Protein AF-A0AAV2Q6D6-F1 (afdb_monomer)

InterPro domains:
  IPR001841 Zinc finger, RING-type [PS50089] (625-663)
  IPR013083 Zinc finger, RING/FYVE/PHD-type [G3DSA:3.30.40.10] (616-674)
  IPR045129 E3 ubiquitin-protein ligase RNF123/RKP/RSPRY1 [PTHR13363] (82-676)
  IPR057987 E3 ubiquitin-protein ligase RNF123/RKP, TPR repeat [PF25576] (357-534)

Secondary structure (DSSP, 8-state):
------------------TT----------------------S------TT--SS-TT-----HHHHHHHHHHHHHHHHHIIIIIHHHHHHHHHHHHHHHHHHHHHHHHHHHHHHHHHTT--HHHHHHHHHHHHHHHHHHHHHHHHHHHHHHHH--HHHHHHHHHHHHHHHHHHHHHHHTGGGGGGS-HHHHHHHHHHHHHHHHHSHHHHTTSTTHHHHHHHHHHHHHHHTT-TT---HHHHHHHHHHHHHHHTSHHHHHHHHTS-HHHHHHHHHHHTS-STTS--HHHHHHHHHHHTTTSTT---SS-TTTTT--SSPPTTTT-TTSTTSSPP---HHHHHHHHHHHHSTT--HHHHHHHHHHHHHHHHHHHHHHHHHHHHHHTSSS--PPPHHHHHHHHHHHHHHHHHHHHHHHHHHH-THHHH-TTSTTHHHHHHHHHHHHHHHHHHHS-SSSHHHHHHHTT-TT-TT--HHHHHHHHHHHHHHHHHHHTT-SSGGG-HHHHHHHT-TT--HHHHHHHTT--S-----S-------------------------------------------------GGG-TTTS-HHHHHHHHHHHHHHHHHHHHHHHHHHS---GGGB-TTTSSSB--EEEETT--EE-HHHHHHHHTT--B-TTT-PBP-EEEETTT--EEEE-----S---S--

Solvent-accessible surface area (backbone atoms only — not comparable to full-atom values): 41475 Å² total; per-residue (Å²): 137,86,82,88,86,89,80,93,80,86,89,84,82,79,81,82,73,83,86,83,80,77,78,85,79,88,71,85,76,77,76,75,74,84,85,78,74,94,73,88,85,83,90,82,81,81,80,78,77,81,86,72,82,83,70,72,96,84,71,86,78,66,56,73,63,57,56,51,51,50,50,56,50,49,54,48,52,50,49,47,35,52,80,47,52,52,60,52,54,52,52,53,49,56,49,53,52,51,36,53,52,39,52,51,51,42,55,53,48,52,51,53,52,49,52,37,62,77,68,71,51,64,66,68,60,49,52,50,52,52,49,53,40,50,53,39,50,53,52,38,52,54,48,51,52,53,50,51,52,50,46,66,74,55,68,42,74,68,52,51,49,52,51,55,49,52,51,50,52,50,50,49,51,53,54,56,39,53,71,58,53,77,60,35,49,74,56,64,63,59,56,60,45,36,50,37,52,48,55,52,42,46,63,74,75,47,55,92,68,47,80,79,42,89,62,44,64,60,48,45,18,54,50,38,44,51,34,44,66,48,43,80,38,79,55,62,74,58,65,67,55,38,49,44,31,45,50,41,46,44,55,30,52,60,36,68,75,46,32,52,18,44,71,68,34,59,65,70,56,50,44,50,29,44,54,64,51,51,49,53,51,72,99,54,96,40,68,67,44,48,48,44,52,32,33,36,36,29,50,75,49,45,60,35,57,52,32,53,56,79,87,58,77,78,63,88,67,78,80,63,93,69,72,80,50,86,82,50,80,51,78,41,65,57,52,50,34,68,68,58,51,50,41,46,46,55,52,47,75,33,93,79,67,45,40,63,56,22,52,51,34,48,54,50,50,31,54,50,27,43,50,53,24,52,52,48,45,46,53,52,44,57,38,69,72,41,96,58,93,60,83,75,56,70,66,56,41,44,50,36,39,49,24,46,53,50,26,41,44,45,39,41,38,50,26,43,46,46,63,75,46,44,56,66,39,64,37,66,90,41,94,57,6,57,58,53,37,46,54,48,39,50,51,48,30,53,49,34,66,49,50,43,42,72,88,35,64,48,33,49,52,53,72,64,66,51,87,64,41,78,85,58,56,62,63,75,47,51,30,27,51,47,35,36,53,50,47,55,36,53,63,32,76,72,46,90,49,75,87,72,20,54,48,52,52,48,40,70,69,34,90,69,55,53,72,66,36,60,46,22,45,70,50,49,82,88,76,93,75,87,92,81,87,82,88,86,86,90,84,82,90,80,89,82,88,88,90,84,88,85,88,88,80,88,87,88,87,88,88,87,90,83,90,89,88,91,84,86,79,83,81,76,86,71,83,67,78,78,72,70,31,57,76,80,36,68,92,51,38,50,71,72,56,53,54,49,52,52,50,50,54,52,50,53,50,55,53,50,53,56,52,53,58,56,61,73,59,78,72,72,76,87,46,43,7,87,86,74,72,75,44,55,45,40,22,34,34,31,86,80,66,51,67,28,20,56,68,61,54,58,62,42,56,76,81,42,59,50,34,94,86,78,60,48,66,48,47,33,31,34,30,71,86,76,73,41,77,78,44,69,61,80,77,92,79,79,79,95,71,90,81,134

Mean predicted aligned error: 15.91 Å

pLDDT: mean 76.73, std 24.59, range [21.84, 98.5]

Organism: Meganyctiphanes norvegica (NCBI:txid48144)

Structure (mmCIF, N/CA/C/O backbone):
data_AF-A0AAV2Q6D6-F1
#
_entry.id   AF-A0AAV2Q6D6-F1
#
loop_
_atom_site.group_PDB
_atom_site.id
_atom_site.type_symbol
_atom_site.label_atom_id
_atom_site.label_alt_id
_atom_site.label_comp_id
_atom_site.label_asym_id
_atom_site.label_entity_id
_atom_site.label_seq_id
_atom_site.pdbx_PDB_ins_code
_atom_site.Cartn_x
_atom_site.Cartn_y
_atom_site.Cartn_z
_atom_site.occupancy
_atom_site.B_iso_or_equiv
_atom_site.auth_seq_id
_atom_site.auth_comp_id
_atom_site.auth_asym_id
_atom_site.auth_atom_id
_atom_site.pdbx_PDB_model_num
ATOM 1 N N . LEU A 1 1 ? 70.453 -7.684 10.189 1.00 29.17 1 LEU A N 1
ATOM 2 C CA . LEU A 1 1 ? 70.920 -8.896 10.890 1.00 29.17 1 LEU A CA 1
ATOM 3 C C . LEU A 1 1 ? 69.799 -9.356 11.806 1.00 29.17 1 LEU A C 1
ATOM 5 O O . LEU A 1 1 ? 69.721 -8.944 12.952 1.00 29.17 1 LEU A O 1
ATOM 9 N N . ASP A 1 2 ? 68.862 -10.050 11.167 1.00 25.06 2 ASP A N 1
ATOM 10 C CA . ASP A 1 2 ? 68.045 -11.175 11.626 1.00 25.06 2 ASP A CA 1
ATOM 11 C C . ASP A 1 2 ? 67.586 -11.216 13.091 1.00 25.06 2 ASP A C 1
ATOM 13 O O . ASP A 1 2 ? 68.359 -11.504 13.998 1.00 25.06 2 ASP A O 1
ATOM 17 N N . SER A 1 3 ? 66.275 -11.120 13.330 1.00 24.45 3 SER A N 1
ATOM 18 C CA . SER A 1 3 ? 65.399 -12.308 13.313 1.00 24.45 3 SER A CA 1
ATOM 19 C C . SER A 1 3 ? 64.000 -12.018 13.893 1.00 24.45 3 SER A C 1
ATOM 21 O O . SER A 1 3 ? 63.843 -11.598 15.031 1.00 24.45 3 SER A O 1
ATOM 23 N N . VAL A 1 4 ? 62.998 -12.291 13.049 1.00 27.06 4 VAL A N 1
ATOM 24 C CA . VAL A 1 4 ? 61.634 -12.784 13.329 1.00 27.06 4 VAL A CA 1
ATOM 25 C C . VAL A 1 4 ? 60.712 -11.953 14.241 1.00 27.06 4 VAL A C 1
ATOM 27 O O . VAL A 1 4 ? 60.657 -12.102 15.457 1.00 27.06 4 VAL A O 1
ATOM 30 N N . THR A 1 5 ? 59.865 -11.171 13.571 1.00 23.61 5 THR A N 1
ATOM 31 C CA . THR A 1 5 ? 58.591 -10.607 14.028 1.00 23.61 5 THR A CA 1
ATOM 32 C C . THR A 1 5 ? 57.425 -11.555 13.709 1.00 23.61 5 THR A C 1
ATOM 34 O O . THR A 1 5 ? 57.336 -12.082 12.603 1.00 23.61 5 THR A O 1
ATOM 37 N N . ALA A 1 6 ? 56.482 -11.720 14.642 1.00 23.34 6 ALA A N 1
ATOM 38 C CA . ALA A 1 6 ? 55.137 -12.227 14.356 1.00 23.34 6 ALA A CA 1
ATOM 39 C C . ALA A 1 6 ? 54.123 -11.552 15.297 1.00 23.34 6 ALA A C 1
ATOM 41 O O . ALA A 1 6 ? 53.886 -12.000 16.415 1.00 23.34 6 ALA A O 1
ATOM 42 N N . SER A 1 7 ? 53.549 -10.441 14.836 1.00 24.53 7 SER A N 1
ATOM 43 C CA . SER A 1 7 ? 52.378 -9.784 15.422 1.00 24.53 7 SER A CA 1
ATOM 44 C C . SER A 1 7 ? 51.227 -9.870 14.422 1.00 24.53 7 SER A C 1
ATOM 46 O O . SER A 1 7 ? 51.402 -9.521 13.256 1.00 24.53 7 SER A O 1
ATOM 48 N N . ALA A 1 8 ? 50.071 -10.337 14.883 1.00 24.17 8 ALA A N 1
ATOM 49 C CA . ALA A 1 8 ? 48.857 -10.520 14.103 1.00 24.17 8 ALA A CA 1
ATOM 50 C C . ALA A 1 8 ? 48.200 -9.189 13.683 1.00 24.17 8 ALA A C 1
ATOM 52 O O . ALA A 1 8 ? 47.903 -8.352 14.535 1.00 24.17 8 ALA A O 1
ATOM 53 N N . THR A 1 9 ? 47.907 -9.043 12.385 1.00 24.84 9 THR A N 1
ATOM 54 C CA . THR A 1 9 ? 47.004 -8.037 11.796 1.00 24.84 9 THR A CA 1
ATOM 55 C C . THR A 1 9 ? 46.294 -8.607 10.548 1.00 24.84 9 THR A C 1
ATOM 57 O O . THR A 1 9 ? 46.949 -9.151 9.666 1.00 24.84 9 THR A O 1
ATOM 60 N N . GLY A 1 10 ? 44.961 -8.437 10.463 1.00 23.41 10 GLY A N 1
ATOM 61 C CA . GLY A 1 10 ? 44.128 -8.527 9.239 1.00 23.41 10 GLY A CA 1
ATOM 62 C C . GLY A 1 10 ? 43.534 -9.901 8.865 1.00 23.41 10 GLY A C 1
ATOM 63 O O . GLY A 1 10 ? 44.254 -10.894 8.850 1.00 23.41 10 GLY A O 1
ATOM 64 N N . PRO A 1 11 ? 42.236 -9.953 8.486 1.00 25.81 11 PRO A N 1
ATOM 65 C CA . PRO A 1 11 ? 41.953 -9.916 7.050 1.00 25.81 11 PRO A CA 1
ATOM 66 C C . PRO A 1 11 ? 40.768 -8.998 6.700 1.00 25.81 11 PRO A C 1
ATOM 68 O O . PRO A 1 11 ? 39.611 -9.338 6.909 1.00 25.81 11 PRO A O 1
ATOM 71 N N . ASN A 1 12 ? 41.076 -7.852 6.092 1.00 25.38 12 ASN A N 1
ATOM 72 C CA . ASN A 1 12 ? 40.191 -7.181 5.143 1.00 25.38 12 ASN A CA 1
ATOM 73 C C . ASN A 1 12 ? 40.920 -7.220 3.799 1.00 25.38 12 ASN A C 1
ATOM 75 O O . ASN A 1 12 ? 41.784 -6.387 3.538 1.00 25.38 12 ASN A O 1
ATOM 79 N N . SER A 1 13 ? 40.615 -8.215 2.970 1.00 24.52 13 SER A N 1
ATOM 80 C CA . SER A 1 13 ? 40.944 -8.192 1.545 1.00 24.52 13 SER A CA 1
ATOM 81 C C . SER A 1 13 ? 39.648 -7.966 0.778 1.00 24.52 13 SER A C 1
ATOM 83 O O . SER A 1 13 ? 38.975 -8.908 0.361 1.00 24.52 13 SER A O 1
ATOM 85 N N . VAL A 1 14 ? 39.283 -6.692 0.653 1.00 24.62 14 VAL A N 1
ATOM 86 C CA . VAL A 1 14 ? 38.349 -6.221 -0.366 1.00 24.62 14 VAL A CA 1
ATOM 87 C C . VAL A 1 14 ? 39.074 -6.387 -1.698 1.00 24.62 14 VAL A C 1
ATOM 89 O O . VAL A 1 14 ? 40.122 -5.784 -1.915 1.00 24.62 14 VAL A O 1
ATOM 92 N N . VAL A 1 15 ? 38.570 -7.268 -2.558 1.00 23.61 15 VAL A N 1
ATOM 93 C CA . VAL A 1 15 ? 38.991 -7.304 -3.959 1.00 23.61 15 VAL A CA 1
ATOM 94 C C . VAL A 1 15 ? 38.198 -6.202 -4.655 1.00 23.61 15 VAL A C 1
ATOM 96 O O . VAL A 1 15 ? 37.044 -6.407 -5.022 1.00 23.61 15 VAL A O 1
ATOM 99 N N . ASP A 1 16 ? 38.807 -5.024 -4.778 1.00 22.92 16 ASP A N 1
ATOM 100 C CA . ASP A 1 16 ? 38.339 -3.968 -5.675 1.00 22.92 16 ASP A CA 1
ATOM 101 C C . ASP A 1 16 ? 38.460 -4.476 -7.116 1.00 22.92 16 ASP A C 1
ATOM 103 O O . ASP A 1 16 ? 39.557 -4.605 -7.664 1.00 22.92 16 ASP A O 1
ATOM 107 N N . VAL A 1 17 ? 37.324 -4.805 -7.731 1.00 25.14 17 VAL A N 1
ATOM 108 C CA . VAL A 1 17 ? 37.230 -4.954 -9.185 1.00 25.14 17 VAL A CA 1
ATOM 109 C C . VAL A 1 17 ? 36.675 -3.642 -9.723 1.00 25.14 17 VAL A C 1
ATOM 111 O O . VAL A 1 17 ? 35.466 -3.418 -9.730 1.00 25.14 17 VAL A O 1
ATOM 114 N N . ASP A 1 18 ? 37.586 -2.773 -10.155 1.00 23.03 18 ASP A N 1
ATOM 115 C CA . ASP A 1 18 ? 37.304 -1.528 -10.869 1.00 23.03 18 ASP A CA 1
ATOM 116 C C . ASP A 1 18 ? 36.460 -1.819 -12.128 1.00 23.03 18 ASP A C 1
ATOM 118 O O . ASP A 1 18 ? 36.958 -2.262 -13.165 1.00 23.03 18 ASP A O 1
ATOM 122 N N . MET A 1 19 ? 35.147 -1.599 -12.031 1.00 31.59 19 MET A N 1
ATOM 123 C CA . MET A 1 19 ? 34.149 -2.021 -13.025 1.00 31.59 19 MET A CA 1
ATOM 124 C C . MET A 1 19 ? 33.746 -0.919 -14.023 1.00 31.59 19 MET A C 1
ATOM 126 O O . MET A 1 19 ? 32.645 -0.954 -14.569 1.00 31.59 19 MET A O 1
ATOM 130 N N . PHE A 1 20 ? 34.621 0.059 -14.287 1.00 24.66 20 PHE A N 1
ATOM 131 C CA . PHE A 1 20 ? 34.301 1.195 -15.169 1.00 24.66 20 PHE A CA 1
ATOM 132 C C . PHE A 1 20 ? 35.113 1.309 -16.466 1.00 24.66 20 PHE A C 1
ATOM 134 O O . PHE A 1 20 ? 34.806 2.185 -17.266 1.00 24.66 20 PHE A O 1
ATOM 141 N N . ASN A 1 21 ? 36.082 0.429 -16.750 1.00 27.41 21 ASN A N 1
ATOM 142 C CA . ASN A 1 21 ? 36.888 0.526 -17.981 1.00 27.41 21 ASN A CA 1
ATOM 143 C C . ASN A 1 21 ? 37.306 -0.833 -18.569 1.00 27.41 21 ASN A C 1
ATOM 145 O O . ASN A 1 21 ? 38.490 -1.131 -18.715 1.00 27.41 21 ASN A O 1
ATOM 149 N N . SER A 1 22 ? 36.346 -1.665 -18.971 1.00 25.70 22 SER A N 1
ATOM 150 C CA . SER A 1 22 ? 36.646 -2.872 -19.755 1.00 25.70 22 SER A CA 1
ATOM 151 C C . SER A 1 22 ? 35.971 -2.798 -21.120 1.00 25.70 22 SER A C 1
ATOM 153 O O . SER A 1 22 ? 34.771 -3.023 -21.253 1.00 25.70 22 SER A O 1
ATOM 155 N N . GLN A 1 23 ? 36.762 -2.475 -22.147 1.00 23.67 23 GLN A N 1
ATOM 156 C CA . GLN A 1 23 ? 36.398 -2.751 -23.537 1.00 23.67 23 GLN A CA 1
ATOM 157 C C . GLN A 1 23 ? 36.074 -4.249 -23.702 1.00 23.67 23 GLN A C 1
ATOM 159 O O . GLN A 1 23 ? 36.693 -5.077 -23.028 1.00 23.67 23 GLN A O 1
ATOM 164 N N . PRO A 1 24 ? 35.136 -4.626 -24.589 1.00 26.28 24 PRO A N 1
ATOM 165 C CA . PRO A 1 24 ? 34.786 -6.025 -24.790 1.00 26.28 24 PRO A CA 1
ATOM 166 C C . PRO A 1 24 ? 35.984 -6.771 -25.385 1.00 26.28 24 PRO A C 1
ATOM 168 O O . PRO A 1 24 ? 36.368 -6.546 -26.533 1.00 26.28 24 PRO A O 1
ATOM 171 N N . SER A 1 25 ? 36.583 -7.668 -24.603 1.00 24.62 25 SER A N 1
ATOM 172 C CA . SER A 1 25 ? 37.589 -8.595 -25.103 1.00 24.62 25 SER A CA 1
ATOM 173 C C . SER A 1 25 ? 36.903 -9.647 -25.974 1.00 24.62 25 SER A C 1
ATOM 175 O O . SER A 1 25 ? 36.265 -10.589 -25.510 1.00 24.62 25 SER A O 1
ATOM 177 N N . THR A 1 26 ? 37.044 -9.492 -27.287 1.00 28.61 26 THR A N 1
ATOM 178 C CA . THR A 1 26 ? 36.818 -10.560 -28.259 1.00 28.61 26 THR A CA 1
ATOM 179 C C . THR A 1 26 ? 37.929 -11.600 -28.108 1.00 28.61 26 THR A C 1
ATOM 181 O O . THR A 1 26 ? 38.919 -11.570 -28.834 1.00 28.61 26 THR A O 1
ATOM 184 N N . SER A 1 27 ? 37.790 -12.512 -27.148 1.00 26.56 27 SER A N 1
ATOM 185 C CA . SER A 1 27 ? 38.523 -13.778 -27.160 1.00 26.56 27 SER A CA 1
ATOM 186 C C . SER A 1 27 ? 37.516 -14.886 -27.420 1.00 26.56 27 SER A C 1
ATOM 188 O O . SER A 1 27 ? 36.649 -15.170 -26.594 1.00 26.56 27 SER A O 1
ATOM 190 N N . GLY A 1 28 ? 37.576 -15.435 -28.633 1.00 32.25 28 GLY A N 1
ATOM 191 C CA . GLY A 1 28 ? 36.689 -16.483 -29.108 1.00 32.25 28 GLY A CA 1
ATOM 192 C C . GLY A 1 28 ? 36.810 -17.737 -28.253 1.00 32.25 28 GLY A C 1
ATOM 193 O O . GLY A 1 28 ? 37.741 -18.522 -28.414 1.00 32.25 28 GLY A O 1
ATOM 194 N N . ALA A 1 29 ? 35.825 -17.956 -27.386 1.00 26.00 29 ALA A N 1
ATOM 195 C CA . ALA A 1 29 ? 35.508 -19.291 -26.921 1.00 26.00 29 ALA A CA 1
ATOM 196 C C . ALA A 1 29 ? 34.849 -20.026 -28.094 1.00 26.00 29 ALA A C 1
ATOM 198 O O . ALA A 1 29 ? 33.691 -19.783 -28.436 1.00 26.00 29 ALA A O 1
ATOM 199 N N . VAL A 1 30 ? 35.634 -20.873 -28.756 1.00 25.56 30 VAL A N 1
ATOM 200 C CA . VAL A 1 30 ? 35.161 -21.830 -29.755 1.00 25.56 30 VAL A CA 1
ATOM 201 C C . VAL A 1 30 ? 34.073 -22.678 -29.096 1.00 25.56 30 VAL A C 1
ATOM 203 O O . VAL A 1 30 ? 34.356 -23.498 -28.225 1.00 25.56 30 VAL A O 1
ATOM 206 N N . LEU A 1 31 ? 32.819 -22.447 -29.490 1.00 26.89 31 LEU A N 1
ATOM 207 C CA . LEU A 1 31 ? 31.716 -23.365 -29.238 1.00 26.89 31 LEU A CA 1
ATOM 208 C C . LEU A 1 31 ? 32.107 -24.703 -29.869 1.00 26.89 31 LEU A C 1
ATOM 210 O O . LEU A 1 31 ? 32.174 -24.819 -31.092 1.00 26.89 31 LEU A O 1
ATOM 214 N N . GLY A 1 32 ? 32.433 -25.685 -29.028 1.00 25.78 32 GLY A N 1
ATOM 215 C CA . GLY A 1 32 ? 32.661 -27.053 -29.468 1.00 25.78 32 GLY A CA 1
ATOM 216 C C . GLY A 1 32 ? 31.450 -27.536 -30.260 1.00 25.78 32 GLY A C 1
ATOM 217 O O . GLY A 1 32 ? 30.314 -27.427 -29.799 1.00 25.78 32 GLY A O 1
ATOM 218 N N . SER A 1 33 ? 31.705 -28.016 -31.473 1.00 26.08 33 SER A N 1
ATOM 219 C CA . SER A 1 33 ? 30.707 -28.590 -32.369 1.00 26.08 33 SER A CA 1
ATOM 220 C C . SER A 1 33 ? 29.861 -29.649 -31.648 1.00 26.08 33 SER A C 1
ATOM 222 O O . SER A 1 33 ? 30.416 -30.437 -30.875 1.00 26.08 33 SER A O 1
ATOM 224 N N . PRO A 1 34 ? 28.544 -29.734 -31.909 1.00 27.47 34 PRO A N 1
ATOM 225 C CA . PRO A 1 34 ? 27.732 -30.813 -31.376 1.00 27.47 34 PRO A CA 1
ATOM 226 C C . PRO A 1 34 ? 28.148 -32.111 -32.075 1.00 27.47 34 PRO A C 1
ATOM 228 O O . PRO A 1 34 ? 27.841 -32.332 -33.245 1.00 27.47 34 PRO A O 1
ATOM 231 N N . LEU A 1 35 ? 28.873 -32.969 -31.361 1.00 26.58 35 LEU A N 1
ATOM 232 C CA . LEU A 1 35 ? 29.048 -34.370 -31.728 1.00 26.58 35 LEU A CA 1
ATOM 233 C C . LEU A 1 35 ? 27.713 -35.086 -31.485 1.00 26.58 35 LEU A C 1
ATOM 235 O O . LEU A 1 35 ? 27.501 -35.712 -30.454 1.00 26.58 35 LEU A O 1
ATOM 239 N N . VAL A 1 36 ? 26.796 -34.951 -32.441 1.00 31.28 36 VAL A N 1
ATOM 240 C CA . VAL A 1 36 ? 25.751 -35.948 -32.674 1.00 31.28 36 VAL A CA 1
ATOM 241 C C . VAL A 1 36 ? 26.269 -36.826 -33.804 1.00 31.28 36 VAL A C 1
ATOM 243 O O . VAL A 1 36 ? 26.069 -36.538 -34.980 1.00 31.28 36 VAL A O 1
ATOM 246 N N . THR A 1 37 ? 27.009 -37.869 -33.440 1.00 28.11 37 THR A N 1
ATOM 247 C CA . THR A 1 37 ? 27.098 -39.070 -34.268 1.00 28.11 37 THR A CA 1
ATOM 248 C C . THR A 1 37 ? 26.055 -40.033 -33.737 1.00 28.11 37 THR A C 1
ATOM 250 O O . THR A 1 37 ? 26.165 -40.548 -32.626 1.00 28.11 37 THR A O 1
ATOM 253 N N . ASP A 1 38 ? 25.013 -40.175 -34.538 1.00 38.16 38 ASP A N 1
ATOM 254 C CA . ASP A 1 38 ? 23.896 -41.091 -34.407 1.00 38.16 38 ASP A CA 1
ATOM 255 C C . ASP A 1 38 ? 24.379 -42.533 -34.618 1.00 38.16 38 ASP A C 1
ATOM 257 O O . ASP A 1 38 ? 24.192 -43.072 -35.694 1.00 38.16 38 ASP A O 1
ATOM 261 N N . GLU A 1 39 ? 25.071 -43.133 -33.640 1.00 32.75 39 GLU A N 1
ATOM 262 C CA . GLU A 1 39 ? 25.260 -44.591 -33.554 1.00 32.75 39 GLU A CA 1
ATOM 263 C C . GLU A 1 39 ? 25.450 -45.039 -32.086 1.00 32.75 39 GLU A C 1
ATOM 265 O O . GLU A 1 39 ? 26.472 -44.767 -31.457 1.00 32.75 39 GLU A O 1
ATOM 270 N N . GLY A 1 40 ? 24.474 -45.785 -31.551 1.00 40.94 40 GLY A N 1
ATOM 271 C CA . GLY A 1 40 ? 24.749 -46.869 -30.597 1.00 40.94 40 GLY A CA 1
ATOM 272 C C . GLY A 1 40 ? 24.805 -46.568 -29.093 1.00 40.94 40 GLY A C 1
ATOM 273 O O . GLY A 1 40 ? 25.714 -47.058 -28.425 1.00 40.94 40 GLY A O 1
ATOM 274 N N . VAL A 1 41 ? 23.815 -45.874 -28.516 1.00 32.81 41 VAL A N 1
ATOM 275 C CA . VAL A 1 41 ? 23.564 -45.940 -27.056 1.00 32.81 41 VAL A CA 1
ATOM 276 C C . VAL A 1 41 ? 22.095 -46.262 -26.783 1.00 32.81 41 VAL A C 1
ATOM 278 O O . VAL A 1 41 ? 21.363 -45.484 -26.177 1.00 32.81 41 VAL A O 1
ATOM 281 N N . ASP A 1 42 ? 21.671 -47.436 -27.243 1.00 39.94 42 ASP A N 1
ATOM 282 C CA . ASP A 1 42 ? 20.547 -48.136 -26.629 1.00 39.94 42 ASP A CA 1
ATOM 283 C C . ASP A 1 42 ? 21.023 -48.801 -25.318 1.00 39.94 42 ASP A C 1
ATOM 285 O O . ASP A 1 42 ? 22.174 -49.230 -25.198 1.00 39.94 42 ASP A O 1
ATOM 289 N N . ASP A 1 43 ? 20.108 -48.884 -24.348 1.00 39.06 43 ASP A N 1
ATOM 290 C CA . ASP A 1 43 ? 20.089 -49.802 -23.192 1.00 39.06 43 ASP A CA 1
ATOM 291 C C . ASP A 1 43 ? 20.570 -49.416 -21.773 1.00 39.06 43 ASP A C 1
ATOM 293 O O . ASP A 1 43 ? 20.560 -50.292 -20.903 1.00 39.06 43 ASP A O 1
ATOM 297 N N . LYS A 1 44 ? 20.886 -48.155 -21.410 1.00 34.44 44 LYS A N 1
ATOM 298 C CA . LYS A 1 44 ? 21.189 -47.834 -19.977 1.00 34.44 44 LYS A CA 1
ATOM 299 C C . LYS A 1 44 ? 20.689 -46.518 -19.372 1.00 34.44 44 LYS A C 1
ATOM 301 O O . LYS A 1 44 ? 21.080 -46.202 -18.249 1.00 34.44 44 LYS A O 1
ATOM 306 N N . VAL A 1 45 ? 19.781 -45.781 -20.006 1.00 33.62 45 VAL A N 1
ATOM 307 C CA . VAL A 1 45 ? 19.066 -44.698 -19.303 1.00 33.62 45 VAL A CA 1
ATOM 308 C C . VAL A 1 45 ? 17.709 -45.233 -18.864 1.00 33.62 45 VAL A C 1
ATOM 310 O O . VAL A 1 45 ? 16.770 -45.300 -19.648 1.00 33.62 45 VAL A O 1
ATOM 313 N N . ARG A 1 46 ? 17.594 -45.647 -17.595 1.00 31.73 46 ARG A N 1
ATOM 314 C CA . ARG A 1 46 ? 16.277 -45.891 -16.994 1.00 31.73 46 ARG A CA 1
ATOM 315 C C . ARG A 1 46 ? 15.565 -44.546 -16.871 1.00 31.73 46 ARG A C 1
ATOM 317 O O . ARG A 1 46 ? 15.817 -43.802 -15.927 1.00 31.73 46 ARG A O 1
ATOM 324 N N . CYS A 1 47 ? 14.669 -44.244 -17.806 1.00 32.47 47 CYS A N 1
ATOM 325 C CA . CYS A 1 47 ? 13.624 -43.255 -17.581 1.00 32.47 47 CYS A CA 1
ATOM 326 C C . CYS A 1 47 ? 12.779 -43.741 -16.399 1.00 32.47 47 CYS A C 1
ATOM 328 O O . CYS A 1 47 ? 11.996 -44.681 -16.525 1.00 32.47 47 CYS A O 1
ATOM 330 N N . VAL A 1 48 ? 12.976 -43.148 -15.224 1.00 38.97 48 VAL A N 1
ATOM 331 C CA . VAL A 1 48 ? 12.075 -43.362 -14.092 1.00 38.97 48 VAL A CA 1
ATOM 332 C C . VAL A 1 48 ? 10.834 -42.520 -14.374 1.00 38.97 48 VAL A C 1
ATOM 334 O O . VAL A 1 48 ? 10.843 -41.309 -14.174 1.00 38.97 48 VAL A O 1
ATOM 337 N N . ASN A 1 49 ? 9.782 -43.150 -14.900 1.00 30.28 49 ASN A N 1
ATOM 338 C CA . ASN A 1 49 ? 8.466 -42.526 -15.007 1.00 30.28 49 ASN A CA 1
ATOM 339 C C . ASN A 1 49 ? 7.894 -42.377 -13.592 1.00 30.28 49 ASN A C 1
ATOM 341 O O . ASN A 1 49 ? 7.480 -43.354 -12.977 1.00 30.28 49 ASN A O 1
ATOM 345 N N . VAL A 1 50 ? 7.894 -41.153 -13.063 1.00 40.81 50 VAL A N 1
ATOM 346 C CA . VAL A 1 50 ? 7.324 -40.827 -11.738 1.00 40.81 50 VAL A CA 1
ATOM 347 C C . VAL A 1 50 ? 5.795 -40.620 -11.818 1.00 40.81 50 VAL A C 1
ATOM 349 O O . VAL A 1 50 ? 5.133 -40.405 -10.810 1.00 40.81 50 VAL A O 1
ATOM 352 N N . THR A 1 51 ? 5.199 -40.707 -13.010 1.00 31.58 51 THR A N 1
ATOM 353 C CA . THR A 1 51 ? 3.784 -40.389 -13.273 1.00 31.58 51 THR A CA 1
ATOM 354 C C . THR A 1 51 ? 2.791 -41.533 -13.031 1.00 31.58 51 THR A C 1
ATOM 356 O O . THR A 1 51 ? 1.589 -41.307 -13.134 1.00 31.58 51 THR A O 1
ATOM 359 N N . GLU A 1 52 ? 3.238 -42.730 -12.644 1.00 33.28 52 GLU A N 1
ATOM 360 C CA . GLU A 1 52 ? 2.362 -43.857 -12.278 1.00 33.28 52 GLU A CA 1
ATOM 361 C C . GLU A 1 52 ? 2.390 -44.121 -10.760 1.00 33.28 52 GLU A C 1
ATOM 363 O O . GLU A 1 52 ? 2.783 -45.185 -10.298 1.00 33.28 52 GLU A O 1
ATOM 368 N N . LEU A 1 53 ? 1.966 -43.143 -9.953 1.00 36.97 53 LEU A N 1
ATOM 369 C CA . LEU A 1 53 ? 1.721 -43.320 -8.507 1.00 36.97 53 LEU A CA 1
ATOM 370 C C . LEU A 1 53 ? 0.223 -43.510 -8.202 1.00 36.97 53 LEU A C 1
ATOM 372 O O . LEU A 1 53 ? -0.301 -42.996 -7.220 1.00 36.97 53 LEU A O 1
ATOM 376 N N . GLY A 1 54 ? -0.477 -44.242 -9.074 1.00 31.14 54 GLY A N 1
ATOM 377 C CA . GLY A 1 54 ? -1.906 -44.559 -8.945 1.00 31.14 54 GLY A CA 1
ATOM 378 C C . GLY A 1 54 ? -2.222 -46.027 -8.639 1.00 31.14 54 GLY A C 1
ATOM 379 O O . GLY A 1 54 ? -3.392 -46.399 -8.648 1.00 31.14 54 GLY A O 1
ATOM 380 N N . GLY A 1 55 ? -1.222 -46.876 -8.388 1.00 30.88 55 GLY A N 1
ATOM 381 C CA . GLY A 1 55 ? -1.436 -48.301 -8.136 1.00 30.88 55 GLY A CA 1
ATOM 382 C C . GLY A 1 55 ? -0.390 -48.887 -7.195 1.00 30.88 55 GLY A C 1
ATOM 383 O O . GLY A 1 55 ? 0.795 -48.875 -7.504 1.00 30.88 55 GLY A O 1
ATOM 384 N N . ASP A 1 56 ? -0.863 -49.407 -6.064 1.00 31.98 56 ASP A N 1
ATOM 385 C CA . ASP A 1 56 ? -0.165 -50.261 -5.098 1.00 31.98 56 ASP A CA 1
ATOM 386 C C . ASP A 1 56 ? 1.173 -49.748 -4.522 1.00 31.98 56 ASP A C 1
ATOM 388 O O . ASP A 1 56 ? 2.262 -50.008 -5.034 1.00 31.98 56 ASP A O 1
ATOM 392 N N . GLU A 1 57 ? 1.100 -49.178 -3.311 1.00 35.25 57 GLU A N 1
ATOM 393 C CA . GLU A 1 57 ? 2.216 -48.798 -2.414 1.00 35.25 57 GLU A CA 1
ATOM 394 C C . GLU A 1 57 ? 3.232 -49.920 -2.082 1.00 35.25 57 GLU A C 1
ATOM 396 O O . GLU A 1 57 ? 4.146 -49.729 -1.280 1.00 35.25 57 GLU A O 1
ATOM 401 N N . LYS A 1 58 ? 3.129 -51.116 -2.670 1.00 35.44 58 LYS A N 1
ATOM 402 C CA . LYS A 1 58 ? 3.965 -52.270 -2.306 1.00 35.44 58 LYS A CA 1
ATOM 403 C C . LYS A 1 58 ? 5.206 -52.493 -3.174 1.00 35.44 58 LYS A C 1
ATOM 405 O O . LYS A 1 58 ? 5.987 -53.379 -2.832 1.00 35.44 58 LYS A O 1
ATOM 410 N N . ASN A 1 59 ? 5.452 -51.701 -4.226 1.00 35.44 59 ASN A N 1
ATOM 411 C CA . ASN A 1 59 ? 6.557 -51.962 -5.168 1.00 35.44 59 ASN A CA 1
ATOM 412 C C . ASN A 1 59 ? 7.575 -50.828 -5.416 1.00 35.44 59 ASN A C 1
ATOM 414 O O . ASN A 1 59 ? 8.394 -50.952 -6.325 1.00 35.44 59 ASN A O 1
ATOM 418 N N . LEU A 1 60 ? 7.664 -49.789 -4.576 1.00 41.78 60 LEU A N 1
ATOM 419 C CA . LEU A 1 60 ? 8.831 -48.885 -4.591 1.00 41.78 60 LEU A CA 1
ATOM 420 C C . LEU A 1 60 ? 9.975 -49.428 -3.713 1.00 41.78 60 LEU A C 1
ATOM 422 O O . LEU A 1 60 ? 10.303 -48.893 -2.658 1.00 41.78 60 LEU A O 1
ATOM 426 N N . LYS A 1 61 ? 10.635 -50.495 -4.173 1.00 43.31 61 LYS A N 1
ATOM 427 C CA . LYS A 1 61 ? 12.001 -50.836 -3.732 1.00 43.31 61 LYS A CA 1
ATOM 428 C C . LYS A 1 61 ? 13.016 -50.353 -4.770 1.00 43.31 61 LYS A C 1
ATOM 430 O O . LYS A 1 61 ? 13.757 -51.145 -5.344 1.00 43.31 61 LYS A O 1
ATOM 435 N N . GLY A 1 62 ? 13.054 -49.043 -5.014 1.00 52.12 62 GLY A N 1
ATOM 436 C CA . GLY A 1 62 ? 14.283 -48.419 -5.508 1.00 52.12 62 GLY A CA 1
ATOM 437 C C . GLY A 1 62 ? 15.360 -48.562 -4.431 1.00 52.12 62 GLY A C 1
ATOM 438 O O . GLY A 1 62 ? 15.046 -48.491 -3.240 1.00 52.12 62 GLY A O 1
ATOM 439 N N . SER A 1 63 ? 16.617 -48.812 -4.808 1.00 61.03 63 SER A N 1
ATOM 440 C CA . SER A 1 63 ? 17.702 -48.837 -3.822 1.00 61.03 63 SER A CA 1
ATOM 441 C C . SER A 1 63 ? 17.708 -47.498 -3.080 1.00 61.03 63 SER A C 1
ATOM 443 O O . SER A 1 63 ? 17.543 -46.455 -3.709 1.00 61.03 63 SER A O 1
ATOM 445 N N . ASN A 1 64 ? 17.916 -47.482 -1.759 1.00 68.50 64 ASN A N 1
ATOM 446 C CA . ASN A 1 64 ? 18.011 -46.234 -0.979 1.00 68.50 64 ASN A CA 1
ATOM 447 C C . ASN A 1 64 ? 19.039 -45.255 -1.599 1.00 68.50 64 ASN A C 1
ATOM 449 O O . ASN A 1 64 ? 18.908 -44.040 -1.497 1.00 68.50 64 ASN A O 1
ATOM 453 N N . LYS A 1 65 ? 20.022 -45.804 -2.327 1.00 75.31 65 LYS A N 1
ATOM 454 C CA . LYS A 1 65 ? 20.985 -45.068 -3.147 1.00 75.31 65 LYS A CA 1
ATOM 455 C C . LYS A 1 65 ? 20.338 -44.291 -4.303 1.00 75.31 65 LYS A C 1
ATOM 457 O O . LYS A 1 65 ? 20.672 -43.128 -4.477 1.00 75.31 65 LYS A O 1
ATOM 462 N N . ASP A 1 66 ? 19.411 -44.896 -5.044 1.00 80.31 66 ASP A N 1
ATOM 463 C CA . ASP A 1 66 ? 18.742 -44.267 -6.193 1.00 80.31 66 ASP A CA 1
ATOM 464 C C . ASP A 1 66 ? 17.861 -43.100 -5.731 1.00 80.31 66 ASP A C 1
ATOM 466 O O . ASP A 1 66 ? 17.882 -42.026 -6.326 1.00 80.31 66 ASP A O 1
ATOM 470 N N . ARG A 1 67 ? 17.155 -43.276 -4.604 1.00 82.75 67 ARG A N 1
ATOM 471 C CA . ARG A 1 67 ? 16.368 -42.207 -3.974 1.00 82.75 67 ARG A CA 1
ATOM 472 C C . ARG A 1 67 ? 17.249 -41.034 -3.546 1.00 82.75 67 ARG A C 1
ATOM 474 O O . ARG A 1 67 ? 16.933 -39.895 -3.863 1.00 82.75 67 ARG A O 1
ATOM 481 N N . ASN A 1 68 ? 18.365 -41.307 -2.869 1.00 84.88 68 ASN A N 1
ATOM 482 C CA . ASN A 1 68 ? 19.290 -40.255 -2.449 1.00 84.88 68 ASN A CA 1
ATOM 483 C C . ASN A 1 68 ? 19.896 -39.526 -3.656 1.00 84.88 68 ASN A C 1
ATOM 485 O O . ASN A 1 68 ? 19.995 -38.306 -3.643 1.00 84.88 68 ASN A O 1
ATOM 489 N N . SER A 1 69 ? 20.252 -40.248 -4.722 1.00 89.25 69 SER A N 1
ATOM 490 C CA . SER A 1 69 ? 20.739 -39.636 -5.963 1.00 89.25 69 SER A CA 1
ATOM 491 C C . SER A 1 69 ? 19.705 -38.720 -6.622 1.00 89.25 69 SER A C 1
ATOM 493 O O . SER A 1 69 ? 20.084 -37.660 -7.112 1.00 89.25 69 SER A O 1
ATOM 495 N N . LEU A 1 70 ? 18.418 -39.085 -6.610 1.00 89.25 70 LEU A N 1
ATOM 496 C CA . LEU A 1 70 ? 17.345 -38.224 -7.120 1.00 89.25 70 LEU A CA 1
ATOM 497 C C . LEU A 1 70 ? 17.168 -36.954 -6.279 1.00 89.25 70 LEU A C 1
ATOM 499 O O . LEU A 1 70 ? 16.987 -35.886 -6.855 1.00 89.25 70 LEU A O 1
ATOM 503 N N . LEU A 1 71 ? 17.273 -37.051 -4.950 1.00 88.25 71 LEU A N 1
ATOM 504 C CA . LEU A 1 71 ? 17.225 -35.882 -4.063 1.00 88.25 71 LEU A CA 1
ATOM 505 C C . LEU A 1 71 ? 18.392 -34.924 -4.336 1.00 88.25 71 LEU A C 1
ATOM 507 O O . LEU A 1 71 ? 18.161 -33.744 -4.568 1.00 88.25 71 LEU A O 1
ATOM 511 N N . TYR A 1 72 ? 19.623 -35.441 -4.438 1.00 90.81 72 TYR A N 1
ATOM 512 C CA . TYR A 1 72 ? 20.786 -34.619 -4.796 1.00 90.81 72 TYR A CA 1
ATOM 513 C C . TYR A 1 72 ? 20.648 -33.959 -6.172 1.00 90.81 72 TYR A C 1
ATOM 515 O O . TYR A 1 72 ? 21.087 -32.826 -6.364 1.00 90.81 72 TYR A O 1
ATOM 523 N N . LEU A 1 73 ? 20.058 -34.663 -7.142 1.00 92.88 73 LEU A N 1
ATOM 524 C CA . LEU A 1 73 ? 19.816 -34.102 -8.467 1.00 92.88 73 LEU A CA 1
ATOM 525 C C . LEU A 1 73 ? 18.772 -32.982 -8.410 1.00 92.88 73 LEU A C 1
ATOM 527 O O . LEU A 1 73 ? 18.962 -31.953 -9.054 1.00 92.88 73 LEU A O 1
ATOM 531 N N . LEU A 1 74 ? 17.701 -33.166 -7.634 1.00 91.12 74 LEU A N 1
ATOM 532 C CA . LEU A 1 74 ? 16.669 -32.153 -7.440 1.00 91.12 74 LEU A CA 1
ATOM 533 C C . LEU A 1 74 ? 17.238 -30.895 -6.772 1.00 91.12 74 LEU A C 1
ATOM 535 O O . LEU A 1 74 ? 17.088 -29.808 -7.329 1.00 91.12 74 LEU A O 1
ATOM 539 N N . ASP A 1 75 ? 17.954 -31.054 -5.653 1.00 93.19 75 ASP A N 1
ATOM 540 C CA . ASP A 1 75 ? 18.662 -29.959 -4.975 1.00 93.19 75 ASP A CA 1
ATOM 541 C C . ASP A 1 75 ? 19.572 -29.214 -5.958 1.00 93.19 75 ASP A C 1
ATOM 543 O O . ASP A 1 75 ? 19.537 -27.988 -6.054 1.00 93.19 75 ASP A O 1
ATOM 547 N N . GLY A 1 76 ? 20.352 -29.964 -6.744 1.00 94.38 76 GLY A N 1
ATOM 548 C CA . GLY A 1 76 ? 21.255 -29.411 -7.746 1.00 94.38 76 GLY A CA 1
ATOM 549 C C . GLY A 1 76 ? 20.536 -28.615 -8.837 1.00 94.38 76 GLY A C 1
ATOM 550 O O . GLY A 1 76 ? 21.013 -27.550 -9.216 1.00 94.38 76 GLY A O 1
ATOM 551 N N . ILE A 1 77 ? 19.388 -29.087 -9.333 1.00 93.06 77 ILE A N 1
ATOM 552 C CA . ILE A 1 77 ? 18.600 -28.385 -10.361 1.00 93.06 77 ILE A CA 1
ATOM 553 C C . ILE A 1 77 ? 18.054 -27.059 -9.822 1.00 93.06 77 ILE A C 1
ATOM 555 O O . ILE A 1 77 ? 18.165 -26.035 -10.499 1.00 93.06 77 ILE A O 1
ATOM 559 N N . ILE A 1 78 ? 17.486 -27.068 -8.614 1.00 94.31 78 ILE A N 1
ATOM 560 C CA . ILE A 1 78 ? 16.910 -25.870 -7.988 1.00 94.31 78 ILE A CA 1
ATOM 561 C C . ILE A 1 78 ? 18.025 -24.867 -7.679 1.00 94.31 78 ILE A C 1
ATOM 563 O O . ILE A 1 78 ? 17.928 -23.698 -8.051 1.00 94.31 78 ILE A O 1
ATOM 567 N N . LEU A 1 79 ? 19.138 -25.336 -7.111 1.00 93.81 79 LEU A N 1
ATOM 568 C CA . LEU A 1 79 ? 20.296 -24.497 -6.831 1.00 93.81 79 LEU A CA 1
ATOM 569 C C . LEU A 1 79 ? 20.892 -23.891 -8.111 1.00 93.81 79 LEU A C 1
ATOM 571 O O . LEU A 1 79 ? 21.198 -22.702 -8.134 1.00 93.81 79 LEU A O 1
ATOM 575 N N . LEU A 1 80 ? 21.023 -24.664 -9.198 1.00 93.19 80 LEU A N 1
ATOM 576 C CA . LEU A 1 80 ? 21.496 -24.162 -10.497 1.00 93.19 80 LEU A CA 1
ATOM 577 C C . LEU A 1 80 ? 20.573 -23.086 -11.076 1.00 93.19 80 LEU A C 1
ATOM 579 O O . LEU A 1 80 ? 21.053 -22.122 -11.689 1.00 93.19 80 LEU A O 1
ATOM 583 N N . TYR A 1 81 ? 19.259 -23.237 -10.891 1.00 91.19 81 TYR A N 1
ATOM 584 C CA . TYR A 1 81 ? 18.309 -22.210 -11.294 1.00 91.19 81 TYR A CA 1
ATOM 585 C C . TYR A 1 81 ? 18.546 -20.911 -10.516 1.00 91.19 81 TYR A C 1
ATOM 587 O O . TYR A 1 81 ? 18.746 -19.866 -11.143 1.00 91.19 81 TYR A O 1
ATOM 595 N N . HIS A 1 82 ? 18.600 -21.012 -9.187 1.00 89.94 82 HIS A N 1
ATOM 596 C CA . HIS A 1 82 ? 18.790 -19.891 -8.272 1.00 89.94 82 HIS A CA 1
ATOM 597 C C . HIS A 1 82 ? 20.091 -19.120 -8.549 1.00 89.94 82 HIS A C 1
ATOM 599 O O . HIS A 1 82 ? 20.096 -17.918 -8.816 1.00 89.94 82 HIS A O 1
ATOM 605 N N . ILE A 1 83 ? 21.233 -19.815 -8.581 1.00 90.19 83 ILE A N 1
ATOM 606 C CA . ILE A 1 83 ? 22.535 -19.139 -8.693 1.00 90.19 83 ILE A CA 1
ATOM 607 C C . ILE A 1 83 ? 22.815 -18.596 -10.099 1.00 90.19 83 ILE A C 1
ATOM 609 O O . ILE A 1 83 ? 23.609 -17.656 -10.239 1.00 90.19 83 ILE A O 1
ATOM 613 N N . GLY A 1 84 ? 22.208 -19.197 -11.130 1.00 87.38 84 GLY A N 1
ATOM 614 C CA . GLY A 1 84 ? 22.608 -19.031 -12.526 1.00 87.38 84 GLY A CA 1
ATOM 615 C C . GLY A 1 84 ? 21.468 -18.681 -13.478 1.00 87.38 84 GLY A C 1
ATOM 616 O O . GLY A 1 84 ? 21.516 -17.626 -14.116 1.00 87.38 84 GLY A O 1
ATOM 617 N N . ALA A 1 85 ? 20.474 -19.562 -13.621 1.00 86.38 85 ALA A N 1
ATOM 618 C CA . ALA A 1 85 ? 19.466 -19.433 -14.677 1.00 86.38 85 ALA A CA 1
ATOM 619 C C . ALA A 1 85 ? 18.597 -18.176 -14.517 1.00 86.38 85 ALA A C 1
ATOM 621 O O . ALA A 1 85 ? 18.403 -17.446 -15.493 1.00 86.38 85 ALA A O 1
ATOM 622 N N . HIS A 1 86 ? 18.136 -17.879 -13.297 1.00 85.94 86 HIS A N 1
ATOM 623 C CA . HIS A 1 86 ? 17.284 -16.716 -13.043 1.00 85.94 86 HIS A CA 1
ATOM 624 C C . HIS A 1 86 ? 17.973 -15.395 -13.424 1.00 85.94 86 HIS A C 1
ATOM 626 O O . HIS A 1 86 ? 17.399 -14.558 -14.124 1.00 85.94 86 HIS A O 1
ATOM 632 N N . LYS A 1 87 ? 19.260 -15.244 -13.087 1.00 85.62 87 LYS A N 1
ATOM 633 C CA . LYS A 1 87 ? 20.057 -14.051 -13.428 1.00 85.62 87 LYS A CA 1
ATOM 634 C C . LYS A 1 87 ? 20.140 -13.798 -14.935 1.00 85.62 87 LYS A C 1
ATOM 636 O O . LYS A 1 87 ? 20.211 -12.645 -15.360 1.00 85.62 87 LYS A O 1
ATOM 641 N N . GLN A 1 88 ? 20.126 -14.849 -15.760 1.00 85.06 88 GLN A N 1
ATOM 642 C CA . GLN A 1 88 ? 20.105 -14.679 -17.217 1.00 85.06 88 GLN A CA 1
ATOM 643 C C . GLN A 1 88 ? 18.750 -14.153 -17.703 1.00 85.06 88 GLN A C 1
ATOM 645 O O . GLN A 1 88 ? 18.727 -13.311 -18.598 1.00 85.06 88 GLN A O 1
ATOM 650 N N . LEU A 1 89 ? 17.638 -14.562 -17.080 1.00 81.81 89 LEU A N 1
ATOM 651 C CA . LEU A 1 89 ? 16.319 -13.976 -17.355 1.00 81.81 89 LEU A CA 1
ATOM 652 C C . LEU A 1 89 ? 16.299 -12.483 -16.996 1.00 81.81 89 LEU A C 1
ATOM 654 O O . LEU A 1 89 ? 15.821 -11.668 -17.783 1.00 81.81 89 LEU A O 1
ATOM 658 N N . GLY A 1 90 ? 16.926 -12.101 -15.879 1.00 81.19 90 GLY A N 1
ATOM 659 C CA . GLY A 1 90 ? 17.151 -10.697 -15.515 1.00 81.19 90 GLY A CA 1
ATOM 660 C C . GLY A 1 90 ? 17.794 -9.879 -16.643 1.00 81.19 90 GLY A C 1
ATOM 661 O O . GLY A 1 90 ? 17.287 -8.820 -17.016 1.00 81.19 90 GLY A O 1
ATOM 662 N N . LYS A 1 91 ? 18.858 -10.405 -17.265 1.00 83.56 91 LYS A N 1
ATOM 663 C CA . LYS A 1 91 ? 19.529 -9.751 -18.406 1.00 83.56 91 LYS A CA 1
ATOM 664 C C . LYS A 1 91 ? 18.636 -9.637 -19.641 1.00 83.56 91 LYS A C 1
ATOM 666 O O . LYS A 1 91 ? 18.688 -8.620 -20.328 1.00 83.56 91 LYS A O 1
ATOM 671 N N . VAL A 1 92 ? 17.797 -10.643 -19.903 1.00 81.75 92 VAL A N 1
ATOM 672 C CA . VAL A 1 92 ? 16.798 -10.598 -20.985 1.00 81.75 92 VAL A CA 1
ATOM 673 C C . VAL A 1 92 ? 15.781 -9.475 -20.745 1.00 81.75 92 VAL A C 1
ATOM 675 O O . VAL A 1 92 ? 15.463 -8.742 -21.680 1.00 81.75 92 VAL A O 1
ATOM 678 N N . ALA A 1 93 ? 15.300 -9.285 -19.507 1.00 80.00 93 ALA A N 1
ATOM 679 C CA . ALA A 1 93 ? 14.424 -8.149 -19.172 1.00 80.00 93 ALA A CA 1
ATOM 680 C C . ALA A 1 93 ? 15.124 -6.816 -19.429 1.00 80.00 93 ALA A C 1
ATOM 682 O O . ALA A 1 93 ? 14.600 -5.999 -20.178 1.00 80.00 93 ALA A O 1
ATOM 683 N N . ALA A 1 94 ? 16.325 -6.628 -18.873 1.00 82.75 94 ALA A N 1
ATOM 684 C CA . ALA A 1 94 ? 17.077 -5.383 -19.024 1.00 82.75 94 ALA A CA 1
ATOM 685 C C . ALA A 1 94 ? 17.323 -5.036 -20.502 1.00 82.75 94 ALA A C 1
ATOM 687 O O . ALA A 1 94 ? 17.248 -3.878 -20.913 1.00 82.75 94 ALA A O 1
ATOM 688 N N . GLN A 1 95 ? 17.567 -6.052 -21.330 1.00 83.69 95 GLN A N 1
ATOM 689 C CA . GLN A 1 95 ? 17.681 -5.883 -22.768 1.00 83.69 95 GLN A CA 1
ATOM 690 C C . GLN A 1 95 ? 16.362 -5.445 -23.422 1.00 83.69 95 GLN A C 1
ATOM 692 O O . GLN A 1 95 ? 16.376 -4.540 -24.260 1.00 83.69 95 GLN A O 1
ATOM 697 N N . ARG A 1 96 ? 15.236 -6.077 -23.070 1.00 83.31 96 ARG A N 1
ATOM 698 C CA . ARG A 1 96 ? 13.906 -5.692 -23.564 1.00 83.31 96 ARG A CA 1
ATOM 699 C C . ARG A 1 96 ? 13.567 -4.253 -23.178 1.00 83.31 96 ARG A C 1
ATOM 701 O O . ARG A 1 96 ? 13.051 -3.508 -24.008 1.00 83.31 96 ARG A O 1
ATOM 708 N N . ASP A 1 97 ? 13.882 -3.857 -21.953 1.00 83.44 97 ASP A N 1
ATOM 709 C CA . ASP A 1 97 ? 13.613 -2.509 -21.456 1.00 83.44 97 ASP A CA 1
ATOM 710 C C . ASP A 1 97 ? 14.496 -1.484 -22.182 1.00 83.44 97 ASP A C 1
ATOM 712 O O . ASP A 1 97 ? 13.983 -0.505 -22.723 1.00 83.44 97 ASP A O 1
ATOM 716 N N . SER A 1 98 ? 15.786 -1.791 -22.368 1.00 87.06 98 SER A N 1
ATOM 717 C CA . SER A 1 98 ? 16.684 -0.988 -23.207 1.00 87.06 98 SER A CA 1
ATOM 718 C C . SER A 1 98 ? 16.179 -0.846 -24.648 1.00 87.06 98 SER A C 1
ATOM 720 O O . SER A 1 98 ? 16.300 0.227 -25.239 1.00 87.06 98 SER A O 1
ATOM 722 N N . MET A 1 99 ? 15.602 -1.906 -25.223 1.00 88.81 99 MET A N 1
ATOM 723 C CA . MET A 1 99 ? 15.002 -1.860 -26.558 1.00 88.81 99 MET A CA 1
ATOM 724 C C . MET A 1 99 ? 13.810 -0.896 -26.604 1.00 88.81 99 MET A C 1
ATOM 726 O O . MET A 1 99 ? 13.726 -0.089 -27.529 1.00 88.81 99 MET A O 1
ATOM 730 N N . ASN A 1 100 ? 12.931 -0.922 -25.598 1.00 85.62 100 ASN A N 1
ATOM 731 C CA . ASN A 1 100 ? 11.799 0.005 -25.493 1.00 85.62 100 ASN A CA 1
ATOM 732 C C . ASN A 1 100 ? 12.246 1.466 -25.329 1.00 85.62 100 ASN A C 1
ATOM 734 O O . ASN A 1 100 ? 11.659 2.367 -25.939 1.00 85.62 100 ASN A O 1
ATOM 738 N N . ASP A 1 101 ? 13.298 1.716 -24.552 1.00 86.88 101 ASP A N 1
ATOM 739 C CA . ASP A 1 101 ? 13.847 3.064 -24.392 1.00 86.88 101 ASP A CA 1
ATOM 740 C C . ASP A 1 101 ? 14.460 3.570 -25.708 1.00 86.88 101 ASP A C 1
ATOM 742 O O . ASP A 1 101 ? 14.189 4.697 -26.124 1.00 86.88 101 ASP A O 1
ATOM 746 N N . ASN A 1 102 ? 15.183 2.719 -26.447 1.00 90.69 102 ASN A N 1
ATOM 747 C CA . ASN A 1 102 ? 15.691 3.076 -27.777 1.00 90.69 102 ASN A CA 1
ATOM 748 C C . ASN A 1 102 ? 14.548 3.387 -28.764 1.00 90.69 102 ASN A C 1
ATOM 750 O O . ASN A 1 102 ? 14.653 4.341 -29.532 1.00 90.69 102 ASN A O 1
ATOM 754 N N . VAL A 1 103 ? 13.440 2.634 -28.730 1.00 91.44 103 VAL A N 1
ATOM 755 C CA . VAL A 1 103 ? 12.239 2.938 -29.534 1.00 91.44 103 VAL A CA 1
ATOM 756 C C . VAL A 1 103 ? 11.657 4.304 -29.163 1.00 91.44 103 VAL A C 1
ATOM 758 O O . VAL A 1 103 ? 11.297 5.078 -30.049 1.00 91.44 103 VAL A O 1
ATOM 761 N N . THR A 1 104 ? 11.609 4.631 -27.872 1.00 89.50 104 THR A N 1
ATOM 762 C CA . THR A 1 104 ? 11.132 5.937 -27.392 1.00 89.50 104 THR A CA 1
ATOM 763 C C . THR A 1 104 ? 12.030 7.069 -27.900 1.00 89.50 104 THR A C 1
ATOM 765 O O . THR A 1 104 ? 11.528 8.056 -28.436 1.00 89.50 104 THR A O 1
ATOM 768 N N . HIS A 1 105 ? 13.354 6.899 -27.847 1.00 89.50 105 HIS A N 1
ATOM 769 C CA . HIS A 1 105 ? 14.300 7.868 -28.406 1.00 89.50 105 HIS A CA 1
ATOM 770 C C . HIS A 1 105 ? 14.140 8.058 -29.919 1.00 89.50 105 HIS A C 1
ATOM 772 O O . HIS A 1 105 ? 14.195 9.190 -30.397 1.00 89.50 105 HIS A O 1
ATOM 778 N N . ILE A 1 106 ? 13.882 6.988 -30.683 1.00 92.12 106 ILE A N 1
ATOM 779 C CA . ILE A 1 106 ? 13.582 7.100 -32.121 1.00 92.12 106 ILE A CA 1
ATOM 780 C C . ILE A 1 106 ? 12.344 7.975 -32.337 1.00 92.12 106 ILE A C 1
ATOM 782 O O . ILE A 1 106 ? 12.386 8.889 -33.157 1.00 92.12 106 ILE A O 1
ATOM 786 N N . GLN A 1 107 ? 11.271 7.755 -31.570 1.00 91.88 107 GLN A N 1
ATOM 787 C CA . GLN A 1 107 ? 10.043 8.552 -31.671 1.00 91.88 107 GLN A CA 1
ATOM 788 C C . GLN A 1 107 ? 10.267 10.031 -31.315 1.00 91.88 107 GLN A C 1
ATOM 790 O O . GLN A 1 107 ? 9.670 10.917 -31.927 1.00 91.88 107 GLN A O 1
ATOM 795 N N . GLU A 1 108 ? 11.118 10.324 -30.331 1.00 89.56 108 GLU A N 1
ATOM 796 C CA . GLU A 1 108 ? 11.496 11.697 -29.980 1.00 89.56 108 GLU A CA 1
ATOM 797 C C . GLU A 1 108 ? 12.308 12.374 -31.087 1.00 89.56 108 GLU A C 1
ATOM 799 O O . GLU A 1 108 ? 12.064 13.540 -31.409 1.00 89.56 108 GLU A O 1
ATOM 804 N N . ILE A 1 109 ? 13.255 11.652 -31.688 1.00 91.38 109 ILE A N 1
ATOM 805 C CA . ILE A 1 109 ? 14.045 12.154 -32.815 1.00 91.38 109 ILE A CA 1
ATOM 806 C C . ILE A 1 109 ? 13.144 12.380 -34.033 1.00 91.38 109 ILE A C 1
ATOM 808 O O . ILE A 1 109 ? 13.246 13.432 -34.657 1.00 91.38 109 ILE A O 1
ATOM 812 N N . ASP A 1 110 ? 12.210 11.471 -34.327 1.00 91.69 110 ASP A N 1
ATOM 813 C CA . ASP A 1 110 ? 11.237 11.622 -35.418 1.00 91.69 110 ASP A CA 1
ATOM 814 C C . ASP A 1 110 ? 10.401 12.902 -35.263 1.00 91.69 110 ASP A C 1
ATOM 816 O O . ASP A 1 110 ? 10.220 13.652 -36.225 1.00 91.69 110 ASP A O 1
ATOM 820 N N . LYS A 1 111 ? 9.963 13.220 -34.037 1.00 90.69 111 LYS A N 1
ATOM 821 C CA . LYS A 1 111 ? 9.264 14.483 -33.741 1.00 90.69 111 LYS A CA 1
ATOM 822 C C . LYS A 1 111 ? 10.153 15.706 -33.972 1.00 90.69 111 LYS A C 1
ATOM 824 O O . LYS A 1 111 ? 9.690 16.688 -34.549 1.00 90.69 111 LYS A O 1
ATOM 829 N N . LYS A 1 112 ? 11.422 15.660 -33.548 1.00 88.44 112 LYS A N 1
ATOM 830 C CA . LYS A 1 112 ? 12.391 16.752 -33.774 1.00 88.44 112 LYS A CA 1
ATOM 831 C C . LYS A 1 112 ? 12.673 16.956 -35.263 1.00 88.44 112 LYS A C 1
ATOM 833 O O . LYS A 1 112 ? 12.692 18.091 -35.723 1.00 88.44 112 LYS A O 1
ATOM 838 N N . ILE A 1 113 ? 12.827 15.869 -36.019 1.00 89.00 113 ILE A N 1
ATOM 839 C CA . ILE A 1 113 ? 12.990 15.891 -37.477 1.00 89.00 113 ILE A CA 1
ATOM 840 C C . ILE A 1 113 ? 11.778 16.552 -38.135 1.00 89.00 113 ILE A C 1
ATOM 842 O O . ILE A 1 113 ? 11.953 17.432 -38.976 1.00 89.00 113 ILE A O 1
ATOM 846 N N . GLN A 1 114 ? 10.560 16.163 -37.745 1.00 89.19 114 GLN A N 1
ATOM 847 C CA . GLN A 1 114 ? 9.339 16.759 -38.287 1.00 89.19 114 GLN A CA 1
ATOM 848 C C . GLN A 1 114 ? 9.263 18.258 -37.980 1.00 89.19 114 GLN A C 1
ATOM 850 O O . GLN A 1 114 ? 9.055 19.055 -38.888 1.00 89.19 114 GLN A O 1
ATOM 855 N N . PHE A 1 115 ? 9.547 18.654 -36.738 1.00 88.25 115 PHE A N 1
ATOM 856 C CA . PHE A 1 115 ? 9.606 20.062 -36.348 1.00 88.25 115 PHE A CA 1
ATOM 857 C C . PHE A 1 115 ? 10.633 20.855 -37.174 1.00 88.25 115 PHE A C 1
ATOM 859 O O . PHE A 1 115 ? 10.345 21.962 -37.625 1.00 88.25 115 PHE A O 1
ATOM 866 N N . CYS A 1 116 ? 11.818 20.288 -37.426 1.00 87.19 116 CYS A N 1
ATOM 867 C CA . CYS A 1 116 ? 12.826 20.920 -38.276 1.00 87.19 116 CYS A CA 1
ATOM 868 C C . CYS A 1 116 ? 12.367 21.093 -39.726 1.00 87.19 116 CYS A C 1
ATOM 870 O O . CYS A 1 116 ? 12.673 22.125 -40.326 1.00 87.19 116 CYS A O 1
ATOM 872 N N . LYS A 1 117 ? 11.623 20.122 -40.269 1.00 86.81 117 LYS A N 1
ATOM 873 C CA . LYS A 1 117 ? 11.024 20.208 -41.609 1.00 86.81 117 LYS A CA 1
ATOM 874 C C . LYS A 1 117 ? 9.944 21.288 -41.667 1.00 86.81 117 LYS A C 1
ATOM 876 O O . LYS A 1 117 ? 9.964 22.102 -42.583 1.00 86.81 117 LYS A O 1
ATOM 881 N N . ASP A 1 118 ? 9.068 21.345 -40.667 1.00 88.75 118 ASP A N 1
ATOM 882 C CA . ASP A 1 118 ? 7.972 22.319 -40.607 1.00 88.75 118 ASP A CA 1
ATOM 883 C C . ASP A 1 118 ? 8.487 23.763 -40.458 1.00 88.75 118 ASP A C 1
ATOM 885 O O . ASP A 1 118 ? 7.909 24.697 -41.011 1.00 88.75 118 ASP A O 1
ATOM 889 N N . GLN A 1 119 ? 9.601 23.951 -39.742 1.00 87.19 119 GLN A N 1
ATOM 890 C CA . GLN A 1 119 ? 10.236 25.254 -39.508 1.00 87.19 119 GLN A CA 1
ATOM 891 C C . GLN A 1 119 ? 11.306 25.629 -40.555 1.00 87.19 119 GLN A C 1
ATOM 893 O O . GLN A 1 119 ? 11.963 26.658 -40.401 1.00 87.19 119 GLN A O 1
ATOM 898 N N . ASN A 1 120 ? 11.515 24.818 -41.607 1.00 82.94 120 ASN A N 1
ATOM 899 C CA . ASN A 1 120 ? 12.574 25.006 -42.618 1.00 82.94 120 ASN A CA 1
ATOM 900 C C . ASN A 1 120 ? 13.972 25.272 -42.011 1.00 82.94 120 ASN A C 1
ATOM 902 O O . ASN A 1 120 ? 14.716 26.150 -42.456 1.00 82.94 120 ASN A O 1
ATOM 906 N N . LEU A 1 121 ? 14.333 24.521 -40.966 1.00 77.56 121 LEU A N 1
ATOM 907 C CA . LEU A 1 121 ? 15.622 24.652 -40.280 1.00 77.56 121 LEU A CA 1
ATOM 908 C C . LEU A 1 121 ? 16.778 24.023 -41.092 1.00 77.56 121 LEU A C 1
ATOM 910 O O . LEU A 1 121 ? 16.568 23.228 -42.004 1.00 77.56 121 LEU A O 1
ATOM 914 N N . ASN A 1 122 ? 18.020 24.402 -40.763 1.00 79.38 122 ASN A N 1
ATOM 915 C CA . ASN A 1 122 ? 19.251 24.045 -41.487 1.00 79.38 122 ASN A CA 1
ATOM 916 C C . ASN A 1 122 ? 19.375 22.534 -41.809 1.00 79.38 122 ASN A C 1
ATOM 918 O O . ASN A 1 122 ? 19.310 21.693 -40.913 1.00 79.38 122 ASN A O 1
ATOM 922 N N . GLY A 1 123 ? 19.665 22.197 -43.073 1.00 81.25 123 GLY A N 1
ATOM 923 C CA . GLY A 1 123 ? 19.840 20.816 -43.544 1.00 81.25 123 GLY A CA 1
ATOM 924 C C . GLY A 1 123 ? 20.996 20.041 -42.893 1.00 81.25 123 GLY A C 1
ATOM 925 O O . GLY A 1 123 ? 20.938 18.817 -42.824 1.00 81.25 123 GLY A O 1
ATOM 926 N N . ALA A 1 124 ? 22.016 20.717 -42.352 1.00 84.44 124 ALA A N 1
ATOM 927 C CA . ALA A 1 124 ? 23.086 20.049 -41.601 1.00 84.44 124 ALA A CA 1
ATOM 928 C C . ALA A 1 124 ? 22.577 19.421 -40.289 1.00 84.44 124 ALA A C 1
ATOM 930 O O . ALA A 1 124 ? 22.944 18.294 -39.967 1.00 84.44 124 ALA A O 1
ATOM 931 N N . LEU A 1 125 ? 21.679 20.118 -39.580 1.00 85.81 125 LEU A N 1
ATOM 932 C CA . LEU A 1 125 ? 21.035 19.613 -38.363 1.00 85.81 125 LEU A CA 1
ATOM 933 C C . LEU A 1 125 ? 20.110 18.431 -38.681 1.00 85.81 125 LEU A C 1
ATOM 935 O O . LEU A 1 125 ? 20.065 17.458 -37.933 1.00 85.81 125 LEU A O 1
ATOM 939 N N . LEU A 1 126 ? 19.399 18.497 -39.811 1.00 86.88 126 LEU A N 1
ATOM 940 C CA . LEU A 1 126 ? 18.545 17.404 -40.273 1.00 86.88 126 LEU A CA 1
ATOM 941 C C . LEU A 1 126 ? 19.363 16.129 -40.533 1.00 86.88 126 LEU A C 1
ATOM 943 O O . LEU A 1 126 ? 18.989 15.065 -40.048 1.00 86.88 126 LEU A O 1
ATOM 947 N N . ASN A 1 127 ? 20.506 16.251 -41.213 1.00 88.75 127 ASN A N 1
ATOM 948 C CA . ASN A 1 127 ? 21.409 15.125 -41.467 1.00 88.75 127 ASN A CA 1
ATOM 949 C C . ASN A 1 127 ? 21.969 14.516 -40.169 1.00 88.75 127 ASN A C 1
ATOM 951 O O . ASN A 1 127 ? 22.103 13.298 -40.069 1.00 88.75 127 ASN A O 1
ATOM 955 N N . GLU A 1 128 ? 22.287 15.338 -39.164 1.00 90.81 128 GLU A N 1
ATOM 956 C CA . GLU A 1 128 ? 22.759 14.852 -37.861 1.00 90.81 128 GLU A CA 1
ATOM 957 C C . GLU A 1 128 ? 21.661 14.090 -37.102 1.00 90.81 128 GLU A C 1
ATOM 959 O O . GLU A 1 128 ? 21.906 12.998 -36.582 1.00 90.81 128 GLU A O 1
ATOM 964 N N . LEU A 1 129 ? 20.430 14.617 -37.095 1.00 90.38 129 LEU A N 1
ATOM 965 C CA . LEU A 1 129 ? 19.274 13.941 -36.501 1.00 90.38 129 LEU A CA 1
ATOM 966 C C . LEU A 1 129 ? 18.961 12.619 -37.214 1.00 90.38 129 LEU A C 1
ATOM 968 O O . LEU A 1 129 ? 18.703 11.615 -36.550 1.00 90.38 129 LEU A O 1
ATOM 972 N N . GLU A 1 130 ? 19.024 12.586 -38.546 1.00 91.69 130 GLU A N 1
ATOM 973 C CA . GLU A 1 130 ? 18.852 11.360 -39.333 1.00 91.69 130 GLU A CA 1
ATOM 974 C C . GLU A 1 130 ? 19.967 10.338 -39.058 1.00 91.69 130 GLU A C 1
ATOM 976 O O . GLU A 1 130 ? 19.688 9.144 -38.916 1.00 91.69 130 GLU A O 1
ATOM 981 N N . GLY A 1 131 ? 21.213 10.795 -38.892 1.00 93.31 131 GLY A N 1
ATOM 982 C CA . GLY A 1 131 ? 22.334 9.955 -38.469 1.00 93.31 131 GLY A CA 1
ATOM 983 C C . GLY A 1 131 ? 22.116 9.346 -37.081 1.00 93.31 131 GLY A C 1
ATOM 984 O O . GLY A 1 131 ? 22.230 8.130 -36.913 1.00 93.31 131 GLY A O 1
ATOM 985 N N . SER A 1 132 ? 21.727 10.167 -36.098 1.00 93.19 132 SER A N 1
ATOM 986 C CA . SER A 1 132 ? 21.407 9.717 -34.735 1.00 93.19 132 SER A CA 1
ATOM 987 C C . SER A 1 132 ? 20.258 8.704 -34.729 1.00 93.19 132 SER A C 1
ATOM 989 O O . SER A 1 132 ? 20.368 7.632 -34.128 1.00 93.19 132 SER A O 1
ATOM 991 N N . ARG A 1 133 ? 19.192 8.980 -35.490 1.00 95.38 133 ARG A N 1
ATOM 992 C CA . ARG A 1 133 ? 18.071 8.057 -35.702 1.00 95.38 133 ARG A CA 1
ATOM 993 C C . ARG A 1 133 ? 18.542 6.708 -36.247 1.00 95.38 133 ARG A C 1
ATOM 995 O O . ARG A 1 133 ? 18.107 5.668 -35.755 1.00 95.38 133 ARG A O 1
ATOM 1002 N N . GLY A 1 134 ? 19.443 6.711 -37.231 1.00 94.69 134 GLY A N 1
ATOM 1003 C CA . GLY A 1 134 ? 20.026 5.496 -37.804 1.00 94.69 134 GLY A CA 1
ATOM 1004 C C . GLY A 1 134 ? 20.767 4.634 -36.775 1.00 94.69 134 GLY A C 1
ATOM 1005 O O . GLY A 1 134 ? 20.600 3.414 -36.766 1.00 94.69 134 GLY A O 1
ATOM 1006 N N . VAL A 1 135 ? 21.521 5.255 -35.860 1.00 94.81 135 VAL A N 1
ATOM 1007 C CA . VAL A 1 135 ? 22.222 4.547 -34.772 1.00 94.81 135 VAL A CA 1
ATOM 1008 C C . VAL A 1 135 ? 21.233 3.824 -33.856 1.00 94.81 135 VAL A C 1
ATOM 1010 O O . VAL A 1 135 ? 21.409 2.633 -33.583 1.00 94.81 135 VAL A O 1
ATOM 1013 N N . PHE A 1 136 ? 20.168 4.503 -33.418 1.00 94.06 136 PHE A N 1
ATOM 1014 C CA . PHE A 1 136 ? 19.155 3.877 -32.566 1.00 94.06 136 PHE A CA 1
ATOM 1015 C C . PHE A 1 136 ? 18.388 2.767 -33.290 1.00 94.06 136 PHE A C 1
ATOM 1017 O O . PHE A 1 136 ? 18.146 1.720 -32.692 1.00 94.06 136 PHE A O 1
ATOM 1024 N N . ILE A 1 137 ? 18.063 2.939 -34.578 1.00 95.12 137 ILE A N 1
ATOM 1025 C CA . ILE A 1 137 ? 17.420 1.888 -35.384 1.00 95.12 137 ILE A CA 1
ATOM 1026 C C . ILE A 1 137 ? 18.297 0.637 -35.444 1.00 95.12 137 ILE A C 1
ATOM 1028 O O . ILE A 1 137 ? 17.801 -0.460 -35.191 1.00 95.12 137 ILE A O 1
ATOM 1032 N N . ASN A 1 138 ? 19.594 0.783 -35.726 1.00 95.19 138 ASN A N 1
ATOM 1033 C CA . ASN A 1 138 ? 20.514 -0.356 -35.768 1.00 95.19 138 ASN A CA 1
ATOM 1034 C C . ASN A 1 138 ? 20.551 -1.095 -34.423 1.00 95.19 138 ASN A C 1
ATOM 1036 O O . ASN A 1 138 ? 20.437 -2.320 -34.391 1.00 95.19 138 ASN A O 1
ATOM 1040 N N . LYS A 1 139 ? 20.606 -0.350 -33.312 1.00 94.31 139 LYS A N 1
ATOM 1041 C CA . LYS A 1 139 ? 20.588 -0.922 -31.960 1.00 94.31 139 LYS A CA 1
ATOM 1042 C C . LYS A 1 139 ? 19.289 -1.678 -31.662 1.00 94.31 139 LYS A C 1
ATOM 1044 O O . LYS A 1 139 ? 19.339 -2.795 -31.151 1.00 94.31 139 LYS A O 1
ATOM 1049 N N . VAL A 1 140 ? 18.134 -1.116 -32.032 1.00 94.81 140 VAL A N 1
ATOM 1050 C CA . VAL A 1 140 ? 16.829 -1.787 -31.889 1.00 94.81 140 VAL A CA 1
ATOM 1051 C C . VAL A 1 140 ? 16.771 -3.059 -32.733 1.00 94.81 140 VAL A C 1
ATOM 1053 O O . VAL A 1 140 ? 16.296 -4.080 -32.249 1.00 94.81 140 VAL A O 1
ATOM 1056 N N . VAL A 1 141 ? 17.286 -3.044 -33.966 1.00 94.50 141 VAL A N 1
ATOM 1057 C CA . VAL A 1 141 ? 17.313 -4.230 -34.839 1.00 94.50 141 VAL A CA 1
ATOM 1058 C C . VAL A 1 141 ? 18.176 -5.346 -34.243 1.00 94.50 141 VAL A C 1
ATOM 1060 O O . VAL A 1 141 ? 17.763 -6.507 -34.246 1.00 94.50 141 VAL A O 1
ATOM 1063 N N . GLU A 1 142 ? 19.355 -5.023 -33.712 1.00 92.19 142 GLU A N 1
ATOM 1064 C CA . GLU A 1 142 ? 20.218 -5.999 -33.036 1.00 92.19 142 GLU A CA 1
ATOM 1065 C C . GLU A 1 142 ? 19.545 -6.593 -31.794 1.00 92.19 142 GLU A C 1
ATOM 1067 O O . GLU A 1 142 ? 19.502 -7.818 -31.636 1.00 92.19 142 GLU A O 1
ATOM 1072 N N . GLN A 1 143 ? 18.953 -5.743 -30.951 1.00 92.31 143 GLN A N 1
ATOM 1073 C CA . GLN A 1 143 ? 18.243 -6.175 -29.749 1.00 92.31 143 GLN A CA 1
ATOM 1074 C C . GLN A 1 143 ? 16.999 -7.009 -30.082 1.00 92.31 143 GLN A C 1
ATOM 1076 O O . GLN A 1 143 ? 16.753 -8.015 -29.422 1.00 92.31 143 GLN A O 1
ATOM 1081 N N . ALA A 1 144 ? 16.260 -6.657 -31.136 1.00 90.88 144 ALA A N 1
ATOM 1082 C CA . ALA A 1 144 ? 15.093 -7.407 -31.591 1.00 90.88 144 ALA A CA 1
ATOM 1083 C C . ALA A 1 144 ? 15.470 -8.810 -32.085 1.00 90.88 144 ALA A C 1
ATOM 1085 O O . ALA A 1 144 ? 14.768 -9.777 -31.787 1.00 90.88 144 ALA A O 1
ATOM 1086 N N . ARG A 1 145 ? 16.602 -8.957 -32.792 1.00 91.62 145 ARG A N 1
ATOM 1087 C CA . ARG A 1 145 ? 17.117 -10.279 -33.191 1.00 91.62 145 ARG A CA 1
ATOM 1088 C C . ARG A 1 145 ? 17.441 -11.126 -31.968 1.00 91.62 145 ARG A C 1
ATOM 1090 O O . ARG A 1 145 ? 16.994 -12.264 -31.886 1.00 91.62 145 ARG A O 1
ATOM 1097 N N . GLN A 1 146 ? 18.186 -10.575 -31.015 1.00 88.44 146 GLN A N 1
ATOM 1098 C CA . GLN A 1 146 ? 18.526 -11.270 -29.772 1.00 88.44 146 GLN A CA 1
ATOM 1099 C C . GLN A 1 146 ? 17.264 -11.672 -28.984 1.00 88.44 146 GLN A C 1
ATOM 1101 O O . GLN A 1 146 ? 17.158 -12.819 -28.554 1.00 88.44 146 GLN A O 1
ATOM 1106 N N . GLN A 1 147 ? 16.259 -10.794 -28.894 1.00 85.31 147 GLN A N 1
ATOM 1107 C CA . GLN A 1 147 ? 14.972 -11.118 -28.276 1.00 85.31 147 GLN A CA 1
ATOM 1108 C C . GLN A 1 147 ? 14.251 -12.257 -29.010 1.00 85.31 147 GLN A C 1
ATOM 1110 O O . GLN A 1 147 ? 13.715 -13.154 -28.365 1.00 85.31 147 GLN A O 1
ATOM 1115 N N . ALA A 1 148 ? 14.264 -12.270 -30.346 1.00 86.44 148 ALA A N 1
ATOM 1116 C CA . ALA A 1 148 ? 13.671 -13.353 -31.129 1.00 86.44 148 ALA A CA 1
ATOM 1117 C C . ALA A 1 148 ? 14.360 -14.705 -30.867 1.00 86.44 148 ALA A C 1
ATOM 1119 O O . ALA A 1 148 ? 13.676 -15.718 -30.723 1.00 86.44 148 ALA A O 1
ATOM 1120 N N . TRP A 1 149 ? 15.692 -14.722 -30.733 1.00 87.56 149 TRP A N 1
ATOM 1121 C CA . TRP A 1 149 ? 16.447 -15.920 -30.342 1.00 87.56 149 TRP A CA 1
ATOM 1122 C C . TRP A 1 149 ? 16.052 -16.422 -28.953 1.00 87.56 149 TRP A C 1
ATOM 1124 O O . TRP A 1 149 ? 15.818 -17.616 -28.776 1.00 87.56 149 TRP A O 1
ATOM 1134 N N . VAL A 1 150 ? 15.939 -15.518 -27.978 1.00 81.81 150 VAL A N 1
ATOM 1135 C CA . VAL A 1 150 ? 15.513 -15.866 -26.617 1.00 81.81 150 VAL A CA 1
ATOM 1136 C C . VAL A 1 150 ? 14.091 -16.417 -26.617 1.00 81.81 150 VAL A C 1
ATOM 1138 O O . VAL A 1 150 ? 13.842 -17.459 -26.013 1.00 81.81 150 VAL A O 1
ATOM 1141 N N . LEU A 1 151 ? 13.170 -15.771 -27.336 1.00 78.75 151 LEU A N 1
ATOM 1142 C CA . LEU A 1 151 ? 11.795 -16.242 -27.450 1.00 78.75 151 LEU A CA 1
ATOM 1143 C C . LEU A 1 151 ? 11.742 -17.637 -28.082 1.00 78.75 151 LEU A C 1
ATOM 1145 O O . LEU A 1 151 ? 11.093 -18.517 -27.530 1.00 78.75 151 LEU A O 1
ATOM 1149 N N . ALA A 1 152 ? 12.483 -17.882 -29.165 1.00 82.38 152 ALA A N 1
ATOM 1150 C CA . ALA A 1 152 ? 12.566 -19.202 -29.792 1.00 82.38 152 ALA A CA 1
ATOM 1151 C C . ALA A 1 152 ? 13.188 -20.267 -28.866 1.00 82.38 152 ALA A C 1
ATOM 1153 O O . ALA A 1 152 ? 12.782 -21.430 -28.881 1.00 82.38 152 ALA A O 1
ATOM 1154 N N . ALA A 1 153 ? 14.163 -19.884 -28.037 1.00 81.06 153 ALA A N 1
ATOM 1155 C CA . ALA A 1 153 ? 14.814 -20.789 -27.097 1.00 81.06 153 ALA A CA 1
ATOM 1156 C C . ALA A 1 153 ? 13.955 -21.094 -25.860 1.00 81.06 153 ALA A C 1
ATOM 1158 O O . ALA A 1 153 ? 14.064 -22.192 -25.313 1.00 81.06 153 ALA A O 1
ATOM 1159 N N . LEU A 1 154 ? 13.118 -20.165 -25.400 1.00 74.25 154 LEU A N 1
ATOM 1160 C CA . LEU A 1 154 ? 12.349 -20.301 -24.160 1.00 74.25 154 LEU A CA 1
ATOM 1161 C C . LEU A 1 154 ? 10.894 -20.726 -24.394 1.00 74.25 154 LEU A C 1
ATOM 1163 O O . LEU A 1 154 ? 10.386 -21.582 -23.667 1.00 74.25 154 LEU A O 1
ATOM 1167 N N . HIS A 1 155 ? 10.239 -20.189 -25.425 1.00 73.38 155 HIS A N 1
ATOM 1168 C CA . HIS A 1 155 ? 8.827 -20.438 -25.698 1.00 73.38 155 HIS A CA 1
ATOM 1169 C C . HIS A 1 155 ? 8.640 -21.723 -26.501 1.00 73.38 155 HIS A C 1
ATOM 1171 O O . HIS A 1 155 ? 8.585 -21.737 -27.728 1.00 73.38 155 HIS A O 1
ATOM 1177 N N . SER A 1 156 ? 8.499 -22.826 -25.774 1.00 78.31 156 SER A N 1
ATOM 1178 C CA . SER A 1 156 ? 7.934 -24.067 -26.303 1.00 78.31 156 SER A CA 1
ATOM 1179 C C . SER A 1 156 ? 6.981 -24.653 -25.272 1.00 78.31 156 SER A C 1
ATOM 1181 O O . SER A 1 156 ? 7.213 -24.525 -24.068 1.00 78.31 156 SER A O 1
ATOM 1183 N N . GLN A 1 157 ? 5.932 -25.333 -25.732 1.00 76.88 157 GLN A N 1
ATOM 1184 C CA . GLN A 1 157 ? 4.928 -25.918 -24.843 1.00 76.88 157 GLN A CA 1
ATOM 1185 C C . GLN A 1 157 ? 5.550 -26.900 -23.831 1.00 76.88 157 GLN A C 1
ATOM 1187 O O . GLN A 1 157 ? 5.205 -26.864 -22.653 1.00 76.88 157 GLN A O 1
ATOM 1192 N N . HIS A 1 158 ? 6.535 -27.701 -24.257 1.00 81.25 158 HIS A N 1
ATOM 1193 C CA . HIS A 1 158 ? 7.276 -28.609 -23.373 1.00 81.25 158 HIS A CA 1
ATOM 1194 C C . HIS A 1 158 ? 8.085 -27.869 -22.298 1.00 81.25 158 HIS A C 1
ATOM 1196 O O . HIS A 1 158 ? 8.040 -28.247 -21.131 1.00 81.25 158 HIS A O 1
ATOM 1202 N N . LYS A 1 159 ? 8.789 -26.783 -22.652 1.00 80.69 159 LYS A N 1
ATOM 1203 C CA . LYS A 1 159 ? 9.569 -25.996 -21.677 1.00 80.69 159 LYS A CA 1
ATOM 1204 C C . LYS A 1 159 ? 8.673 -25.274 -20.675 1.00 80.69 159 LYS A C 1
ATOM 1206 O O . LYS A 1 159 ? 8.999 -25.249 -19.493 1.00 80.69 159 LYS A O 1
ATOM 1211 N N . HIS A 1 160 ? 7.530 -24.748 -21.117 1.00 78.38 160 HIS A N 1
ATOM 1212 C CA . HIS A 1 160 ? 6.541 -24.171 -20.207 1.00 78.38 160 HIS A CA 1
ATOM 1213 C C . HIS A 1 160 ? 5.984 -25.218 -19.233 1.00 78.38 160 HIS A C 1
ATOM 1215 O O . HIS A 1 160 ? 5.835 -24.932 -18.048 1.00 78.38 160 HIS A O 1
ATOM 1221 N N . HIS A 1 161 ? 5.725 -26.440 -19.710 1.00 82.56 161 HIS A N 1
ATOM 1222 C CA . HIS A 1 161 ? 5.295 -27.540 -18.851 1.00 82.56 161 HIS A CA 1
ATOM 1223 C C . HIS A 1 161 ? 6.364 -27.907 -17.812 1.00 82.56 161 HIS A C 1
ATOM 1225 O O . HIS A 1 161 ? 6.045 -28.003 -16.632 1.00 82.56 161 HIS A O 1
ATOM 1231 N N . HIS A 1 162 ? 7.634 -28.030 -18.215 1.00 85.06 162 HIS A N 1
ATOM 1232 C CA . HIS A 1 162 ? 8.736 -28.302 -17.283 1.00 85.06 162 HIS A CA 1
ATOM 1233 C C . HIS A 1 162 ? 8.919 -27.188 -16.246 1.00 85.06 162 HIS A C 1
ATOM 1235 O O . HIS A 1 162 ? 9.204 -27.474 -15.088 1.00 85.06 162 HIS A O 1
ATOM 1241 N N . LEU A 1 163 ? 8.724 -25.924 -16.634 1.00 82.94 163 LEU A N 1
ATOM 1242 C CA . LEU A 1 163 ? 8.772 -24.799 -15.703 1.00 82.94 163 LEU A CA 1
ATOM 1243 C C . LEU A 1 163 ? 7.657 -24.901 -14.654 1.00 82.94 163 LEU A C 1
ATOM 1245 O O . LEU A 1 163 ? 7.926 -24.807 -13.461 1.00 82.94 163 LEU A O 1
ATOM 1249 N N . ILE A 1 164 ? 6.420 -25.160 -15.084 1.00 85.12 164 ILE A N 1
ATOM 1250 C CA . ILE A 1 164 ? 5.284 -25.386 -14.178 1.00 85.12 164 ILE A CA 1
ATOM 1251 C C . ILE A 1 164 ? 5.540 -26.589 -13.263 1.00 85.12 164 ILE A C 1
ATOM 1253 O O . ILE A 1 164 ? 5.247 -26.525 -12.071 1.00 85.12 164 ILE A O 1
ATOM 1257 N N . GLN A 1 165 ? 6.096 -27.682 -13.789 1.00 88.00 165 GLN A N 1
ATOM 1258 C CA . GLN A 1 165 ? 6.461 -28.851 -12.988 1.00 88.00 165 GLN A CA 1
ATOM 1259 C C . GLN A 1 165 ? 7.522 -28.511 -11.940 1.00 88.00 165 GLN A C 1
ATOM 1261 O O . GLN A 1 165 ? 7.359 -28.888 -10.785 1.00 88.00 165 GLN A O 1
ATOM 1266 N N . LEU A 1 166 ? 8.569 -27.770 -12.307 1.00 90.38 166 LEU A N 1
ATOM 1267 C CA . LEU A 1 166 ? 9.619 -27.369 -11.373 1.00 90.38 166 LEU A CA 1
ATOM 1268 C C . LEU A 1 166 ? 9.063 -26.502 -10.237 1.00 90.38 166 LEU A C 1
ATOM 1270 O O . LEU A 1 166 ? 9.367 -26.760 -9.076 1.00 90.38 166 LEU A O 1
ATOM 1274 N N . ILE A 1 167 ? 8.190 -25.540 -10.552 1.00 92.38 167 ILE A N 1
ATOM 1275 C CA . ILE A 1 167 ? 7.525 -24.714 -9.534 1.00 92.38 167 ILE A CA 1
ATOM 1276 C C . ILE A 1 167 ? 6.657 -25.585 -8.623 1.00 92.38 167 ILE A C 1
ATOM 1278 O O . ILE A 1 167 ? 6.727 -25.434 -7.408 1.00 92.38 167 ILE A O 1
ATOM 1282 N N . ASN A 1 168 ? 5.885 -26.526 -9.177 1.00 92.94 168 ASN A N 1
ATOM 1283 C CA . ASN A 1 168 ? 5.092 -27.459 -8.372 1.00 92.94 168 ASN A CA 1
ATOM 1284 C C . ASN A 1 168 ? 5.966 -28.318 -7.451 1.00 92.94 168 ASN A C 1
ATOM 1286 O O . ASN A 1 168 ? 5.595 -28.531 -6.301 1.00 92.94 168 ASN A O 1
ATOM 1290 N N . ILE A 1 169 ? 7.121 -28.796 -7.923 1.00 94.31 169 ILE A N 1
ATOM 1291 C CA . ILE A 1 169 ? 8.046 -29.592 -7.108 1.00 94.31 169 ILE A CA 1
ATOM 1292 C C . ILE A 1 169 ? 8.600 -28.746 -5.957 1.00 94.31 169 ILE A C 1
ATOM 1294 O O . ILE A 1 169 ? 8.549 -29.187 -4.809 1.00 94.31 169 ILE A O 1
ATOM 1298 N N . ILE A 1 170 ? 9.073 -27.526 -6.239 1.00 96.12 170 ILE A N 1
ATOM 1299 C CA . ILE A 1 170 ? 9.574 -26.599 -5.212 1.00 96.12 170 ILE A CA 1
ATOM 1300 C C . ILE A 1 170 ? 8.472 -26.296 -4.193 1.00 96.12 170 ILE A C 1
ATOM 1302 O O . ILE A 1 170 ? 8.683 -26.444 -2.991 1.00 96.12 170 ILE A O 1
ATOM 1306 N N . LEU A 1 171 ? 7.282 -25.929 -4.672 1.00 97.00 171 LEU A N 1
ATOM 1307 C CA . LEU A 1 171 ? 6.136 -25.591 -3.836 1.00 97.00 171 LEU A CA 1
ATOM 1308 C C . LEU A 1 171 ? 5.718 -26.762 -2.945 1.00 97.00 171 LEU A C 1
ATOM 1310 O O . LEU A 1 171 ? 5.573 -26.580 -1.742 1.00 97.00 171 LEU A O 1
ATOM 1314 N N . THR A 1 172 ? 5.572 -27.960 -3.512 1.00 96.00 172 THR A N 1
ATOM 1315 C CA . THR A 1 172 ? 5.191 -29.162 -2.754 1.00 96.00 172 THR A CA 1
ATOM 1316 C C . THR A 1 172 ? 6.253 -29.490 -1.708 1.00 96.00 172 THR A C 1
ATOM 1318 O O . THR A 1 172 ? 5.918 -29.784 -0.566 1.00 96.00 172 THR A O 1
ATOM 1321 N N . THR A 1 173 ? 7.538 -29.374 -2.059 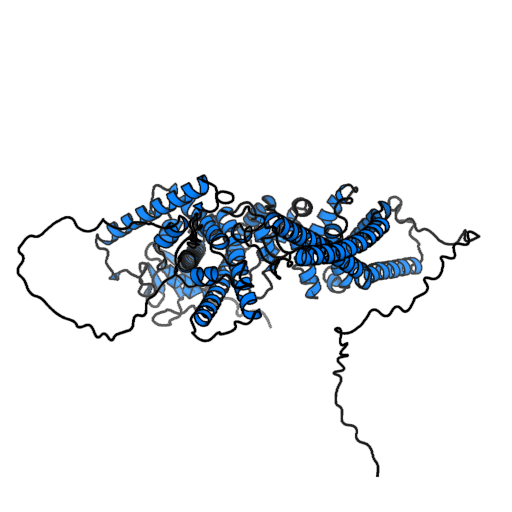1.00 95.06 173 THR A N 1
ATOM 1322 C CA . THR A 1 173 ? 8.646 -29.599 -1.116 1.00 95.06 173 THR A CA 1
ATOM 1323 C C . THR A 1 173 ? 8.569 -28.633 0.063 1.00 95.06 173 THR A C 1
ATOM 1325 O O . THR A 1 173 ? 8.653 -29.056 1.213 1.00 95.06 173 THR A O 1
ATOM 1328 N N . LEU A 1 174 ? 8.348 -27.345 -0.208 1.00 96.81 174 LEU A N 1
ATOM 1329 C CA . LEU A 1 174 ? 8.200 -26.319 0.822 1.00 96.81 174 LEU A CA 1
ATOM 1330 C C . LEU A 1 174 ? 6.945 -26.520 1.682 1.00 96.81 174 LEU A C 1
ATOM 1332 O O . LEU A 1 174 ? 7.002 -26.350 2.898 1.00 96.81 174 LEU A O 1
ATOM 1336 N N . GLN A 1 175 ? 5.819 -26.899 1.075 1.00 96.38 175 GLN A N 1
ATOM 1337 C CA . GLN A 1 175 ? 4.568 -27.168 1.784 1.00 96.38 175 GLN A CA 1
ATOM 1338 C C . GLN A 1 175 ? 4.686 -28.377 2.715 1.00 96.38 175 GLN A C 1
ATOM 1340 O O . GLN A 1 175 ? 4.275 -28.285 3.869 1.00 96.38 175 GLN A O 1
ATOM 1345 N N . GLU A 1 176 ? 5.259 -29.490 2.250 1.00 95.56 176 GLU A N 1
ATOM 1346 C CA . GLU A 1 176 ? 5.486 -30.664 3.100 1.00 95.56 176 GLU A CA 1
ATOM 1347 C C . GLU A 1 176 ? 6.509 -30.362 4.199 1.00 95.56 176 GLU A C 1
ATOM 1349 O O . GLU A 1 176 ? 6.260 -30.669 5.361 1.00 95.56 176 GLU A O 1
ATOM 1354 N N . ALA A 1 177 ? 7.605 -29.665 3.883 1.00 95.19 177 ALA A N 1
ATOM 1355 C CA . ALA A 1 177 ? 8.585 -29.272 4.892 1.00 95.19 177 ALA A CA 1
ATOM 1356 C C . ALA A 1 177 ? 7.992 -28.335 5.960 1.00 95.19 177 ALA A C 1
ATOM 1358 O O . ALA A 1 177 ? 8.340 -28.440 7.134 1.00 95.19 177 ALA A O 1
ATOM 1359 N N . SER A 1 178 ? 7.059 -27.453 5.586 1.00 96.19 178 SER A N 1
ATOM 1360 C CA . SER A 1 178 ? 6.360 -26.577 6.534 1.00 96.19 178 SER A CA 1
ATOM 1361 C C . SER A 1 178 ? 5.483 -27.354 7.525 1.00 96.19 178 SER A C 1
ATOM 1363 O O . SER A 1 178 ? 5.311 -26.917 8.666 1.00 96.19 178 SER A O 1
ATOM 1365 N N . LYS A 1 179 ? 4.974 -28.536 7.154 1.00 96.00 179 LYS A N 1
ATOM 1366 C CA . LYS A 1 179 ? 4.187 -29.393 8.061 1.00 96.00 179 LYS A CA 1
ATOM 1367 C C . LYS A 1 179 ? 5.036 -30.051 9.152 1.00 96.00 179 LYS A C 1
ATOM 1369 O O . LYS A 1 179 ? 4.497 -30.385 10.202 1.00 96.00 179 LYS A O 1
ATOM 1374 N N . GLU A 1 180 ? 6.351 -30.158 8.960 1.00 95.50 180 GLU A N 1
ATOM 1375 C CA . GLU A 1 180 ? 7.302 -30.733 9.930 1.00 95.50 180 GLU A CA 1
ATOM 1376 C C . GLU A 1 180 ? 7.651 -29.775 11.097 1.00 95.50 180 GLU A C 1
ATOM 1378 O O . GLU A 1 180 ? 8.623 -29.974 11.831 1.00 95.50 180 GLU A O 1
ATOM 1383 N N . GLY A 1 181 ? 6.863 -28.711 11.297 1.00 93.94 181 GLY A N 1
ATOM 1384 C CA . GLY A 1 181 ? 7.002 -27.790 12.427 1.00 93.94 181 GLY A CA 1
ATOM 1385 C C . GLY A 1 181 ? 8.311 -27.001 12.385 1.00 93.94 181 GLY A C 1
ATOM 1386 O O . GLY A 1 181 ? 8.626 -26.369 11.378 1.00 93.94 181 GLY A O 1
ATOM 1387 N N . GLU A 1 182 ? 9.073 -27.017 13.481 1.00 95.00 182 GLU A N 1
ATOM 1388 C CA . GLU A 1 182 ? 10.336 -26.269 13.620 1.00 95.00 182 GLU A CA 1
ATOM 1389 C C . GLU A 1 182 ? 11.435 -26.737 12.655 1.00 95.00 182 GLU A C 1
ATOM 1391 O O . GLU A 1 182 ? 12.354 -25.978 12.349 1.00 95.00 182 GLU A O 1
ATOM 1396 N N . LEU A 1 183 ? 11.339 -27.963 12.122 1.00 94.25 183 LEU A N 1
ATOM 1397 C CA . LEU A 1 183 ? 12.312 -28.465 11.149 1.00 94.25 183 LEU A CA 1
ATOM 1398 C C . LEU A 1 183 ? 12.300 -27.670 9.838 1.00 94.25 183 LEU A C 1
ATOM 1400 O O . LEU A 1 183 ? 13.307 -27.651 9.129 1.00 94.25 183 LEU A O 1
ATOM 1404 N N . PHE A 1 184 ? 11.209 -26.954 9.553 1.00 96.25 184 PHE A N 1
ATOM 1405 C CA . PHE A 1 184 ? 11.120 -26.061 8.404 1.00 96.25 184 PHE A CA 1
ATOM 1406 C C . PHE A 1 184 ? 12.224 -24.990 8.397 1.00 96.25 184 PHE A C 1
ATOM 1408 O O . PHE A 1 184 ? 12.704 -24.618 7.330 1.00 96.25 184 PHE A O 1
ATOM 1415 N N . ALA A 1 185 ? 12.703 -24.558 9.570 1.00 95.69 185 ALA A N 1
ATOM 1416 C CA . ALA A 1 185 ? 13.781 -23.573 9.688 1.00 95.69 185 ALA A CA 1
ATOM 1417 C C . ALA A 1 185 ? 15.139 -24.060 9.136 1.00 95.69 185 ALA A C 1
ATOM 1419 O O . ALA A 1 185 ? 16.044 -23.251 8.941 1.00 95.69 185 ALA A O 1
ATOM 1420 N N . PHE A 1 186 ? 15.295 -25.367 8.888 1.00 94.31 186 PHE A N 1
ATOM 1421 C CA . PHE A 1 186 ? 16.508 -25.961 8.313 1.00 94.31 186 PHE A CA 1
ATOM 1422 C C . PHE A 1 186 ? 16.425 -26.166 6.796 1.00 94.31 186 PHE A C 1
ATOM 1424 O O . PHE A 1 186 ? 17.399 -26.625 6.195 1.00 94.31 186 PHE A O 1
ATOM 1431 N N . VAL A 1 187 ? 15.286 -25.851 6.169 1.00 94.00 187 VAL A N 1
ATOM 1432 C CA . VAL A 1 187 ? 15.173 -25.871 4.708 1.00 94.00 187 VAL A CA 1
ATOM 1433 C C . VAL A 1 187 ? 16.089 -24.788 4.134 1.00 94.00 187 VAL A C 1
ATOM 1435 O O . VAL A 1 187 ? 16.012 -23.642 4.581 1.00 94.00 187 VAL A O 1
ATOM 1438 N N . PRO A 1 188 ? 16.944 -25.109 3.146 1.00 94.31 188 PRO A N 1
ATOM 1439 C CA . PRO A 1 188 ? 17.770 -24.103 2.499 1.00 94.31 188 PRO A CA 1
ATOM 1440 C C . PRO A 1 188 ? 16.927 -22.983 1.878 1.00 94.31 188 PRO A C 1
ATOM 1442 O O . PRO A 1 188 ? 15.971 -23.232 1.141 1.00 94.31 188 PRO A O 1
ATOM 1445 N N . ASP A 1 189 ? 17.321 -21.746 2.150 1.00 93.00 189 ASP A N 1
ATOM 1446 C CA . ASP A 1 189 ? 16.684 -20.508 1.694 1.00 93.00 189 ASP A CA 1
ATOM 1447 C C . ASP A 1 189 ? 16.488 -20.439 0.173 1.00 93.00 189 ASP A C 1
ATOM 1449 O O . ASP A 1 189 ? 15.436 -19.990 -0.291 1.00 93.00 189 ASP A O 1
ATOM 1453 N N . PHE A 1 190 ? 17.433 -20.976 -0.606 1.00 94.06 190 PHE A N 1
ATOM 1454 C CA . PHE A 1 190 ? 17.352 -20.983 -2.068 1.00 94.06 190 PHE A CA 1
ATOM 1455 C C . PHE A 1 190 ? 16.085 -21.662 -2.616 1.00 94.06 190 PHE A C 1
ATOM 1457 O O . PHE A 1 190 ? 15.696 -21.378 -3.748 1.00 94.06 190 PHE A O 1
ATOM 1464 N N . TYR A 1 191 ? 15.415 -22.540 -1.857 1.00 95.62 191 TYR A N 1
ATOM 1465 C CA . TYR A 1 191 ? 14.109 -23.085 -2.245 1.00 95.62 191 TYR A CA 1
ATOM 1466 C C . TYR A 1 191 ? 13.023 -22.004 -2.251 1.00 95.62 191 TYR A C 1
ATOM 1468 O O . TYR A 1 191 ? 12.246 -21.903 -3.203 1.00 95.62 191 TYR A O 1
ATOM 1476 N N . VAL A 1 192 ? 12.977 -21.192 -1.192 1.00 94.69 192 VAL A N 1
ATOM 1477 C CA . VAL A 1 192 ? 12.023 -20.087 -1.043 1.00 94.69 192 VAL A CA 1
ATOM 1478 C C . VAL A 1 192 ? 12.311 -19.010 -2.083 1.00 94.69 192 VAL A C 1
ATOM 1480 O O . VAL A 1 192 ? 11.392 -18.559 -2.764 1.00 94.69 192 VAL A O 1
ATOM 1483 N N . GLU A 1 193 ? 13.581 -18.650 -2.260 1.00 93.50 193 GLU A N 1
ATOM 1484 C CA . GLU A 1 193 ? 13.987 -17.644 -3.245 1.00 93.50 193 GLU A CA 1
ATOM 1485 C C . GLU A 1 193 ? 13.737 -18.118 -4.678 1.00 93.50 193 GLU A C 1
ATOM 1487 O O . GLU A 1 193 ? 13.152 -17.387 -5.471 1.00 93.50 193 GLU A O 1
ATOM 1492 N N . SER A 1 194 ? 14.044 -19.377 -5.007 1.00 94.62 194 SER A N 1
ATOM 1493 C CA . SER A 1 194 ? 13.720 -19.932 -6.329 1.00 94.62 194 SER A CA 1
ATOM 1494 C C . SER A 1 194 ? 12.224 -19.867 -6.625 1.00 94.62 194 SER A C 1
ATOM 1496 O O . SER A 1 194 ? 11.837 -19.559 -7.754 1.00 94.62 194 SER A O 1
ATOM 1498 N N . LEU A 1 195 ? 11.367 -20.143 -5.632 1.00 95.19 195 LEU A N 1
ATOM 1499 C CA . LEU A 1 195 ? 9.918 -20.055 -5.798 1.00 95.19 195 LEU A CA 1
ATOM 1500 C C . LEU A 1 195 ? 9.495 -18.622 -6.152 1.00 95.19 195 LEU A C 1
ATOM 1502 O O . LEU A 1 195 ? 8.791 -18.419 -7.145 1.00 95.19 195 LEU A O 1
ATOM 1506 N N . THR A 1 196 ? 9.926 -17.625 -5.377 1.00 91.75 196 THR A N 1
ATOM 1507 C CA . THR A 1 196 ? 9.549 -16.215 -5.583 1.00 91.75 196 THR A CA 1
ATOM 1508 C C . THR A 1 196 ? 10.127 -15.649 -6.886 1.00 91.75 196 THR A C 1
ATOM 1510 O O . THR A 1 196 ? 9.420 -14.966 -7.640 1.00 91.75 196 THR A O 1
ATOM 1513 N N . GLU A 1 197 ? 11.372 -16.000 -7.213 1.00 89.81 197 GLU A N 1
ATOM 1514 C CA . GLU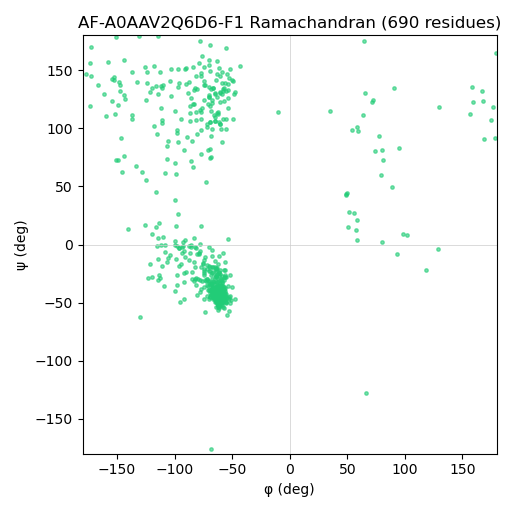 A 1 197 ? 12.054 -15.675 -8.467 1.00 89.81 197 GLU A CA 1
ATOM 1515 C C . GLU A 1 197 ? 11.320 -16.262 -9.678 1.00 89.81 197 GLU A C 1
ATOM 1517 O O . GLU A 1 197 ? 11.073 -15.560 -10.662 1.00 89.81 197 GLU A O 1
ATOM 1522 N N . MET A 1 198 ? 10.923 -17.539 -9.618 1.00 89.12 198 MET A N 1
ATOM 1523 C CA . MET A 1 198 ? 10.144 -18.181 -10.681 1.00 89.12 198 MET A CA 1
ATOM 1524 C C . MET A 1 198 ? 8.768 -17.540 -10.849 1.00 89.12 198 MET A C 1
ATOM 1526 O O . MET A 1 198 ? 8.341 -17.319 -11.980 1.00 89.12 198 MET A O 1
ATOM 1530 N N . CYS A 1 199 ? 8.085 -17.179 -9.762 1.00 84.62 199 CYS A N 1
ATOM 1531 C CA . CYS A 1 199 ? 6.792 -16.493 -9.837 1.00 84.62 199 CYS A CA 1
ATOM 1532 C C . CYS A 1 199 ? 6.909 -15.130 -10.525 1.00 84.62 199 CYS A C 1
ATOM 1534 O O . CYS A 1 199 ? 6.124 -14.792 -11.417 1.00 84.62 199 CYS A O 1
ATOM 1536 N N . THR A 1 200 ? 7.939 -14.367 -10.160 1.00 81.88 200 THR A N 1
ATOM 1537 C CA . THR A 1 200 ? 8.264 -13.098 -10.815 1.00 81.88 200 THR A CA 1
ATOM 1538 C C . THR A 1 200 ? 8.600 -13.319 -12.286 1.00 81.88 200 THR A C 1
ATOM 1540 O O . THR A 1 200 ? 8.120 -12.581 -13.152 1.00 81.88 200 THR A O 1
ATOM 1543 N N . ALA A 1 201 ? 9.356 -14.376 -12.584 1.00 80.94 201 ALA A N 1
ATOM 1544 C CA . ALA A 1 201 ? 9.753 -14.715 -13.935 1.00 80.94 201 ALA A CA 1
ATOM 1545 C C . ALA A 1 201 ? 8.563 -15.094 -14.831 1.00 80.94 201 ALA A C 1
ATOM 1547 O O . ALA A 1 201 ? 8.462 -14.581 -15.947 1.00 80.94 201 ALA A O 1
AT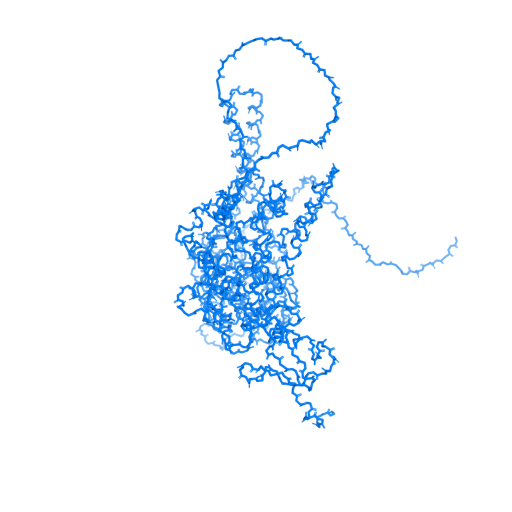OM 1548 N N . LEU A 1 202 ? 7.633 -15.927 -14.349 1.00 78.00 202 LEU A N 1
ATOM 1549 C CA . LEU A 1 202 ? 6.406 -16.291 -15.073 1.00 78.00 202 LEU A CA 1
ATOM 1550 C C . LEU A 1 202 ? 5.647 -15.048 -15.548 1.00 78.00 202 LEU A C 1
ATOM 1552 O O . LEU A 1 202 ? 5.228 -14.972 -16.703 1.00 78.00 202 LEU A O 1
ATOM 1556 N N . ARG A 1 203 ? 5.526 -14.054 -14.665 1.00 73.19 203 ARG A N 1
ATOM 1557 C CA . ARG A 1 203 ? 4.819 -12.804 -14.939 1.00 73.19 203 ARG A CA 1
ATOM 1558 C C . ARG A 1 203 ? 5.578 -11.892 -15.904 1.00 73.19 203 ARG A C 1
ATOM 1560 O O . ARG A 1 203 ? 4.969 -11.314 -16.799 1.00 73.19 203 ARG A O 1
ATOM 1567 N N . LEU A 1 204 ? 6.889 -11.729 -15.716 1.00 72.31 204 LEU A N 1
ATOM 1568 C CA . LEU A 1 204 ? 7.675 -10.750 -16.474 1.00 72.31 204 LEU A CA 1
ATOM 1569 C C . LEU A 1 204 ? 8.163 -11.266 -17.830 1.00 72.31 204 LEU A C 1
ATOM 1571 O O . LEU A 1 204 ? 8.330 -10.452 -18.739 1.00 72.31 204 LEU A O 1
ATOM 1575 N N . TYR A 1 205 ? 8.395 -12.572 -17.984 1.00 71.94 205 TYR A N 1
ATOM 1576 C CA . TYR A 1 205 ? 9.043 -13.135 -19.177 1.00 71.94 205 TYR A CA 1
ATOM 1577 C C . TYR A 1 205 ? 8.126 -14.000 -20.041 1.00 71.94 205 TYR A C 1
ATOM 1579 O O . TYR A 1 205 ? 8.336 -14.056 -21.247 1.00 71.94 205 TYR A O 1
ATOM 1587 N N . PHE A 1 206 ? 7.112 -14.652 -19.463 1.00 69.56 206 PHE A N 1
ATOM 1588 C CA . PHE A 1 206 ? 6.403 -15.753 -20.129 1.00 69.56 206 PHE A CA 1
ATOM 1589 C C . PHE A 1 206 ? 4.886 -15.510 -20.345 1.00 69.56 206 PHE A C 1
ATOM 1591 O O . PHE A 1 206 ? 4.160 -16.413 -20.765 1.00 69.56 206 PHE A O 1
ATOM 1598 N N . SER A 1 207 ? 4.390 -14.296 -20.086 1.00 57.72 207 SER A N 1
ATOM 1599 C CA . SER A 1 207 ? 2.983 -14.006 -19.753 1.00 57.72 207 SER A CA 1
ATOM 1600 C C . SER A 1 207 ? 1.909 -14.295 -20.814 1.00 57.72 207 SER A C 1
ATOM 1602 O O . SER A 1 207 ? 0.790 -14.618 -20.439 1.00 57.72 207 SER A O 1
ATOM 1604 N N . THR A 1 208 ? 2.185 -14.256 -22.119 1.00 56.38 208 THR A N 1
ATOM 1605 C CA . THR A 1 208 ? 1.113 -14.377 -23.137 1.00 56.38 208 THR A CA 1
ATOM 1606 C C . THR A 1 208 ? 0.753 -15.806 -23.556 1.00 56.38 208 THR A C 1
ATOM 1608 O O . THR A 1 208 ? -0.280 -16.003 -24.188 1.00 56.38 208 THR A O 1
ATOM 1611 N N . SER A 1 209 ? 1.556 -16.821 -23.215 1.00 59.41 209 SER A N 1
ATOM 1612 C CA . SER A 1 209 ? 1.300 -18.220 -23.618 1.00 59.41 209 SER A CA 1
ATOM 1613 C C . SER A 1 209 ? 0.916 -19.138 -22.454 1.00 59.41 209 SER A C 1
ATOM 1615 O O . SER A 1 209 ? 0.374 -20.219 -22.695 1.00 59.41 209 SER A O 1
ATOM 1617 N N . LEU A 1 210 ? 1.197 -18.741 -21.211 1.00 65.75 210 LEU A N 1
ATOM 1618 C CA . LEU A 1 210 ? 1.060 -19.607 -20.037 1.00 65.75 210 LEU A CA 1
ATOM 1619 C C . LEU A 1 210 ? -0.363 -19.693 -19.484 1.00 65.75 210 LEU A C 1
ATOM 1621 O O . LEU A 1 210 ? -0.728 -20.736 -18.953 1.00 65.75 210 LEU A O 1
ATOM 1625 N N . GLU A 1 211 ? -1.178 -18.646 -19.641 1.00 68.69 211 GLU A N 1
ATOM 1626 C CA . GLU A 1 211 ? -2.558 -18.628 -19.125 1.00 68.69 211 GLU A CA 1
ATOM 1627 C C . GLU A 1 211 ? -3.437 -19.728 -19.742 1.00 68.69 211 GLU A C 1
ATOM 1629 O O . GLU A 1 211 ? -4.398 -20.181 -19.126 1.00 68.69 211 GLU A O 1
ATOM 1634 N N . SER A 1 212 ? -3.070 -20.197 -20.940 1.00 68.94 212 SER A N 1
ATOM 1635 C CA . SER A 1 212 ? -3.748 -21.286 -21.650 1.00 68.94 212 SER A CA 1
ATOM 1636 C C . SER A 1 212 ? -3.393 -22.692 -21.146 1.00 68.94 212 SER A C 1
ATOM 1638 O O . SER A 1 212 ? -4.003 -23.669 -21.583 1.00 68.94 212 SER A O 1
ATOM 1640 N N . LEU A 1 213 ? -2.403 -22.828 -20.253 1.00 74.94 213 LEU A N 1
ATOM 1641 C CA . LEU A 1 213 ? -1.937 -24.135 -19.799 1.00 74.94 213 LEU A CA 1
ATOM 1642 C C . LEU A 1 213 ? -2.857 -24.726 -18.718 1.00 74.94 213 LEU A C 1
ATOM 1644 O O . LEU A 1 213 ? -3.186 -24.044 -17.741 1.00 74.94 213 LEU A O 1
ATOM 1648 N N . PRO A 1 214 ? -3.226 -26.017 -18.833 1.00 78.56 214 PRO A N 1
ATOM 1649 C CA . PRO A 1 214 ? -3.988 -26.709 -17.800 1.00 78.56 214 PRO A CA 1
ATOM 1650 C C . PRO A 1 214 ? -3.282 -26.638 -16.440 1.00 78.56 214 PRO A C 1
ATOM 1652 O O . PRO A 1 214 ? -2.086 -26.906 -16.343 1.00 78.56 214 PRO A O 1
ATOM 1655 N N . GLY A 1 215 ? -4.023 -26.284 -15.388 1.00 82.44 215 GLY A N 1
ATOM 1656 C CA . GLY A 1 215 ? -3.502 -26.220 -14.017 1.00 82.44 215 GLY A CA 1
ATOM 1657 C C . GLY A 1 215 ? -2.710 -24.953 -13.664 1.00 82.44 215 GLY A C 1
ATOM 1658 O O . GLY A 1 215 ? -2.240 -24.830 -12.535 1.00 82.44 215 GLY A O 1
ATOM 1659 N N . TYR A 1 216 ? -2.583 -23.982 -14.577 1.00 84.81 216 TYR A N 1
ATOM 1660 C CA . TYR A 1 216 ? -1.890 -22.722 -14.283 1.00 84.81 216 TYR A CA 1
ATOM 1661 C C . TYR A 1 216 ? -2.579 -21.919 -13.166 1.00 84.81 216 TYR A C 1
ATOM 1663 O O . TYR A 1 216 ? -1.923 -21.470 -12.231 1.00 84.81 216 TYR A O 1
ATOM 1671 N N . GLN A 1 217 ? -3.911 -21.802 -13.207 1.00 88.00 217 GLN A N 1
ATOM 1672 C CA . GLN A 1 217 ? -4.674 -21.107 -12.161 1.00 88.00 217 GLN A CA 1
ATOM 1673 C C . GLN A 1 217 ? -4.573 -21.803 -10.799 1.00 88.00 217 GLN A C 1
ATOM 1675 O O . GLN A 1 217 ? -4.346 -21.139 -9.794 1.00 88.00 217 GLN A O 1
ATOM 1680 N N . SER A 1 218 ? -4.667 -23.138 -10.759 1.00 91.50 218 SER A N 1
ATOM 1681 C CA . SER A 1 218 ? -4.498 -23.889 -9.508 1.00 91.50 218 SER A CA 1
ATOM 1682 C C . SER A 1 218 ? -3.091 -23.732 -8.939 1.00 91.50 218 SER A C 1
ATOM 1684 O O . SER A 1 218 ? -2.952 -23.551 -7.735 1.00 91.50 218 SER A O 1
ATOM 1686 N N . LEU A 1 219 ? -2.060 -23.722 -9.795 1.00 91.62 219 LEU A N 1
ATOM 1687 C CA . LEU A 1 219 ? -0.691 -23.432 -9.372 1.00 91.62 219 LEU A CA 1
ATOM 1688 C C . LEU A 1 219 ? -0.603 -22.044 -8.727 1.00 91.62 219 LEU A C 1
ATOM 1690 O O . LEU A 1 219 ? -0.060 -21.923 -7.634 1.00 91.62 219 LEU A O 1
ATOM 1694 N N . LEU A 1 220 ? -1.141 -21.006 -9.377 1.00 92.69 220 LEU A N 1
ATOM 1695 C CA . LEU A 1 220 ? -1.127 -19.650 -8.823 1.00 92.69 220 LEU A CA 1
ATOM 1696 C C . LEU A 1 220 ? -1.847 -19.579 -7.474 1.00 92.69 220 LEU A C 1
ATOM 1698 O O . LEU A 1 220 ? -1.344 -18.921 -6.569 1.00 92.69 220 LEU A O 1
ATOM 1702 N N . THR A 1 221 ? -2.980 -20.267 -7.308 1.00 95.88 221 THR A N 1
ATOM 1703 C CA . THR A 1 221 ? -3.687 -20.314 -6.021 1.00 95.88 221 THR A CA 1
ATOM 1704 C C . THR A 1 221 ? -2.839 -20.993 -4.946 1.00 95.88 221 THR A C 1
ATOM 1706 O O . THR A 1 221 ? -2.701 -20.438 -3.860 1.00 95.88 221 THR A O 1
ATOM 1709 N N . SER A 1 222 ? -2.206 -22.134 -5.239 1.00 96.56 222 SER A N 1
ATOM 1710 C CA . SER A 1 222 ? -1.354 -22.842 -4.270 1.00 96.56 222 SER A CA 1
ATOM 1711 C C . SER A 1 222 ? -0.078 -22.071 -3.916 1.00 96.56 222 SER A C 1
ATOM 1713 O O . SER A 1 222 ? 0.330 -22.051 -2.755 1.00 96.56 222 SER A O 1
ATOM 1715 N N . VAL A 1 223 ? 0.542 -21.400 -4.891 1.00 96.31 223 VAL A N 1
ATOM 1716 C CA . VAL A 1 223 ? 1.662 -20.480 -4.644 1.00 96.31 223 VAL A CA 1
ATOM 1717 C C . VAL A 1 223 ? 1.195 -19.311 -3.784 1.00 96.31 223 VAL A C 1
ATOM 1719 O O . VAL A 1 223 ? 1.831 -18.997 -2.782 1.00 96.31 223 VAL A O 1
ATOM 1722 N N . GLY A 1 224 ? 0.084 -18.675 -4.162 1.00 96.38 224 GLY A N 1
ATOM 1723 C CA . GLY A 1 224 ? -0.494 -17.550 -3.438 1.00 96.38 224 GLY A CA 1
ATOM 1724 C C . GLY A 1 224 ? -0.780 -17.898 -1.980 1.00 96.38 224 GLY A C 1
ATOM 1725 O O . GLY A 1 224 ? -0.437 -17.122 -1.092 1.00 96.38 224 GLY A O 1
ATOM 1726 N N . GLU A 1 225 ? -1.309 -19.096 -1.728 1.00 97.88 225 GLU A N 1
ATOM 1727 C CA . GLU A 1 225 ? -1.568 -19.608 -0.381 1.00 97.88 225 GLU A CA 1
ATOM 1728 C C . GLU A 1 225 ? -0.278 -19.789 0.415 1.00 97.88 225 GLU A C 1
ATOM 1730 O O . GLU A 1 225 ? -0.193 -19.342 1.560 1.00 97.88 225 GLU A O 1
ATOM 1735 N N . PHE A 1 226 ? 0.758 -20.367 -0.194 1.00 97.56 226 PHE A N 1
ATOM 1736 C CA . PHE A 1 226 ? 2.056 -20.486 0.458 1.00 97.56 226 PHE A CA 1
ATOM 1737 C C . PHE A 1 226 ? 2.630 -19.111 0.830 1.00 97.56 226 PHE A C 1
ATOM 1739 O O . PHE A 1 226 ? 3.016 -18.909 1.982 1.00 97.56 226 PHE A O 1
ATOM 1746 N N . LEU A 1 227 ? 2.624 -18.144 -0.096 1.00 96.94 227 LEU A N 1
ATOM 1747 C CA . LEU A 1 227 ? 3.089 -16.776 0.166 1.00 96.94 227 LEU A CA 1
ATOM 1748 C C . LEU A 1 227 ? 2.299 -16.121 1.309 1.00 96.94 227 LEU A C 1
ATOM 1750 O O . LEU A 1 227 ? 2.891 -15.561 2.232 1.00 96.94 227 LEU A O 1
ATOM 1754 N N . ALA A 1 228 ? 0.970 -16.228 1.264 1.00 96.62 228 ALA A N 1
ATOM 1755 C CA . ALA A 1 228 ? 0.044 -15.645 2.228 1.00 96.62 228 ALA A CA 1
ATOM 1756 C C . ALA A 1 228 ? 0.227 -16.190 3.655 1.00 96.62 228 ALA A C 1
ATOM 1758 O O . ALA A 1 228 ? 0.086 -15.442 4.627 1.00 96.62 228 ALA A O 1
ATOM 1759 N N . LEU A 1 229 ? 0.568 -17.473 3.788 1.00 96.19 229 LEU A N 1
ATOM 1760 C CA . LEU A 1 229 ? 0.796 -18.115 5.081 1.00 96.19 229 LEU A CA 1
ATOM 1761 C C . LEU A 1 229 ? 2.211 -17.872 5.630 1.00 96.19 229 LEU A C 1
ATOM 1763 O O . LEU A 1 229 ? 2.367 -17.785 6.846 1.00 96.19 229 LEU A O 1
ATOM 1767 N N . HIS A 1 230 ? 3.224 -17.722 4.766 1.00 95.94 230 HIS A N 1
ATOM 1768 C CA . HIS A 1 230 ? 4.628 -17.776 5.193 1.00 95.94 230 HIS A CA 1
ATOM 1769 C C . HIS A 1 230 ? 5.368 -16.428 5.236 1.00 95.94 230 HIS A C 1
ATOM 1771 O O . HIS A 1 230 ? 6.440 -16.355 5.833 1.00 95.94 230 HIS A O 1
ATOM 1777 N N . PHE A 1 231 ? 4.823 -15.333 4.686 1.00 94.06 231 PHE A N 1
ATOM 1778 C CA . PHE A 1 231 ? 5.521 -14.029 4.685 1.00 94.06 231 PHE A CA 1
ATOM 1779 C C . PHE A 1 231 ? 5.783 -13.442 6.091 1.00 94.06 231 PHE A C 1
ATOM 1781 O O . PHE A 1 231 ? 6.645 -12.582 6.256 1.00 94.06 231 PHE A O 1
ATOM 1788 N N . CYS A 1 232 ? 5.045 -13.899 7.108 1.00 91.38 232 CYS A N 1
ATOM 1789 C CA . CYS A 1 232 ? 5.239 -13.556 8.523 1.00 91.38 232 CYS A CA 1
ATOM 1790 C C . CYS A 1 232 ? 5.630 -14.767 9.387 1.00 91.38 232 CYS A C 1
ATOM 1792 O O . CYS A 1 232 ? 5.552 -14.689 10.611 1.00 91.38 232 CYS A O 1
ATOM 1794 N N . ASP A 1 233 ? 6.041 -15.883 8.779 1.00 93.88 233 ASP A N 1
ATOM 1795 C CA . ASP A 1 233 ? 6.426 -17.084 9.520 1.00 93.88 233 ASP A CA 1
ATOM 1796 C C . ASP A 1 233 ? 7.748 -16.861 10.270 1.00 93.88 233 ASP A C 1
ATOM 1798 O O . ASP A 1 233 ? 8.760 -16.443 9.696 1.00 93.88 233 ASP A O 1
ATOM 1802 N N . SER A 1 234 ? 7.742 -17.126 11.576 1.00 93.12 234 SER A N 1
ATOM 1803 C CA . SER A 1 234 ? 8.912 -16.969 12.442 1.00 93.12 234 SER A CA 1
ATOM 1804 C C . SER A 1 234 ? 10.013 -17.987 12.155 1.00 93.12 234 SER A C 1
ATOM 1806 O O . SER A 1 234 ? 11.169 -17.715 12.475 1.00 93.12 234 SER A O 1
ATOM 1808 N N . ARG A 1 235 ? 9.671 -19.132 11.552 1.00 95.50 235 ARG A N 1
ATOM 1809 C CA . ARG A 1 235 ? 10.612 -20.213 11.217 1.00 95.50 235 ARG A CA 1
ATOM 1810 C C . ARG A 1 235 ? 11.495 -19.866 10.024 1.00 95.50 235 ARG A C 1
ATOM 1812 O O . ARG A 1 235 ? 12.594 -20.393 9.898 1.00 95.50 235 ARG A O 1
ATOM 1819 N N . ILE A 1 236 ? 11.051 -18.945 9.170 1.00 94.88 236 ILE A N 1
ATOM 1820 C CA . ILE A 1 236 ? 11.915 -18.336 8.161 1.00 94.88 236 ILE A CA 1
ATOM 1821 C C . ILE A 1 236 ? 12.774 -17.318 8.905 1.00 94.88 236 ILE A C 1
ATOM 1823 O O . ILE A 1 236 ? 12.254 -16.363 9.471 1.00 94.88 236 ILE A O 1
ATOM 1827 N N . VAL A 1 237 ? 14.085 -17.533 8.978 1.00 91.31 237 VAL A N 1
ATOM 1828 C CA . VAL A 1 237 ? 14.980 -16.663 9.766 1.00 91.31 237 VAL A CA 1
ATOM 1829 C C . VAL A 1 237 ? 15.670 -15.629 8.881 1.00 91.31 237 VAL A C 1
ATOM 1831 O O . VAL A 1 237 ? 15.870 -14.491 9.309 1.00 91.31 237 VAL A O 1
ATOM 1834 N N . TYR A 1 238 ? 15.998 -15.998 7.640 1.00 91.81 238 TYR A N 1
ATOM 1835 C CA . TYR A 1 238 ? 16.737 -15.134 6.728 1.00 91.81 238 TYR A CA 1
ATOM 1836 C C . TYR A 1 238 ? 15.887 -13.944 6.261 1.00 91.81 238 TYR A C 1
ATOM 1838 O O . TYR A 1 238 ? 14.754 -14.106 5.800 1.00 91.81 238 TYR A O 1
ATOM 1846 N N . ALA A 1 239 ? 16.424 -12.733 6.428 1.00 90.56 239 ALA A N 1
ATOM 1847 C CA . ALA A 1 239 ? 15.687 -11.494 6.193 1.00 90.56 239 ALA A CA 1
ATOM 1848 C C . ALA A 1 239 ? 15.344 -11.295 4.709 1.00 90.56 239 ALA A C 1
ATOM 1850 O O . ALA A 1 239 ? 14.214 -10.915 4.404 1.00 90.56 239 ALA A O 1
ATOM 1851 N N . ASP A 1 240 ? 16.267 -11.622 3.801 1.00 90.44 240 ASP A N 1
ATOM 1852 C CA . ASP A 1 240 ? 16.049 -11.448 2.360 1.00 90.44 240 ASP A CA 1
ATOM 1853 C C . ASP A 1 240 ? 14.984 -12.417 1.832 1.00 90.44 240 ASP A C 1
ATOM 1855 O O . ASP A 1 240 ? 14.176 -12.041 0.984 1.00 90.44 240 ASP A O 1
ATOM 1859 N N . SER A 1 241 ? 14.888 -13.633 2.384 1.00 93.12 241 SER A N 1
ATOM 1860 C CA . SER A 1 241 ? 13.804 -14.559 2.032 1.00 93.12 241 SER A CA 1
ATOM 1861 C C . SER A 1 241 ? 12.438 -14.050 2.504 1.00 93.12 241 SER A C 1
ATOM 1863 O O . SER A 1 241 ? 11.454 -14.185 1.777 1.00 93.12 241 SER A O 1
ATOM 1865 N N . LYS A 1 242 ? 12.353 -13.418 3.688 1.00 91.94 242 LYS A N 1
ATOM 1866 C CA . LYS A 1 242 ? 11.110 -12.757 4.134 1.00 91.94 242 LYS A CA 1
ATOM 1867 C C . LYS A 1 242 ? 10.723 -11.615 3.209 1.00 91.94 242 LYS A C 1
ATOM 1869 O O . LYS A 1 242 ? 9.559 -11.521 2.822 1.00 91.94 242 LYS A O 1
ATOM 1874 N N . ASP A 1 243 ? 11.692 -10.772 2.855 1.00 90.50 243 ASP A N 1
ATOM 1875 C CA . ASP A 1 243 ? 11.473 -9.654 1.941 1.00 90.50 243 ASP A CA 1
ATOM 1876 C C . ASP A 1 243 ? 11.044 -10.156 0.551 1.00 90.50 243 ASP A C 1
ATOM 1878 O O . ASP A 1 243 ? 10.069 -9.677 -0.022 1.00 90.50 243 ASP A O 1
ATOM 1882 N N . SER A 1 244 ? 11.666 -11.225 0.056 1.00 90.88 244 SER A N 1
ATOM 1883 C CA . SER A 1 244 ? 11.299 -11.869 -1.208 1.00 90.88 244 SER A CA 1
ATOM 1884 C C . SER A 1 244 ? 9.870 -12.421 -1.196 1.00 90.88 244 SER A C 1
ATOM 1886 O O . SER A 1 244 ? 9.136 -12.257 -2.173 1.00 90.88 244 SER A O 1
ATOM 1888 N N . LEU A 1 245 ? 9.440 -13.050 -0.095 1.00 94.88 245 LEU A N 1
ATOM 1889 C CA . LEU A 1 245 ? 8.076 -13.569 0.056 1.00 94.88 245 LEU A CA 1
ATOM 1890 C C . LEU A 1 245 ? 7.035 -12.452 0.039 1.00 94.88 245 LEU A C 1
ATOM 1892 O O . LEU A 1 245 ? 6.051 -12.533 -0.701 1.00 94.88 245 LEU A O 1
ATOM 1896 N N . ILE A 1 246 ? 7.245 -11.402 0.835 1.00 92.75 246 ILE A N 1
ATOM 1897 C CA . ILE A 1 246 ? 6.296 -10.290 0.907 1.00 92.75 246 ILE A CA 1
ATOM 1898 C C . ILE A 1 246 ? 6.281 -9.471 -0.389 1.00 92.75 246 ILE A C 1
ATOM 1900 O O . ILE A 1 246 ? 5.210 -9.052 -0.826 1.00 92.75 246 ILE A O 1
ATOM 1904 N N . GLN A 1 247 ? 7.422 -9.306 -1.065 1.00 90.31 247 GLN A N 1
ATOM 1905 C CA . GLN A 1 247 ? 7.483 -8.683 -2.388 1.00 90.31 247 GLN A CA 1
ATOM 1906 C C . GLN A 1 247 ? 6.763 -9.522 -3.452 1.00 90.31 247 GLN A C 1
ATOM 1908 O O . GLN A 1 247 ? 6.029 -8.973 -4.279 1.00 90.31 247 GLN A O 1
ATOM 1913 N N . ALA A 1 248 ? 6.914 -10.850 -3.425 1.00 91.56 248 ALA A N 1
ATOM 1914 C CA . ALA A 1 248 ? 6.174 -11.739 -4.316 1.00 91.56 248 ALA A CA 1
ATOM 1915 C C . ALA A 1 248 ? 4.660 -11.627 -4.072 1.00 91.56 248 ALA A C 1
ATOM 1917 O O . ALA A 1 248 ? 3.896 -11.463 -5.027 1.00 91.56 248 ALA A O 1
ATOM 1918 N N . LEU A 1 249 ? 4.230 -11.617 -2.806 1.00 94.25 249 LEU A N 1
ATOM 1919 C CA . LEU A 1 249 ? 2.829 -11.425 -2.424 1.00 94.25 249 LEU A CA 1
ATOM 1920 C C . LEU A 1 249 ? 2.291 -10.056 -2.874 1.00 94.25 249 LEU A C 1
ATOM 1922 O O . LEU A 1 249 ? 1.209 -9.975 -3.458 1.00 94.25 249 LEU A O 1
ATOM 1926 N N . ALA A 1 250 ? 3.073 -8.988 -2.694 1.00 90.81 250 ALA A N 1
ATOM 1927 C CA . ALA A 1 250 ? 2.760 -7.658 -3.215 1.00 90.81 250 ALA A CA 1
ATOM 1928 C C . ALA A 1 250 ? 2.616 -7.672 -4.750 1.00 90.81 250 ALA A C 1
ATOM 1930 O O . ALA A 1 250 ? 1.725 -7.035 -5.313 1.00 90.81 250 ALA A O 1
ATOM 1931 N N . GLY A 1 251 ? 3.440 -8.461 -5.443 1.00 87.94 251 GLY A N 1
ATOM 1932 C CA . GLY A 1 251 ? 3.333 -8.682 -6.880 1.00 87.94 251 GLY A CA 1
ATOM 1933 C C . GLY A 1 251 ? 2.027 -9.360 -7.311 1.00 87.94 251 GLY A C 1
ATOM 1934 O O . GLY A 1 251 ? 1.481 -8.986 -8.358 1.00 87.94 251 GLY A O 1
ATOM 1935 N N . PHE A 1 252 ? 1.520 -10.304 -6.508 1.00 91.25 252 PHE A N 1
ATOM 1936 C CA . PHE A 1 252 ? 0.267 -11.023 -6.760 1.00 91.25 252 PHE A CA 1
ATOM 1937 C C . PHE A 1 252 ? -0.959 -10.112 -6.650 1.00 91.25 252 PHE A C 1
ATOM 1939 O O . PHE A 1 252 ? -1.844 -10.179 -7.502 1.00 91.25 252 PHE A O 1
ATOM 1946 N N . VAL A 1 253 ? -0.999 -9.216 -5.662 1.00 92.06 253 VAL A N 1
ATOM 1947 C CA . VAL A 1 253 ? -2.146 -8.303 -5.482 1.00 92.06 253 VAL A CA 1
ATOM 1948 C C . VAL A 1 253 ? -2.199 -7.175 -6.517 1.00 92.06 253 VAL A C 1
ATOM 1950 O O . VAL A 1 253 ? -3.198 -6.472 -6.615 1.00 92.06 253 VAL A O 1
ATOM 1953 N N . CYS A 1 254 ? -1.135 -6.990 -7.305 1.00 86.50 254 CYS A N 1
ATOM 1954 C CA . CYS A 1 254 ? -1.051 -5.945 -8.327 1.00 86.50 254 CYS A CA 1
ATOM 1955 C C . CYS A 1 254 ? -1.634 -6.345 -9.696 1.00 86.50 254 CYS A C 1
ATOM 1957 O O . CYS A 1 254 ? -1.683 -5.505 -10.588 1.00 86.50 254 CYS A O 1
ATOM 1959 N N . HIS A 1 255 ? -2.023 -7.603 -9.919 1.00 84.88 255 HIS A N 1
ATOM 1960 C CA . HIS A 1 255 ? -2.542 -8.046 -11.220 1.00 84.88 255 HIS A CA 1
ATOM 1961 C C . HIS A 1 255 ? -3.815 -8.858 -11.037 1.00 84.88 255 HIS A C 1
ATOM 1963 O O . HIS A 1 255 ? -3.879 -9.708 -10.155 1.00 84.88 255 HIS A O 1
ATOM 1969 N N . GLN A 1 256 ? -4.797 -8.646 -11.915 1.00 88.50 256 GLN A N 1
ATOM 1970 C CA . GLN A 1 256 ? -6.109 -9.282 -11.799 1.00 88.50 256 GLN A CA 1
ATOM 1971 C C . GLN A 1 256 ? -6.019 -10.815 -11.745 1.00 88.50 256 GLN A C 1
ATOM 1973 O O . GLN A 1 256 ? -6.614 -11.424 -10.865 1.00 88.50 256 GLN A O 1
ATOM 1978 N N . THR A 1 257 ? -5.235 -11.439 -12.631 1.00 88.69 257 THR A N 1
ATOM 1979 C CA . THR A 1 257 ? -5.101 -12.904 -12.708 1.00 88.69 257 THR A CA 1
ATOM 1980 C C . THR A 1 257 ? -4.580 -13.511 -11.400 1.00 88.69 257 THR A C 1
ATOM 1982 O O . THR A 1 257 ? -5.139 -14.477 -10.889 1.00 88.69 257 THR A O 1
ATOM 1985 N N . THR A 1 258 ? -3.523 -12.935 -10.826 1.00 91.19 258 THR A N 1
ATOM 1986 C CA . THR A 1 258 ? -2.916 -13.421 -9.578 1.00 91.19 258 THR A CA 1
ATOM 1987 C C . THR A 1 258 ? -3.712 -13.015 -8.340 1.00 91.19 258 THR A C 1
ATOM 1989 O O . THR A 1 258 ? -3.743 -13.767 -7.370 1.00 91.19 258 THR A O 1
ATOM 1992 N N . LEU A 1 259 ? -4.400 -11.870 -8.370 1.00 94.19 259 LEU A N 1
ATOM 1993 C CA . LEU A 1 259 ? -5.307 -11.455 -7.303 1.00 94.19 259 LEU A CA 1
ATOM 1994 C C . LEU A 1 259 ? -6.504 -12.404 -7.215 1.00 94.19 259 LEU A C 1
ATOM 1996 O O . LEU A 1 259 ? -6.814 -12.883 -6.131 1.00 94.19 259 LEU A O 1
ATOM 2000 N N . THR A 1 260 ? -7.114 -12.762 -8.346 1.00 94.62 260 THR A N 1
ATOM 2001 C CA . THR A 1 260 ? -8.188 -13.762 -8.383 1.00 94.62 260 THR A CA 1
ATOM 2002 C C . THR A 1 260 ? -7.708 -15.125 -7.871 1.00 94.62 260 THR A C 1
ATOM 2004 O O . THR A 1 260 ? -8.449 -15.816 -7.175 1.00 94.62 260 THR A O 1
ATOM 2007 N N . ALA A 1 261 ? -6.451 -15.501 -8.123 1.00 94.94 261 ALA A N 1
ATOM 2008 C CA . ALA A 1 261 ? -5.874 -16.710 -7.539 1.00 94.94 261 ALA A CA 1
ATOM 2009 C C . ALA A 1 261 ? -5.797 -16.651 -5.999 1.00 94.94 261 ALA A C 1
ATOM 2011 O O . ALA A 1 261 ? -6.113 -17.653 -5.354 1.00 94.94 261 ALA A O 1
ATOM 2012 N N . LEU A 1 262 ? -5.450 -15.492 -5.417 1.00 97.31 262 LEU A N 1
ATOM 2013 C CA . LEU A 1 262 ? -5.499 -15.253 -3.965 1.00 97.31 262 LEU A CA 1
ATOM 2014 C C . LEU A 1 262 ? -6.940 -15.269 -3.427 1.00 97.31 262 LEU A C 1
ATOM 2016 O O . LEU A 1 262 ? -7.216 -15.833 -2.370 1.00 97.31 262 LEU A O 1
ATOM 2020 N N . GLU A 1 263 ? -7.886 -14.680 -4.154 1.00 97.75 263 GLU A N 1
ATOM 2021 C CA . GLU A 1 263 ? -9.300 -14.665 -3.764 1.00 97.75 263 GLU A CA 1
ATOM 2022 C C . GLU A 1 263 ? -9.915 -16.070 -3.738 1.00 97.75 263 GLU A C 1
ATOM 2024 O O . GLU A 1 263 ? -10.828 -16.310 -2.950 1.00 97.75 263 GLU A O 1
ATOM 2029 N N . ASN A 1 264 ? -9.386 -17.003 -4.533 1.00 97.06 264 ASN A N 1
ATOM 2030 C CA . ASN A 1 264 ? -9.821 -18.401 -4.593 1.00 97.06 264 ASN A CA 1
ATOM 2031 C C . ASN A 1 264 ? -9.134 -19.325 -3.569 1.00 97.06 264 ASN A C 1
ATOM 2033 O O . ASN A 1 264 ? -9.449 -20.515 -3.525 1.00 97.06 264 ASN A O 1
ATOM 2037 N N . MET A 1 265 ? -8.209 -18.815 -2.749 1.00 97.38 265 MET A N 1
ATOM 2038 C CA . MET A 1 265 ? -7.599 -19.595 -1.665 1.00 97.38 265 MET A CA 1
ATOM 2039 C C . MET A 1 265 ? -8.645 -20.019 -0.619 1.00 97.38 265 MET A C 1
ATOM 2041 O O . MET A 1 265 ? -9.673 -19.343 -0.462 1.00 97.38 265 MET A O 1
ATOM 2045 N N . PRO A 1 266 ? -8.379 -21.083 0.165 1.00 97.88 266 PRO A N 1
ATOM 2046 C CA . PRO A 1 266 ? -9.211 -21.441 1.309 1.00 97.88 266 PRO A CA 1
ATOM 2047 C C . PRO A 1 266 ? -9.492 -20.237 2.218 1.00 97.88 266 PRO A C 1
ATOM 2049 O O . PRO A 1 266 ? -8.625 -19.390 2.449 1.00 97.88 266 PRO A 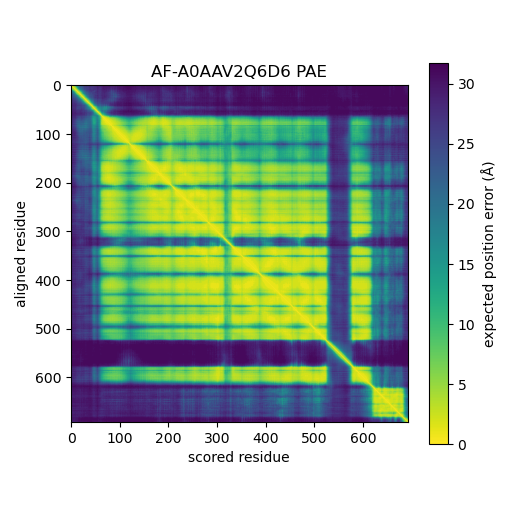O 1
ATOM 2052 N N . GLN A 1 267 ? -10.722 -20.140 2.737 1.00 97.69 267 GLN A N 1
ATOM 2053 C CA . GLN A 1 267 ? -11.145 -18.988 3.543 1.00 97.69 267 GLN A CA 1
ATOM 2054 C C . GLN A 1 267 ? -10.252 -18.773 4.769 1.00 97.69 267 GLN A C 1
ATOM 2056 O O . GLN A 1 267 ? -9.866 -17.636 5.025 1.00 97.69 267 GLN A O 1
ATOM 2061 N N . GLU A 1 268 ? -9.865 -19.843 5.465 1.00 97.31 268 GLU A N 1
ATOM 2062 C CA . GLU A 1 268 ? -8.959 -19.751 6.616 1.00 97.31 268 GLU A CA 1
ATOM 2063 C C . GLU A 1 268 ? -7.604 -19.139 6.243 1.00 97.31 268 GLU A C 1
ATOM 2065 O O . GLU A 1 268 ? -7.111 -18.262 6.950 1.00 97.31 268 GLU A O 1
ATOM 2070 N N . SER A 1 269 ? -7.042 -19.515 5.092 1.00 98.00 269 SER A N 1
ATOM 2071 C CA . SER A 1 269 ? -5.782 -18.963 4.585 1.00 98.00 269 SER A CA 1
ATOM 2072 C C . SER A 1 269 ? -5.917 -17.477 4.226 1.00 98.00 269 SER A C 1
ATOM 2074 O O . SER A 1 269 ? -5.037 -16.681 4.558 1.00 98.00 269 SER A O 1
ATOM 2076 N N . ARG A 1 270 ? -7.049 -17.064 3.629 1.00 98.25 270 ARG A N 1
ATOM 2077 C CA . ARG A 1 270 ? -7.350 -15.641 3.355 1.00 98.25 270 ARG A CA 1
ATOM 2078 C C . ARG A 1 270 ? -7.476 -14.825 4.644 1.00 98.25 270 ARG A C 1
ATOM 2080 O O . ARG A 1 270 ? -6.875 -13.758 4.747 1.00 98.25 270 ARG A O 1
ATOM 2087 N N . LEU A 1 271 ? -8.201 -15.333 5.640 1.00 97.62 271 LEU A N 1
ATOM 2088 C CA . LEU A 1 271 ? -8.336 -14.676 6.943 1.00 97.62 271 LEU A CA 1
ATOM 2089 C C . LEU A 1 271 ? -6.991 -14.596 7.671 1.00 97.62 271 LEU A C 1
ATOM 2091 O O . LEU A 1 271 ? -6.662 -13.558 8.243 1.00 97.62 271 LEU A O 1
ATOM 2095 N N . GLN A 1 272 ? -6.178 -15.655 7.619 1.00 97.00 272 GLN A N 1
ATOM 2096 C CA . GLN A 1 272 ? -4.854 -15.660 8.236 1.00 97.00 272 GLN A CA 1
ATOM 2097 C C . GLN A 1 272 ? -3.905 -14.648 7.585 1.00 97.00 272 GLN A C 1
ATOM 2099 O O . GLN A 1 272 ? -3.193 -13.936 8.294 1.00 97.00 272 GLN A O 1
ATOM 2104 N N . MET A 1 273 ? -3.941 -14.524 6.256 1.00 97.81 273 MET A N 1
ATOM 2105 C CA . MET A 1 273 ? -3.210 -13.485 5.528 1.00 97.81 273 MET A CA 1
ATOM 2106 C C . MET A 1 273 ? -3.576 -12.092 6.045 1.00 97.81 273 MET A C 1
ATOM 2108 O O . MET A 1 273 ? -2.695 -11.300 6.376 1.00 97.81 273 MET A O 1
ATOM 2112 N N . VAL A 1 274 ? -4.875 -11.807 6.168 1.00 98.06 274 VAL A N 1
ATOM 2113 C CA . VAL A 1 274 ? -5.364 -10.515 6.663 1.00 98.06 274 VAL A CA 1
ATOM 2114 C C . VAL A 1 274 ? -4.950 -10.278 8.116 1.00 98.06 274 VAL A C 1
ATOM 2116 O O . VAL A 1 274 ? -4.469 -9.192 8.429 1.00 98.06 274 VAL A O 1
ATOM 2119 N N . ARG A 1 275 ? -5.019 -11.288 8.995 1.00 96.56 275 ARG A N 1
ATOM 2120 C CA . ARG A 1 275 ? -4.510 -11.182 10.378 1.00 96.56 275 ARG A CA 1
ATOM 2121 C C . ARG A 1 275 ? -3.028 -10.808 10.418 1.00 96.56 275 ARG A C 1
ATOM 2123 O O . ARG A 1 275 ? -2.645 -9.935 11.192 1.00 96.56 275 ARG A O 1
ATOM 2130 N N . ASN A 1 276 ? -2.203 -11.418 9.567 1.00 95.25 276 ASN A N 1
ATOM 2131 C CA . ASN A 1 276 ? -0.769 -11.123 9.488 1.00 95.25 276 ASN A CA 1
ATOM 2132 C C . ASN A 1 276 ? -0.495 -9.696 8.959 1.00 95.25 276 ASN A C 1
ATOM 2134 O O . ASN A 1 276 ? 0.403 -9.000 9.456 1.00 95.25 276 ASN A O 1
ATOM 2138 N N . LEU A 1 277 ? -1.290 -9.233 7.986 1.00 96.94 277 LEU A N 1
ATOM 2139 C CA . LEU A 1 277 ? -1.212 -7.871 7.445 1.00 96.94 277 LEU A CA 1
ATOM 2140 C C . LEU A 1 277 ? -1.603 -6.815 8.489 1.00 96.94 277 LEU A C 1
ATOM 2142 O O . LEU A 1 277 ? -0.900 -5.814 8.623 1.00 96.94 277 LEU A O 1
ATOM 2146 N N . LEU A 1 278 ? -2.667 -7.067 9.259 1.00 96.44 278 LEU A N 1
ATOM 2147 C CA . LEU A 1 278 ? -3.227 -6.154 10.265 1.00 96.44 278 LEU A CA 1
ATOM 2148 C C . LEU A 1 278 ? -2.517 -6.200 11.628 1.00 96.44 278 LEU A C 1
ATOM 2150 O O . LEU A 1 278 ? -2.955 -5.555 12.578 1.00 96.44 278 LEU A O 1
ATOM 2154 N N . GLN A 1 279 ? -1.415 -6.937 11.763 1.00 93.69 279 GLN A N 1
ATOM 2155 C CA . GLN A 1 279 ? -0.583 -6.838 12.963 1.00 93.69 279 GLN A CA 1
ATOM 2156 C C . GLN A 1 279 ? -0.037 -5.401 13.139 1.00 93.69 279 GLN A C 1
ATOM 2158 O O . GLN A 1 279 ? 0.320 -4.762 12.137 1.00 93.69 279 GLN A O 1
ATOM 2163 N N . PRO A 1 280 ? 0.104 -4.904 14.386 1.00 93.94 280 PRO A N 1
ATOM 2164 C CA . PRO A 1 280 ? 0.610 -3.560 14.665 1.00 93.94 280 PRO A CA 1
ATOM 2165 C C . PRO A 1 280 ? 1.947 -3.250 13.979 1.00 93.94 280 PRO A C 1
ATOM 2167 O O . PRO A 1 280 ? 2.766 -4.137 13.727 1.00 93.94 280 PRO A O 1
ATOM 2170 N N . TYR A 1 281 ? 2.181 -1.977 13.669 1.00 92.12 281 TYR A N 1
ATOM 2171 C CA . TYR A 1 281 ? 3.387 -1.524 12.959 1.00 92.12 281 TYR A CA 1
ATOM 2172 C C . TYR A 1 281 ? 4.621 -1.340 13.853 1.00 92.12 281 TYR A C 1
ATOM 2174 O O . TYR A 1 281 ? 5.701 -1.020 13.358 1.00 92.12 281 TYR A O 1
ATOM 2182 N N . GLU A 1 282 ? 4.485 -1.535 15.160 1.00 81.88 282 GLU A N 1
ATOM 2183 C CA . GLU A 1 282 ? 5.575 -1.371 16.120 1.00 81.88 282 GLU A CA 1
ATOM 2184 C C . GLU A 1 282 ? 6.586 -2.523 16.023 1.00 81.88 282 GLU A C 1
ATOM 2186 O O . GLU A 1 282 ? 6.215 -3.690 15.921 1.00 81.88 282 GLU A O 1
ATOM 2191 N N . ASN A 1 283 ? 7.882 -2.190 16.067 1.00 77.50 283 ASN A N 1
ATOM 2192 C CA . ASN A 1 283 ? 9.002 -3.142 16.084 1.00 77.50 283 ASN A CA 1
ATOM 2193 C C . ASN A 1 283 ? 9.085 -4.112 14.886 1.00 77.50 283 ASN A C 1
ATOM 2195 O O . ASN A 1 283 ? 9.749 -5.145 14.982 1.00 77.50 283 ASN A O 1
ATOM 2199 N N . ARG A 1 284 ? 8.459 -3.793 13.743 1.00 84.69 284 ARG A N 1
ATOM 2200 C CA . ARG A 1 284 ? 8.565 -4.598 12.515 1.00 84.69 284 ARG A CA 1
ATOM 2201 C C . ARG A 1 284 ? 8.583 -3.758 11.240 1.00 84.69 284 ARG A C 1
ATOM 2203 O O . ARG A 1 284 ? 8.095 -2.630 11.215 1.00 84.69 284 ARG A O 1
ATOM 2210 N N . ALA A 1 285 ? 9.103 -4.332 10.157 1.00 85.12 285 ALA A N 1
ATOM 2211 C CA . ALA A 1 285 ? 8.953 -3.765 8.820 1.00 85.12 285 ALA A CA 1
ATOM 2212 C C . ALA A 1 285 ? 7.486 -3.894 8.369 1.00 85.12 285 ALA A C 1
ATOM 2214 O O . ALA A 1 285 ? 6.954 -4.998 8.288 1.00 85.12 285 ALA A O 1
ATOM 2215 N N . TRP A 1 286 ? 6.825 -2.765 8.103 1.00 91.75 286 TRP A N 1
ATOM 2216 C CA . TRP A 1 286 ? 5.377 -2.718 7.849 1.00 91.75 286 TRP A CA 1
ATOM 2217 C C . TRP A 1 286 ? 4.988 -2.136 6.488 1.00 91.75 286 TRP A C 1
ATOM 2219 O O . TRP A 1 286 ? 3.859 -2.339 6.044 1.00 91.75 286 TRP A O 1
ATOM 2229 N N . ALA A 1 287 ? 5.894 -1.422 5.812 1.00 90.38 287 ALA A N 1
ATOM 2230 C CA . ALA A 1 287 ? 5.568 -0.674 4.597 1.00 90.38 287 ALA A CA 1
ATOM 2231 C C . ALA A 1 287 ? 4.917 -1.564 3.526 1.00 90.38 287 ALA A C 1
ATOM 2233 O O . ALA A 1 287 ? 3.867 -1.217 2.995 1.00 90.38 287 ALA A O 1
ATOM 2234 N N . GLN A 1 288 ? 5.478 -2.751 3.280 1.00 89.44 288 GLN A N 1
ATOM 2235 C CA . GLN A 1 288 ? 4.942 -3.705 2.305 1.00 89.44 288 GLN A CA 1
ATOM 2236 C C . GLN A 1 288 ? 3.553 -4.248 2.681 1.00 89.44 288 GLN A C 1
ATOM 2238 O O . GLN A 1 288 ? 2.687 -4.348 1.813 1.00 89.44 288 GLN A O 1
ATOM 2243 N N . ASN A 1 289 ? 3.289 -4.502 3.969 1.00 94.06 289 ASN A N 1
ATOM 2244 C CA . ASN A 1 289 ? 1.950 -4.886 4.436 1.00 94.06 289 ASN A CA 1
ATOM 2245 C C . ASN A 1 289 ? 0.937 -3.778 4.137 1.00 94.06 289 ASN A C 1
ATOM 2247 O O . ASN A 1 289 ? -0.138 -4.035 3.596 1.00 94.06 289 ASN A O 1
ATOM 2251 N N . ASN A 1 290 ? 1.309 -2.532 4.436 1.00 95.25 290 ASN A N 1
ATOM 2252 C CA . ASN A 1 290 ? 0.468 -1.376 4.163 1.00 95.25 290 ASN A CA 1
ATOM 2253 C C . ASN A 1 290 ? 0.209 -1.218 2.658 1.00 95.25 290 ASN A C 1
ATOM 2255 O O . ASN A 1 290 ? -0.920 -0.955 2.257 1.00 95.25 290 ASN A O 1
ATOM 2259 N N . TRP A 1 291 ? 1.219 -1.430 1.809 1.00 91.94 291 TRP A N 1
ATOM 2260 C CA . TRP A 1 291 ? 1.051 -1.381 0.355 1.00 91.94 291 TRP A CA 1
ATOM 2261 C C . TRP A 1 291 ? 0.068 -2.429 -0.160 1.00 91.94 291 TRP A C 1
ATOM 2263 O O . TRP A 1 291 ? -0.772 -2.100 -0.997 1.00 91.94 291 TRP A O 1
ATOM 2273 N N . ILE A 1 292 ? 0.120 -3.656 0.364 1.00 95.25 292 ILE A N 1
ATOM 2274 C CA . ILE A 1 292 ? -0.852 -4.705 0.031 1.00 95.25 292 ILE A CA 1
ATOM 2275 C C . ILE A 1 292 ? -2.279 -4.251 0.381 1.00 95.25 292 ILE A C 1
ATOM 2277 O O . ILE A 1 292 ? -3.175 -4.356 -0.457 1.00 95.25 292 ILE A O 1
ATOM 2281 N N . LEU A 1 293 ? -2.486 -3.654 1.561 1.00 97.31 293 LEU A N 1
ATOM 2282 C CA . LEU A 1 293 ? -3.792 -3.110 1.962 1.00 97.31 293 LEU A CA 1
ATOM 2283 C C . LEU A 1 293 ? -4.260 -1.974 1.035 1.00 97.31 293 LEU A C 1
ATOM 2285 O O . LEU A 1 293 ? -5.415 -1.958 0.613 1.00 97.31 293 LEU A O 1
ATOM 2289 N N . VAL A 1 294 ? -3.363 -1.062 0.637 1.00 95.69 294 VAL A N 1
ATOM 2290 C CA . VAL A 1 294 ? -3.686 -0.014 -0.351 1.00 95.69 294 VAL A CA 1
ATOM 2291 C C . VAL A 1 294 ? -4.130 -0.624 -1.685 1.00 95.69 294 VAL A C 1
ATOM 2293 O O . VAL A 1 294 ? -5.013 -0.071 -2.344 1.00 95.69 294 VAL A O 1
ATOM 2296 N N . ARG A 1 295 ? -3.552 -1.759 -2.103 1.00 94.00 295 ARG A N 1
ATOM 2297 C CA . ARG A 1 295 ? -3.952 -2.441 -3.346 1.00 94.00 295 ARG A CA 1
ATOM 2298 C C . ARG A 1 295 ? -5.355 -3.022 -3.271 1.00 94.00 295 ARG A C 1
ATOM 2300 O O . ARG A 1 295 ? -6.085 -2.868 -4.243 1.00 94.00 295 ARG A O 1
ATOM 2307 N N . PHE A 1 296 ? -5.769 -3.575 -2.131 1.00 96.88 296 PHE A N 1
ATOM 2308 C CA . PHE A 1 296 ? -7.157 -4.014 -1.953 1.00 96.88 296 PHE A CA 1
ATOM 2309 C C . PHE A 1 296 ? -8.158 -2.873 -2.146 1.00 96.88 296 PHE A C 1
ATOM 2311 O O . PHE A 1 296 ? -9.256 -3.119 -2.642 1.00 96.88 296 PHE A O 1
ATOM 2318 N N . TRP A 1 297 ? -7.759 -1.640 -1.819 1.00 96.19 297 TRP A N 1
ATOM 2319 C CA . TRP A 1 297 ? -8.585 -0.437 -1.919 1.00 96.19 297 TRP A CA 1
ATOM 2320 C C . TRP A 1 297 ? -8.514 0.301 -3.266 1.00 96.19 297 TRP A C 1
ATOM 2322 O O . TRP A 1 297 ? -9.429 1.053 -3.617 1.00 96.19 297 TRP A O 1
ATOM 2332 N N . LYS A 1 298 ? -7.433 0.136 -4.039 1.00 93.12 298 LYS A N 1
ATOM 2333 C CA . LYS A 1 298 ? -7.185 0.938 -5.248 1.00 93.12 298 LYS A CA 1
ATOM 2334 C C . LYS A 1 298 ? -8.277 0.730 -6.303 1.00 93.12 298 LYS A C 1
ATOM 2336 O O . LYS A 1 298 ? -8.337 -0.317 -6.935 1.00 93.12 298 LYS A O 1
ATOM 2341 N N . GLY A 1 299 ? -9.071 1.773 -6.550 1.00 92.12 299 GLY A N 1
ATOM 2342 C CA . GLY A 1 299 ? -10.255 1.761 -7.417 1.00 92.12 299 GLY A CA 1
ATOM 2343 C C . GLY A 1 299 ? -11.558 2.104 -6.684 1.00 92.12 299 GLY A C 1
ATOM 2344 O O . GLY A 1 299 ? -12.498 2.573 -7.323 1.00 92.12 299 GLY A O 1
ATOM 2345 N N . CYS A 1 300 ? -11.601 1.936 -5.359 1.00 94.81 300 CYS A N 1
ATOM 2346 C CA . CYS A 1 300 ? -12.774 2.218 -4.522 1.00 94.81 300 CYS A CA 1
ATOM 2347 C C . CYS A 1 300 ? -12.721 3.597 -3.837 1.00 94.81 300 CYS A C 1
ATOM 2349 O O . CYS A 1 300 ? -13.767 4.174 -3.553 1.00 94.81 300 CYS A O 1
ATOM 2351 N N . GLY A 1 301 ? -11.521 4.136 -3.593 1.00 94.19 301 GLY A N 1
ATOM 2352 C CA . GLY A 1 301 ? -11.328 5.422 -2.911 1.00 94.19 301 GLY A CA 1
ATOM 2353 C C . GLY A 1 301 ? -11.747 6.655 -3.716 1.00 94.19 301 GLY A C 1
ATOM 2354 O O . GLY A 1 301 ? -11.783 6.644 -4.952 1.00 94.19 301 GLY A O 1
ATOM 2355 N N . PHE A 1 302 ? -11.996 7.754 -3.003 1.00 96.06 302 PHE A N 1
ATOM 2356 C CA . PHE A 1 302 ? -12.313 9.056 -3.583 1.00 96.06 302 PHE A CA 1
ATOM 2357 C C . PHE A 1 302 ? -11.143 9.532 -4.449 1.00 96.06 302 PHE A C 1
ATOM 2359 O O . PHE A 1 302 ? -9.999 9.621 -3.983 1.00 96.06 302 PHE A O 1
ATOM 2366 N N . GLY A 1 303 ? -11.415 9.807 -5.729 1.00 92.12 303 GLY A N 1
ATOM 2367 C CA . GLY A 1 303 ? -10.386 10.197 -6.697 1.00 92.12 303 GLY A CA 1
ATOM 2368 C C . GLY A 1 303 ? -9.232 9.191 -6.824 1.00 92.12 303 GLY A C 1
ATOM 2369 O O . GLY A 1 303 ? -8.108 9.591 -7.115 1.00 92.12 303 GLY A O 1
ATOM 2370 N N . PHE A 1 304 ? -9.460 7.899 -6.548 1.00 92.69 304 PHE A N 1
ATOM 2371 C CA . PHE A 1 304 ? -8.404 6.875 -6.506 1.00 92.69 304 PHE A CA 1
ATOM 2372 C C . PHE A 1 304 ? -8.570 5.791 -7.575 1.00 92.69 304 PHE A C 1
ATOM 2374 O O . PHE A 1 304 ? -8.439 4.595 -7.308 1.00 92.69 304 PHE A O 1
ATOM 2381 N N . ARG A 1 305 ? -8.873 6.221 -8.803 1.00 89.31 305 ARG A N 1
ATOM 2382 C CA . ARG A 1 305 ? -9.133 5.352 -9.964 1.00 89.31 305 ARG A CA 1
ATOM 2383 C C . ARG A 1 305 ? -8.083 5.494 -11.069 1.00 89.31 305 ARG A C 1
ATOM 2385 O O . ARG A 1 305 ? -8.167 4.832 -12.100 1.00 89.31 305 ARG A O 1
ATOM 2392 N N . TYR A 1 306 ? -7.033 6.264 -10.811 1.00 85.50 306 TYR A N 1
ATOM 2393 C CA . TYR A 1 306 ? -5.973 6.490 -11.774 1.00 85.50 306 TYR A CA 1
ATOM 2394 C C . TYR A 1 306 ? -4.958 5.343 -11.808 1.00 85.50 306 TYR A C 1
ATOM 2396 O O . TYR A 1 306 ? -4.568 4.760 -10.788 1.00 85.50 306 TYR A O 1
ATOM 2404 N N . THR A 1 307 ? -4.438 5.066 -13.005 1.00 82.56 307 THR A N 1
ATOM 2405 C CA . THR A 1 307 ? -3.212 4.265 -13.140 1.00 82.56 307 THR A CA 1
ATOM 2406 C C . THR A 1 307 ? -2.019 5.111 -12.716 1.00 82.56 307 THR A C 1
ATOM 2408 O O . THR A 1 307 ? -1.381 4.764 -11.728 1.00 82.56 307 THR A O 1
ATOM 2411 N N . LYS A 1 308 ? -1.819 6.258 -13.385 1.00 80.62 308 LYS A N 1
ATOM 2412 C CA . LYS A 1 308 ? -0.835 7.305 -13.069 1.00 80.62 308 LYS A CA 1
ATOM 2413 C C . LYS A 1 308 ? -1.545 8.547 -12.563 1.00 80.62 308 LYS A C 1
ATOM 2415 O O . LYS A 1 308 ? -2.551 8.930 -13.149 1.00 80.62 308 LYS A O 1
ATOM 2420 N N . SER A 1 309 ? -1.013 9.180 -11.520 1.00 81.25 309 SER A N 1
ATOM 2421 C CA . SER A 1 309 ? -1.648 10.370 -10.951 1.00 81.25 309 SER A CA 1
ATOM 2422 C C . SER A 1 309 ? -1.819 11.457 -12.026 1.00 81.25 309 SER A C 1
ATOM 2424 O O . SER A 1 309 ? -0.866 11.710 -12.770 1.00 81.25 309 SER A O 1
ATOM 2426 N N . PRO A 1 310 ? -2.987 12.115 -12.130 1.00 82.69 310 PRO A N 1
ATOM 2427 C CA . PRO A 1 310 ? -3.273 13.070 -13.204 1.00 82.69 310 PRO A CA 1
ATOM 2428 C C . PRO A 1 310 ? -2.326 14.280 -13.243 1.00 82.69 310 PRO A C 1
ATOM 2430 O O . PRO A 1 310 ? -2.141 14.884 -14.294 1.00 82.69 310 PRO A O 1
ATOM 2433 N N . HIS A 1 311 ? -1.654 14.624 -12.139 1.00 78.94 311 HIS A N 1
ATOM 2434 C CA . HIS A 1 311 ? -0.626 15.676 -12.149 1.00 78.94 311 HIS A CA 1
ATOM 2435 C C . HIS A 1 311 ? 0.668 15.264 -12.872 1.00 78.94 311 HIS A C 1
ATOM 2437 O O . HIS A 1 311 ? 1.468 16.119 -13.241 1.00 78.94 311 HIS A O 1
ATOM 2443 N N . MET A 1 312 ? 0.877 13.963 -13.088 1.00 75.19 312 MET A N 1
ATOM 2444 C CA . MET A 1 312 ? 2.065 13.410 -13.744 1.00 75.19 312 MET A CA 1
ATOM 2445 C C . MET A 1 312 ? 1.844 13.094 -15.224 1.00 75.19 312 MET A C 1
ATOM 2447 O O . MET A 1 312 ? 2.812 12.842 -15.935 1.00 75.19 312 MET A O 1
ATOM 2451 N N . THR A 1 313 ? 0.602 13.095 -15.718 1.00 64.94 313 THR A N 1
ATOM 2452 C CA . THR A 1 313 ? 0.304 12.714 -17.111 1.00 64.94 313 THR A CA 1
ATOM 2453 C C . THR A 1 313 ? 0.791 13.741 -18.134 1.00 64.94 313 THR A C 1
ATOM 2455 O O . THR A 1 313 ? 1.025 13.375 -19.282 1.00 64.94 313 THR A O 1
ATOM 2458 N N . ASN A 1 314 ? 0.982 14.999 -17.719 1.00 54.44 314 ASN A N 1
ATOM 2459 C CA . ASN A 1 314 ? 1.337 16.119 -18.598 1.00 54.44 314 ASN A CA 1
ATOM 2460 C C . ASN A 1 314 ? 2.785 16.620 -18.432 1.00 54.44 314 ASN A C 1
ATOM 2462 O O . ASN A 1 314 ? 3.182 17.555 -19.129 1.00 54.44 314 ASN A O 1
ATOM 2466 N N . LYS A 1 315 ? 3.587 16.036 -17.527 1.00 55.53 315 LYS A N 1
ATOM 2467 C CA . LYS A 1 315 ? 4.987 16.446 -17.345 1.00 55.53 315 LYS A CA 1
ATOM 2468 C C . LYS A 1 315 ? 5.869 15.789 -18.408 1.00 55.53 315 LYS A C 1
ATOM 2470 O O . LYS A 1 315 ? 6.122 14.588 -18.369 1.00 55.53 315 LYS A O 1
ATOM 2475 N N . PHE A 1 316 ? 6.323 16.593 -19.368 1.00 40.41 316 PHE A N 1
ATOM 2476 C CA . PHE A 1 316 ? 7.322 16.203 -20.362 1.00 40.41 316 PHE A CA 1
ATOM 2477 C C . PHE A 1 316 ? 8.710 16.217 -19.709 1.00 40.41 316 PHE A C 1
ATOM 2479 O O . PHE A 1 316 ? 9.250 17.279 -19.416 1.00 40.41 316 PHE A O 1
ATOM 2486 N N . GLY A 1 317 ? 9.287 15.044 -19.467 1.00 45.06 317 GLY A N 1
ATOM 2487 C CA . GLY A 1 317 ? 10.624 14.897 -18.894 1.00 45.06 317 GLY A CA 1
ATOM 2488 C C . GLY A 1 317 ? 11.081 13.436 -18.904 1.00 45.06 317 GLY A C 1
ATOM 2489 O O . GLY A 1 317 ? 10.270 12.554 -19.204 1.00 45.06 317 GLY A O 1
ATOM 2490 N N . PRO A 1 318 ? 12.364 13.158 -18.601 1.00 40.12 318 PRO A N 1
ATOM 2491 C CA . PRO A 1 318 ? 12.840 11.791 -18.406 1.00 40.12 318 PRO A CA 1
ATOM 2492 C C . PRO A 1 318 ? 11.950 11.082 -17.378 1.00 40.12 318 PRO A C 1
ATOM 2494 O O . PRO A 1 318 ? 11.503 11.720 -16.421 1.00 40.12 318 PRO A O 1
ATOM 2497 N N . LYS A 1 319 ? 11.683 9.779 -17.561 1.00 46.41 319 LYS A N 1
ATOM 2498 C CA . LYS A 1 319 ? 10.989 8.977 -16.538 1.00 46.41 319 LYS A CA 1
ATOM 2499 C C . LYS A 1 319 ? 11.659 9.251 -15.179 1.00 46.41 319 LYS A C 1
ATOM 2501 O O . LYS A 1 319 ? 12.892 9.213 -15.123 1.00 46.41 319 LYS A O 1
ATOM 2506 N N . PRO A 1 320 ? 10.899 9.541 -14.106 1.00 48.91 320 PRO A N 1
ATOM 2507 C CA . PRO A 1 320 ? 11.489 9.705 -12.785 1.00 48.91 320 PRO A CA 1
ATOM 2508 C C . PRO A 1 320 ? 12.319 8.461 -12.476 1.00 48.91 320 PRO A C 1
ATOM 2510 O O . PRO A 1 320 ? 11.816 7.354 -12.643 1.00 48.91 320 PRO A O 1
ATOM 2513 N N . ALA A 1 321 ? 13.551 8.608 -11.986 1.00 39.06 321 ALA A N 1
ATOM 2514 C CA . ALA A 1 321 ? 14.415 7.472 -11.627 1.00 39.06 321 ALA A CA 1
ATOM 2515 C C . ALA A 1 321 ? 13.791 6.526 -10.566 1.00 39.06 321 ALA A C 1
ATOM 2517 O O . ALA A 1 321 ? 14.339 5.472 -10.257 1.00 39.06 321 ALA A O 1
ATOM 2518 N N . HIS A 1 322 ? 12.641 6.908 -10.002 1.00 45.84 322 HIS A N 1
ATOM 2519 C CA . HIS A 1 322 ? 11.838 6.163 -9.039 1.00 45.84 322 HIS A CA 1
ATOM 2520 C C . HIS A 1 322 ? 10.647 5.398 -9.649 1.00 45.84 322 HIS A C 1
ATOM 2522 O O . HIS A 1 322 ? 9.962 4.689 -8.913 1.00 45.84 322 HIS A O 1
ATOM 2528 N N . SER A 1 323 ? 10.404 5.483 -10.967 1.00 41.06 323 SER A N 1
ATOM 2529 C CA . SER A 1 323 ? 9.303 4.765 -11.635 1.00 41.06 323 SER A CA 1
ATOM 2530 C C . SER A 1 323 ? 9.458 3.246 -11.647 1.00 41.06 323 SER A C 1
ATOM 2532 O O . SER A 1 323 ? 8.472 2.539 -11.843 1.00 41.06 323 SER A O 1
ATOM 2534 N N . ASP A 1 324 ? 10.678 2.755 -11.434 1.00 38.03 324 ASP A N 1
ATOM 2535 C CA . ASP A 1 324 ? 11.023 1.343 -11.612 1.00 38.03 324 ASP A CA 1
ATOM 2536 C C . ASP A 1 324 ? 10.887 0.531 -10.323 1.00 38.03 324 ASP A C 1
ATOM 2538 O O . ASP A 1 324 ? 11.105 -0.678 -10.331 1.00 38.03 324 ASP A O 1
ATOM 2542 N N . ASN A 1 325 ? 10.508 1.166 -9.207 1.00 41.66 325 ASN A N 1
ATOM 2543 C CA . ASN A 1 325 ? 10.211 0.440 -7.983 1.00 41.66 325 ASN A CA 1
ATOM 2544 C C . ASN A 1 325 ? 8.730 -0.005 -8.020 1.00 41.66 325 ASN A C 1
ATOM 2546 O O . ASN A 1 325 ? 7.837 0.834 -7.854 1.00 41.66 325 ASN A O 1
ATOM 2550 N N . PRO A 1 326 ? 8.436 -1.306 -8.235 1.00 42.81 326 PRO A N 1
ATOM 2551 C CA . PRO A 1 326 ? 7.073 -1.829 -8.408 1.00 42.81 326 PRO A CA 1
ATOM 2552 C C . PRO A 1 326 ? 6.167 -1.616 -7.182 1.00 42.81 326 PRO A C 1
ATOM 2554 O O . PRO A 1 326 ? 4.953 -1.810 -7.259 1.00 42.81 326 PRO A O 1
ATOM 2557 N N . ASN A 1 327 ? 6.750 -1.180 -6.063 1.00 45.62 327 ASN A N 1
ATOM 2558 C CA . ASN A 1 327 ? 6.070 -0.881 -4.810 1.00 45.62 327 ASN A CA 1
ATOM 2559 C C . ASN A 1 327 ? 5.267 0.431 -4.843 1.00 45.62 327 ASN A C 1
ATOM 2561 O O . ASN A 1 327 ? 4.434 0.647 -3.964 1.00 45.62 327 ASN A O 1
ATOM 2565 N N . PHE A 1 328 ? 5.448 1.298 -5.849 1.00 53.97 328 PHE A N 1
ATOM 2566 C CA . PHE A 1 328 ? 4.689 2.547 -5.914 1.00 53.97 328 PHE A CA 1
ATOM 2567 C C . PHE A 1 328 ? 3.304 2.370 -6.542 1.00 53.97 328 PHE A C 1
ATOM 2569 O O . PHE A 1 328 ? 3.098 1.788 -7.612 1.00 53.97 328 PHE A O 1
ATOM 2576 N N . THR A 1 329 ? 2.310 2.941 -5.865 1.00 51.06 329 THR A N 1
ATOM 2577 C CA . THR A 1 329 ? 0.878 2.898 -6.196 1.00 51.06 329 THR A CA 1
ATOM 2578 C C . THR A 1 329 ? 0.533 3.400 -7.595 1.00 51.06 329 THR A C 1
ATOM 2580 O O . THR A 1 329 ? -0.556 3.102 -8.083 1.00 51.06 329 THR A O 1
ATOM 2583 N N . GLN A 1 330 ? 1.447 4.099 -8.265 1.00 53.38 330 GLN A N 1
ATOM 2584 C CA . GLN A 1 330 ? 1.179 4.979 -9.402 1.00 53.38 330 GLN A CA 1
ATOM 2585 C C . GLN A 1 330 ? 1.454 4.369 -10.791 1.00 53.38 330 GLN A C 1
ATOM 2587 O O . GLN A 1 330 ? 1.320 5.073 -11.787 1.00 53.38 330 GLN A O 1
ATOM 2592 N N . ALA A 1 331 ? 1.851 3.095 -10.892 1.00 59.66 331 ALA A N 1
ATOM 2593 C CA . ALA A 1 331 ? 2.159 2.470 -12.191 1.00 59.66 331 ALA A CA 1
ATOM 2594 C C . ALA A 1 331 ? 1.212 1.328 -12.600 1.00 59.66 331 ALA A C 1
ATOM 2596 O O . ALA A 1 331 ? 1.216 0.906 -13.753 1.00 59.66 331 ALA A O 1
ATOM 2597 N N . THR A 1 332 ? 0.388 0.836 -11.677 1.00 72.69 332 THR A N 1
ATOM 2598 C CA . THR A 1 332 ? -0.479 -0.335 -11.889 1.00 72.69 332 THR A CA 1
ATOM 2599 C C . THR A 1 332 ? -1.925 0.089 -12.104 1.00 72.69 332 THR A C 1
ATOM 2601 O O . THR A 1 332 ? -2.394 1.001 -11.418 1.00 72.69 332 THR A O 1
ATOM 2604 N N . ALA A 1 333 ? -2.650 -0.562 -13.015 1.00 82.44 333 ALA A N 1
ATOM 2605 C CA . ALA A 1 333 ? -4.083 -0.328 -13.179 1.00 82.44 333 ALA A CA 1
ATOM 2606 C C . ALA A 1 333 ? -4.850 -0.621 -11.867 1.00 82.44 333 ALA A C 1
ATOM 2608 O O . ALA A 1 333 ? -4.403 -1.463 -11.084 1.00 82.44 333 ALA A O 1
ATOM 2609 N N . PRO A 1 334 ? -5.963 0.077 -11.579 1.00 87.94 334 PRO A N 1
ATOM 2610 C CA . PRO A 1 334 ? -6.814 -0.256 -10.439 1.00 87.94 334 PRO A CA 1
ATOM 2611 C C . PRO A 1 334 ? -7.379 -1.679 -10.554 1.00 87.94 334 PRO A C 1
ATOM 2613 O O . PRO A 1 334 ? -7.931 -2.043 -11.590 1.00 87.94 334 PRO A O 1
ATOM 2616 N N . CYS A 1 335 ? -7.261 -2.458 -9.480 1.00 89.75 335 CYS A N 1
ATOM 2617 C CA . CYS A 1 335 ? -7.821 -3.804 -9.346 1.00 89.75 335 CYS A CA 1
ATOM 2618 C C . CYS A 1 335 ? -8.176 -4.055 -7.865 1.00 89.75 335 CYS A C 1
ATOM 2620 O O . CYS A 1 335 ? -7.438 -4.747 -7.161 1.00 89.75 335 CYS A O 1
ATOM 2622 N N . PRO A 1 336 ? -9.246 -3.423 -7.347 1.00 94.88 336 PRO A N 1
ATOM 2623 C CA . PRO A 1 336 ? -9.609 -3.555 -5.941 1.00 94.88 336 PRO A CA 1
ATOM 2624 C C . PRO A 1 336 ? -10.120 -4.970 -5.642 1.00 94.88 336 PRO A C 1
ATOM 2626 O O . PRO A 1 336 ? -10.750 -5.597 -6.494 1.00 94.88 336 PRO A O 1
ATOM 2629 N N . SER A 1 337 ? -9.907 -5.450 -4.415 1.00 97.25 337 SER A N 1
ATOM 2630 C CA . SER A 1 337 ? -10.428 -6.746 -3.960 1.00 97.25 337 SER A CA 1
ATOM 2631 C C . SER A 1 337 ? -11.521 -6.560 -2.919 1.00 97.25 337 SER A C 1
ATOM 2633 O O . SER A 1 337 ? -11.243 -6.296 -1.749 1.00 97.25 337 SER A O 1
ATOM 2635 N N . MET A 1 338 ? -12.772 -6.759 -3.331 1.00 97.31 338 MET A N 1
ATOM 2636 C CA . MET A 1 338 ? -13.913 -6.731 -2.408 1.00 97.31 338 MET A CA 1
ATOM 2637 C C . MET A 1 338 ? -13.859 -7.889 -1.405 1.00 97.31 338 MET A C 1
ATOM 2639 O O . MET A 1 338 ? -14.265 -7.734 -0.258 1.00 97.31 338 MET A O 1
ATOM 2643 N N . VAL A 1 339 ? -13.308 -9.033 -1.824 1.00 98.25 339 VAL A N 1
ATOM 2644 C CA . VAL A 1 339 ? -13.129 -10.219 -0.979 1.00 98.25 339 VAL A CA 1
ATOM 2645 C C . VAL A 1 339 ? -12.204 -9.907 0.195 1.00 98.25 339 VAL A C 1
ATOM 2647 O O . VAL A 1 339 ? -12.568 -10.147 1.343 1.00 98.25 339 VAL A O 1
ATOM 2650 N N . PHE A 1 340 ? -11.020 -9.344 -0.063 1.00 98.50 340 PHE A N 1
ATOM 2651 C CA . PHE A 1 340 ? -10.092 -9.008 1.017 1.00 98.50 340 PHE A CA 1
ATOM 2652 C C . PHE A 1 340 ? -10.536 -7.792 1.832 1.00 98.50 340 PHE A C 1
ATOM 2654 O O . PHE A 1 340 ? -10.282 -7.770 3.032 1.00 98.50 340 PHE A O 1
ATOM 2661 N N . GLN A 1 341 ? -11.248 -6.828 1.239 1.00 98.50 341 GLN A N 1
ATOM 2662 C CA . GLN A 1 341 ? -11.897 -5.758 2.005 1.00 98.50 341 GLN A CA 1
ATOM 2663 C C . GLN A 1 341 ? -12.906 -6.323 3.019 1.00 98.50 341 GLN A C 1
ATOM 2665 O O . GLN A 1 341 ? -12.885 -5.925 4.180 1.00 98.50 341 GLN A O 1
ATOM 2670 N N . GLN A 1 342 ? -13.732 -7.297 2.625 1.00 98.25 342 GLN A N 1
ATOM 2671 C CA . GLN A 1 342 ? -14.650 -7.964 3.551 1.00 98.25 342 GLN A CA 1
ATOM 2672 C C . GLN A 1 342 ? -13.896 -8.731 4.651 1.00 98.25 342 GLN A C 1
ATOM 2674 O O . GLN A 1 342 ? -14.233 -8.599 5.824 1.00 98.25 342 GLN A O 1
ATOM 2679 N N . HIS A 1 343 ? -12.830 -9.461 4.307 1.00 98.44 343 HIS A N 1
ATOM 2680 C CA . HIS A 1 343 ? -12.003 -10.152 5.308 1.00 98.44 343 HIS A CA 1
ATOM 2681 C C . HIS A 1 343 ? -11.324 -9.192 6.291 1.00 98.44 343 HIS A C 1
ATOM 2683 O O . HIS A 1 343 ? -11.126 -9.551 7.450 1.00 98.44 343 HIS A O 1
ATOM 2689 N N . VAL A 1 344 ? -10.976 -7.971 5.867 1.00 98.50 344 VAL A N 1
ATOM 2690 C CA . VAL A 1 344 ? -10.481 -6.926 6.779 1.00 98.50 344 VAL A CA 1
ATOM 2691 C C . VAL A 1 344 ? -11.543 -6.580 7.822 1.00 98.50 344 VAL A C 1
ATOM 2693 O O . VAL A 1 344 ? -11.205 -6.529 9.001 1.00 98.50 344 VAL A O 1
ATOM 2696 N N . VAL A 1 345 ? -12.812 -6.425 7.428 1.00 97.81 345 VAL A N 1
ATOM 2697 C CA . VAL A 1 345 ? -13.921 -6.225 8.382 1.00 97.81 345 VAL A CA 1
ATOM 2698 C C . VAL A 1 345 ? -14.039 -7.423 9.326 1.00 97.81 345 VAL A C 1
ATOM 2700 O O . VAL A 1 345 ? -13.979 -7.249 10.540 1.00 97.81 345 VAL A O 1
ATOM 2703 N N . GLU A 1 346 ? -14.094 -8.646 8.785 1.00 97.19 346 GLU A N 1
ATOM 2704 C CA . GLU A 1 346 ? -14.225 -9.878 9.582 1.00 97.19 346 GLU A CA 1
ATOM 2705 C C . GLU A 1 346 ? -13.108 -10.027 10.633 1.00 97.19 346 GLU A C 1
ATOM 2707 O O . GLU A 1 346 ? -13.355 -10.472 11.754 1.00 97.19 346 GLU A O 1
ATOM 2712 N N . VAL A 1 347 ? -11.872 -9.634 10.305 1.00 97.44 347 VAL A N 1
ATOM 2713 C CA . VAL A 1 347 ? -10.736 -9.695 11.238 1.00 97.44 347 VAL A CA 1
ATOM 2714 C C . VAL A 1 347 ? -10.755 -8.557 12.264 1.00 97.44 347 VAL A C 1
ATOM 2716 O O . VAL A 1 347 ? -10.407 -8.793 13.422 1.00 97.44 347 VAL A O 1
ATOM 2719 N N . LEU A 1 348 ? -11.150 -7.339 11.879 1.00 96.25 348 LEU A N 1
ATOM 2720 C CA . LEU A 1 348 ? -11.214 -6.187 12.790 1.00 96.25 348 LEU A CA 1
ATOM 2721 C C . LEU A 1 348 ? -12.373 -6.295 13.794 1.00 96.25 348 LEU A C 1
ATOM 2723 O O . LEU A 1 348 ? -12.224 -5.884 14.948 1.00 96.25 348 LEU A O 1
ATOM 2727 N N . GLU A 1 349 ? -13.506 -6.863 13.379 1.00 93.56 349 GLU A N 1
ATOM 2728 C CA . GLU A 1 349 ? -14.652 -7.160 14.249 1.00 93.56 349 GLU A CA 1
ATOM 2729 C C . GLU A 1 349 ? -14.500 -8.486 15.012 1.00 93.56 349 GLU A C 1
ATOM 2731 O O . GLU A 1 349 ? -15.220 -8.742 15.981 1.00 93.56 349 GLU A O 1
ATOM 2736 N N . GLY A 1 350 ? -13.558 -9.328 14.586 1.00 90.25 350 GLY A N 1
ATOM 2737 C CA . GLY A 1 350 ? -13.323 -10.654 15.135 1.00 90.25 350 GLY A CA 1
ATOM 2738 C C . GLY A 1 350 ? -12.755 -10.681 16.564 1.00 90.25 350 GLY A C 1
ATOM 2739 O O . GLY A 1 350 ? -12.344 -9.666 17.139 1.00 90.25 350 GLY A O 1
ATOM 2740 N N . PRO A 1 351 ? -12.691 -11.881 17.169 1.00 76.25 351 PRO A N 1
ATOM 2741 C CA . PRO A 1 351 ? -12.114 -12.070 18.495 1.00 76.25 351 PRO A CA 1
ATOM 2742 C C . PRO A 1 351 ? -10.600 -11.799 18.475 1.00 76.25 351 PRO A C 1
ATOM 2744 O O . PRO A 1 351 ? -9.888 -12.289 17.601 1.00 76.25 351 PRO A O 1
ATOM 2747 N N . GLY A 1 352 ? -10.093 -11.048 19.460 1.00 76.44 352 GLY A N 1
ATOM 2748 C CA . GLY A 1 352 ? -8.652 -10.788 19.622 1.00 76.44 352 GLY A CA 1
ATOM 2749 C C . GLY A 1 352 ? -8.254 -9.318 19.771 1.00 76.44 352 GLY A C 1
ATOM 2750 O O . GLY A 1 352 ? -7.082 -9.048 20.002 1.00 76.44 352 GLY A O 1
ATOM 2751 N N . ASN A 1 353 ? -9.204 -8.379 19.671 1.00 85.00 353 ASN A N 1
ATOM 2752 C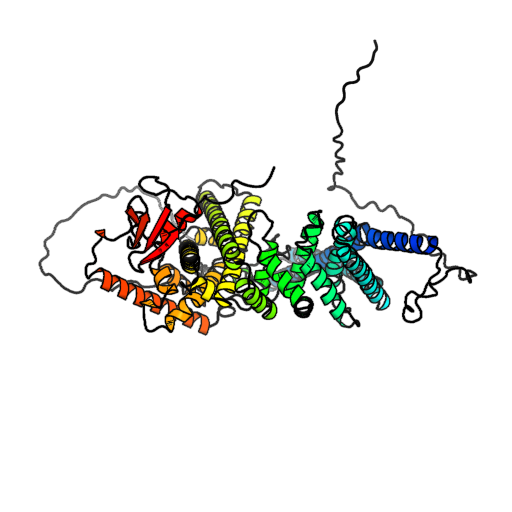 CA . ASN A 1 353 ? -8.960 -6.936 19.813 1.00 85.00 353 ASN A CA 1
ATOM 2753 C C . ASN A 1 353 ? -7.776 -6.437 18.953 1.00 85.00 353 ASN A C 1
ATOM 2755 O O . ASN A 1 353 ? -6.923 -5.694 19.428 1.00 85.00 353 ASN A O 1
ATOM 2759 N N . ILE A 1 354 ? -7.701 -6.878 17.690 1.00 92.69 354 ILE A N 1
ATOM 2760 C CA . ILE A 1 354 ? -6.633 -6.480 16.750 1.00 92.69 354 ILE A CA 1
ATOM 2761 C C . ILE A 1 354 ? -6.832 -5.031 16.281 1.00 92.69 354 ILE A C 1
ATOM 2763 O O . ILE A 1 354 ? -5.857 -4.316 16.046 1.00 92.69 354 ILE A O 1
ATOM 2767 N N . ALA A 1 355 ? -8.088 -4.579 16.186 1.00 94.06 355 ALA A N 1
ATOM 2768 C CA . ALA A 1 355 ? -8.439 -3.275 15.638 1.00 94.06 355 ALA A CA 1
ATOM 2769 C C . ALA A 1 355 ? -7.785 -2.105 16.384 1.00 94.06 355 ALA A C 1
ATOM 2771 O O . ALA A 1 355 ? -7.118 -1.288 15.752 1.00 94.06 355 ALA A O 1
ATOM 2772 N N . THR A 1 356 ? -7.920 -2.033 17.713 1.00 92.75 356 THR A N 1
ATOM 2773 C CA . THR A 1 356 ? -7.378 -0.910 18.493 1.00 92.75 356 THR A CA 1
ATOM 2774 C C . THR A 1 356 ? -5.847 -0.805 18.383 1.00 92.75 356 THR A C 1
ATOM 2776 O O . THR A 1 356 ? -5.363 0.271 18.018 1.00 92.75 356 THR A O 1
ATOM 2779 N N . PRO A 1 357 ? -5.046 -1.862 18.643 1.00 94.56 357 PRO A N 1
ATOM 2780 C CA . PRO A 1 357 ? -3.589 -1.808 18.494 1.00 94.56 357 PRO A CA 1
ATOM 2781 C C . PRO A 1 357 ? -3.145 -1.452 17.073 1.00 94.56 357 PRO A C 1
ATOM 2783 O O . PRO A 1 357 ? -2.258 -0.615 16.890 1.00 94.56 357 PRO A O 1
ATOM 2786 N N . PHE A 1 358 ? -3.786 -2.042 16.060 1.00 96.38 358 PHE A N 1
ATOM 2787 C CA . PHE A 1 358 ? -3.473 -1.760 14.666 1.00 96.38 358 PHE A CA 1
ATOM 2788 C C . PHE A 1 358 ? -3.746 -0.295 14.313 1.00 96.38 358 PHE A C 1
ATOM 2790 O O . PHE A 1 358 ? -2.827 0.400 13.880 1.00 96.38 358 PHE A O 1
ATOM 2797 N N . LEU A 1 359 ? -4.961 0.202 14.567 1.00 96.81 359 LEU A N 1
ATOM 2798 C CA . LEU A 1 359 ? -5.361 1.576 14.253 1.00 96.81 359 LEU A CA 1
ATOM 2799 C C . LEU A 1 359 ? -4.541 2.610 15.023 1.00 96.81 359 LEU A C 1
ATOM 2801 O O . LEU A 1 359 ? -4.143 3.623 14.451 1.00 96.81 359 LEU A O 1
ATOM 2805 N N . ASN A 1 360 ? -4.218 2.347 16.291 1.00 95.50 360 ASN A N 1
ATOM 2806 C CA . ASN A 1 360 ? -3.331 3.222 17.050 1.00 95.50 360 ASN A CA 1
ATOM 2807 C C . ASN A 1 360 ? -1.935 3.293 16.424 1.00 95.50 360 ASN A C 1
ATOM 2809 O O . ASN A 1 360 ? -1.406 4.396 16.272 1.00 95.50 360 ASN A O 1
ATOM 2813 N N . SER A 1 361 ? -1.365 2.152 16.019 1.00 96.25 361 SER A N 1
ATOM 2814 C CA . SER A 1 361 ? -0.068 2.120 15.334 1.00 96.25 361 SER A CA 1
ATOM 2815 C C . SER A 1 361 ? -0.125 2.802 13.958 1.00 96.25 361 SER A C 1
ATOM 2817 O O . SER A 1 361 ? 0.781 3.554 13.612 1.00 96.25 361 SER A O 1
ATOM 2819 N N . LEU A 1 362 ? -1.224 2.640 13.214 1.00 97.06 362 LEU A N 1
ATOM 2820 C CA . LEU A 1 362 ? -1.460 3.267 11.912 1.00 97.06 362 LEU A CA 1
ATOM 2821 C C . LEU A 1 362 ? -1.514 4.800 12.026 1.00 97.06 362 LEU A C 1
ATOM 2823 O O . LEU A 1 362 ? -0.815 5.502 11.295 1.00 97.06 362 LEU A O 1
ATOM 2827 N N . LEU A 1 363 ? -2.286 5.321 12.987 1.00 97.88 363 LEU A N 1
ATOM 2828 C CA . LEU A 1 363 ? -2.378 6.756 13.276 1.00 97.88 363 LEU A CA 1
ATOM 2829 C C . LEU A 1 363 ? -1.046 7.321 13.798 1.00 97.88 363 LEU A C 1
ATOM 2831 O O . LEU A 1 363 ? -0.673 8.435 13.433 1.00 97.88 363 LEU A O 1
ATOM 2835 N N . ASN A 1 364 ? -0.304 6.558 14.613 1.00 96.62 364 ASN A N 1
ATOM 2836 C CA . ASN A 1 364 ? 1.039 6.938 15.070 1.00 96.62 364 ASN A CA 1
ATOM 2837 C C . ASN A 1 364 ? 2.004 7.098 13.890 1.00 96.62 364 ASN A C 1
ATOM 2839 O O . ASN A 1 364 ? 2.663 8.133 13.778 1.00 96.62 364 ASN A O 1
ATOM 2843 N N . GLN A 1 365 ? 2.055 6.109 12.991 1.00 96.94 365 GLN A N 1
ATOM 2844 C CA . GLN A 1 365 ? 2.943 6.168 11.831 1.00 96.94 365 GLN A CA 1
ATOM 2845 C C . GLN A 1 365 ? 2.536 7.256 10.844 1.00 96.94 365 GLN A C 1
ATOM 2847 O O . GLN A 1 365 ? 3.413 7.874 10.245 1.00 96.94 365 GLN A O 1
ATOM 2852 N N . LEU A 1 366 ? 1.238 7.545 10.701 1.00 98.06 366 LEU A N 1
ATOM 2853 C CA . LEU A 1 366 ? 0.786 8.661 9.869 1.00 98.06 366 LEU A CA 1
ATOM 2854 C C . LEU A 1 366 ? 1.267 9.992 10.445 1.00 98.06 366 LEU A C 1
ATOM 2856 O O . LEU A 1 366 ? 1.824 10.806 9.712 1.00 98.06 366 LEU A O 1
ATOM 2860 N N . ASN A 1 367 ? 1.096 10.192 11.754 1.00 97.31 367 ASN A N 1
ATOM 2861 C CA . ASN A 1 367 ? 1.560 11.399 12.427 1.00 97.31 367 ASN A CA 1
ATOM 2862 C C . ASN A 1 367 ? 3.072 11.599 12.255 1.00 97.31 367 ASN A C 1
ATOM 2864 O O . ASN A 1 367 ? 3.517 12.695 11.914 1.00 97.31 367 ASN A O 1
ATOM 2868 N N . TRP A 1 368 ? 3.855 10.534 12.456 1.00 96.12 368 TRP A N 1
ATOM 2869 C CA . TRP A 1 368 ? 5.304 10.558 12.270 1.00 96.12 368 TRP A CA 1
ATOM 2870 C C . TRP A 1 368 ? 5.684 10.865 10.816 1.00 96.12 368 TRP A C 1
ATOM 2872 O O . TRP A 1 368 ? 6.362 11.859 10.564 1.00 96.12 368 TRP A O 1
ATOM 2882 N N . ALA A 1 369 ? 5.198 10.074 9.853 1.00 96.69 369 ALA A N 1
ATOM 2883 C CA . ALA A 1 369 ? 5.561 10.219 8.444 1.00 96.69 369 ALA A CA 1
ATOM 2884 C C . ALA A 1 369 ? 5.182 11.600 7.892 1.00 96.69 369 ALA A C 1
ATOM 2886 O O . ALA A 1 369 ? 5.954 12.208 7.151 1.00 96.69 369 ALA A O 1
ATOM 2887 N N . PHE A 1 370 ? 4.012 12.118 8.280 1.00 97.81 370 PHE A N 1
ATOM 2888 C CA . PHE A 1 370 ? 3.562 13.438 7.858 1.00 97.81 370 PHE A CA 1
ATOM 2889 C C . PHE A 1 370 ? 4.363 14.571 8.517 1.00 97.81 370 PHE A C 1
ATOM 2891 O O . PHE A 1 370 ? 4.693 15.549 7.846 1.00 97.81 370 PHE A O 1
ATOM 2898 N N . SER A 1 371 ? 4.723 14.442 9.797 1.00 96.88 371 SER A N 1
ATOM 2899 C CA . SER A 1 371 ? 5.549 15.441 10.492 1.00 96.88 371 SER A CA 1
ATOM 2900 C C . SER A 1 371 ? 6.955 15.529 9.898 1.00 96.88 371 SER A C 1
ATOM 2902 O O . SER A 1 371 ? 7.411 16.632 9.596 1.00 96.88 371 SER A O 1
ATOM 2904 N N . GLU A 1 372 ? 7.600 14.383 9.651 1.00 96.88 372 GLU A N 1
ATOM 2905 C CA . GLU A 1 372 ? 8.905 14.321 8.979 1.00 96.88 372 GLU A CA 1
ATOM 2906 C C . GLU A 1 372 ? 8.824 14.916 7.571 1.00 96.88 372 GLU A C 1
ATOM 2908 O O . GLU A 1 372 ? 9.638 15.762 7.203 1.00 96.88 372 GLU A O 1
ATOM 2913 N N . PHE A 1 373 ? 7.790 14.553 6.804 1.00 96.69 373 PHE A N 1
ATOM 2914 C CA . PHE A 1 373 ? 7.559 15.118 5.476 1.00 96.69 373 PHE A CA 1
ATOM 2915 C C . PHE A 1 373 ? 7.487 16.653 5.505 1.00 96.69 373 PHE A C 1
ATOM 2917 O O . PHE A 1 373 ? 8.184 17.314 4.733 1.00 96.69 373 PHE A O 1
ATOM 2924 N N . ILE A 1 374 ? 6.683 17.234 6.402 1.00 95.38 374 ILE A N 1
ATOM 2925 C CA . ILE A 1 374 ? 6.541 18.692 6.513 1.00 95.38 374 ILE A CA 1
ATOM 2926 C C . ILE A 1 374 ? 7.841 19.355 6.985 1.00 95.38 374 ILE A C 1
ATOM 2928 O O . ILE A 1 374 ? 8.187 20.413 6.457 1.00 95.38 374 ILE A O 1
ATOM 2932 N N . GLY A 1 375 ? 8.570 18.749 7.928 1.00 94.62 375 GLY A N 1
ATOM 2933 C CA . GLY A 1 375 ? 9.873 19.248 8.376 1.00 94.62 375 GLY A CA 1
ATOM 2934 C C . GLY A 1 375 ? 10.867 19.353 7.219 1.00 94.62 375 GLY A C 1
ATOM 2935 O O . GLY A 1 375 ? 11.424 20.423 6.969 1.00 94.62 375 GLY A O 1
ATOM 2936 N N . MET A 1 376 ? 10.992 18.288 6.423 1.00 94.25 376 MET A N 1
ATOM 2937 C CA . MET A 1 376 ? 11.846 18.285 5.231 1.00 94.25 376 MET A CA 1
ATOM 2938 C C . MET A 1 376 ? 11.392 19.306 4.182 1.00 94.25 376 MET A C 1
ATOM 2940 O O . MET A 1 376 ? 12.215 19.977 3.562 1.00 94.25 376 MET A O 1
ATOM 2944 N N . LEU A 1 377 ? 10.082 19.476 3.997 1.00 92.38 377 LEU A N 1
ATOM 2945 C CA . LEU A 1 377 ? 9.535 20.457 3.060 1.00 92.38 377 LEU A CA 1
ATOM 2946 C C . LEU A 1 377 ? 9.887 21.895 3.467 1.00 92.38 377 LEU A C 1
ATOM 2948 O O . LEU A 1 377 ? 10.225 22.721 2.619 1.00 92.38 377 LEU A O 1
ATOM 2952 N N . GLN A 1 378 ? 9.859 22.186 4.771 1.00 92.50 378 GLN A N 1
ATOM 2953 C CA . GLN A 1 378 ? 10.278 23.476 5.320 1.00 92.50 378 GLN A CA 1
ATOM 2954 C C . GLN A 1 378 ? 11.780 23.711 5.145 1.00 92.50 378 GLN A C 1
ATOM 2956 O O . GLN A 1 378 ? 12.180 24.825 4.812 1.00 92.50 378 GLN A O 1
ATOM 2961 N N . GLU A 1 379 ? 12.618 22.687 5.312 1.00 91.81 379 GLU A N 1
ATOM 2962 C CA . GLU A 1 379 ? 14.054 22.784 5.020 1.00 91.81 379 GLU A CA 1
ATOM 2963 C C . GLU A 1 379 ? 14.312 23.122 3.547 1.00 91.81 379 GLU A C 1
ATOM 2965 O O . GLU A 1 379 ? 15.092 24.030 3.253 1.00 91.81 379 GLU A O 1
ATOM 2970 N N . ILE A 1 380 ? 13.599 22.460 2.630 1.00 90.50 380 ILE A N 1
ATOM 2971 C CA . ILE A 1 380 ? 13.673 22.717 1.185 1.00 90.50 380 ILE A CA 1
ATOM 2972 C C . ILE A 1 380 ? 13.240 24.155 0.866 1.00 90.50 380 ILE A C 1
ATOM 2974 O O . ILE A 1 380 ? 13.950 24.871 0.157 1.00 90.50 380 ILE A O 1
ATOM 2978 N N . GLN A 1 381 ? 12.115 24.617 1.424 1.00 89.38 381 GLN A N 1
ATOM 2979 C CA . GLN A 1 381 ? 11.656 26.000 1.262 1.00 89.38 381 GLN A CA 1
ATOM 2980 C C . GLN A 1 381 ? 12.689 27.005 1.798 1.00 89.38 381 GLN A C 1
ATOM 2982 O O . GLN A 1 381 ? 13.001 27.996 1.138 1.00 89.38 381 GLN A O 1
ATOM 2987 N N . ASN A 1 382 ? 13.240 26.753 2.986 1.00 89.31 382 ASN A N 1
ATOM 2988 C CA . ASN A 1 382 ? 14.234 27.624 3.606 1.00 89.31 382 ASN A CA 1
ATOM 2989 C C . ASN A 1 382 ? 15.527 27.690 2.787 1.00 89.31 382 ASN A C 1
ATOM 2991 O O . ASN A 1 382 ? 16.118 28.763 2.677 1.00 89.31 382 ASN A O 1
ATOM 2995 N N . ALA A 1 383 ? 15.959 26.573 2.200 1.00 87.69 383 ALA A N 1
ATOM 2996 C CA . ALA A 1 383 ? 17.096 26.533 1.288 1.00 87.69 383 ALA A CA 1
ATOM 2997 C C . ALA A 1 383 ? 16.809 27.305 -0.010 1.00 87.69 383 ALA A C 1
ATOM 2999 O O . ALA A 1 383 ? 17.663 28.065 -0.460 1.00 87.69 383 ALA A O 1
ATOM 3000 N N . SER A 1 384 ? 15.597 27.178 -0.562 1.00 85.12 384 SER A N 1
ATOM 3001 C CA . SER A 1 384 ? 15.177 27.890 -1.776 1.00 85.12 384 SER A CA 1
ATOM 3002 C C . SER A 1 384 ? 15.069 29.407 -1.588 1.00 85.12 384 SER A C 1
ATOM 3004 O O . SER A 1 384 ? 15.298 30.158 -2.532 1.00 85.12 384 SER A O 1
ATOM 3006 N N . ASN A 1 385 ? 14.718 29.872 -0.387 1.00 85.62 385 ASN A N 1
ATOM 3007 C CA . ASN A 1 385 ? 14.578 31.300 -0.085 1.00 85.62 385 ASN A CA 1
ATOM 3008 C C . ASN A 1 385 ? 15.914 32.003 0.202 1.00 85.62 385 ASN A C 1
ATOM 3010 O O . ASN A 1 385 ? 15.944 33.228 0.347 1.00 85.62 385 ASN A O 1
ATOM 3014 N N . ARG A 1 386 ? 17.025 31.264 0.320 1.00 85.69 386 ARG A N 1
ATOM 3015 C CA . ARG A 1 386 ? 18.342 31.870 0.535 1.00 85.69 386 ARG A CA 1
ATOM 3016 C C . ARG A 1 386 ? 18.854 32.508 -0.764 1.00 85.69 386 ARG A C 1
ATOM 3018 O O . ARG A 1 386 ? 18.704 31.923 -1.832 1.00 85.69 386 ARG A O 1
ATOM 3025 N N . PRO A 1 387 ? 19.501 33.687 -0.686 1.00 73.62 387 PRO A N 1
ATOM 3026 C CA . PRO A 1 387 ? 20.062 34.354 -1.863 1.00 73.62 387 PRO A CA 1
ATOM 3027 C C . PRO A 1 387 ? 21.237 33.576 -2.481 1.00 73.62 387 PRO A C 1
ATOM 3029 O O . PRO A 1 387 ? 21.529 33.723 -3.666 1.00 73.62 387 PRO A O 1
ATOM 3032 N N . GLU A 1 388 ? 21.907 32.737 -1.690 1.00 79.50 388 GLU A N 1
ATOM 3033 C CA . GLU A 1 388 ? 22.943 31.815 -2.150 1.00 79.50 388 GLU A CA 1
ATOM 3034 C C . GLU A 1 388 ? 22.317 30.493 -2.605 1.00 79.50 388 GLU A C 1
ATOM 3036 O O . GLU A 1 388 ? 21.421 29.964 -1.948 1.00 79.50 388 GLU A O 1
ATOM 3041 N N . ARG A 1 389 ? 22.817 29.920 -3.709 1.00 72.00 389 ARG A N 1
ATOM 3042 C CA . ARG A 1 389 ? 22.362 28.609 -4.195 1.00 72.00 389 ARG A CA 1
ATOM 3043 C C . ARG A 1 389 ? 22.804 27.507 -3.233 1.00 72.00 389 ARG A C 1
ATOM 3045 O O . ARG A 1 389 ? 23.907 26.978 -3.356 1.00 72.00 389 ARG A O 1
ATOM 3052 N N . VAL A 1 390 ? 21.933 27.153 -2.293 1.00 75.75 390 VAL A N 1
ATOM 3053 C CA . VAL A 1 390 ? 22.115 25.982 -1.433 1.00 75.75 390 VAL A CA 1
ATOM 3054 C C . VAL A 1 390 ? 21.662 24.746 -2.203 1.00 75.75 390 VAL A C 1
ATOM 3056 O O . VAL A 1 390 ? 20.485 24.600 -2.528 1.00 75.75 390 VAL A O 1
ATOM 3059 N N . PHE A 1 391 ? 22.603 23.858 -2.517 1.00 76.50 391 PHE A N 1
ATOM 3060 C CA . PHE A 1 391 ? 22.282 22.569 -3.121 1.00 76.50 391 PHE A CA 1
ATOM 3061 C C . PHE A 1 391 ? 21.682 21.642 -2.065 1.00 76.50 391 PHE A C 1
ATOM 3063 O O . PHE A 1 391 ? 22.296 21.400 -1.027 1.00 76.50 391 PHE A O 1
ATOM 3070 N N . ILE A 1 392 ? 20.490 21.120 -2.346 1.00 81.44 392 ILE A N 1
ATOM 3071 C CA . ILE A 1 392 ? 19.849 20.093 -1.524 1.00 81.44 392 ILE A CA 1
ATOM 3072 C C . ILE A 1 392 ? 20.322 18.732 -2.035 1.00 81.44 392 ILE A C 1
ATOM 3074 O O . ILE A 1 392 ? 20.282 18.468 -3.238 1.00 81.44 392 ILE A O 1
ATOM 3078 N N . ASP A 1 393 ? 20.782 17.877 -1.124 1.00 84.69 393 ASP A N 1
ATOM 3079 C CA . ASP A 1 393 ? 21.247 16.532 -1.460 1.00 84.69 393 ASP A CA 1
ATOM 3080 C C . ASP A 1 393 ? 20.100 15.716 -2.088 1.00 84.69 393 ASP A C 1
ATOM 3082 O O . ASP A 1 393 ? 19.000 15.621 -1.536 1.00 84.69 393 ASP A O 1
ATOM 3086 N N . SER A 1 394 ? 20.357 15.076 -3.233 1.00 85.75 394 SER A N 1
ATOM 3087 C CA . SER A 1 394 ? 19.397 14.188 -3.897 1.00 85.75 394 SER A CA 1
ATOM 3088 C C . SER A 1 394 ? 18.901 13.065 -2.981 1.00 85.75 394 SER A C 1
ATOM 3090 O O . SER A 1 394 ? 17.771 12.596 -3.135 1.00 85.75 394 SER A O 1
ATOM 3092 N N . ARG A 1 395 ? 19.705 12.639 -1.996 1.00 86.88 395 ARG A N 1
ATOM 3093 C CA . ARG A 1 395 ? 19.264 11.690 -0.967 1.00 86.88 395 ARG A CA 1
ATOM 3094 C C . ARG A 1 395 ? 18.172 12.280 -0.072 1.00 86.88 395 ARG A C 1
ATOM 3096 O O . ARG A 1 395 ? 17.212 11.573 0.223 1.00 86.88 395 ARG A O 1
ATOM 3103 N N . GLN A 1 396 ? 18.291 13.541 0.343 1.00 88.06 396 GLN A N 1
ATOM 3104 C CA . GLN A 1 396 ? 17.268 14.211 1.154 1.00 88.06 396 GLN A CA 1
ATOM 3105 C C . GLN A 1 396 ? 15.965 14.370 0.370 1.00 88.06 396 GLN A C 1
ATOM 3107 O O . GLN A 1 396 ? 14.902 14.052 0.897 1.00 88.06 396 GLN A O 1
ATOM 3112 N N . LEU A 1 397 ? 16.039 14.758 -0.907 1.00 89.81 397 LEU A N 1
ATOM 3113 C CA . LEU A 1 397 ? 14.856 14.833 -1.774 1.00 89.81 397 LEU A CA 1
ATOM 3114 C C . LEU A 1 397 ? 14.139 13.477 -1.863 1.00 89.81 397 LEU A C 1
ATOM 3116 O O . LEU A 1 397 ? 12.923 13.401 -1.701 1.00 89.81 397 LEU A O 1
ATOM 3120 N N . ARG A 1 398 ? 14.899 12.385 -2.010 1.00 88.12 398 ARG A N 1
ATOM 3121 C CA . ARG A 1 398 ? 14.350 11.023 -2.034 1.00 88.12 398 ARG A CA 1
ATOM 3122 C C . ARG A 1 398 ? 13.679 10.625 -0.721 1.00 88.12 398 ARG A C 1
ATOM 3124 O O . ARG A 1 398 ? 12.626 9.991 -0.747 1.00 88.12 398 ARG A O 1
ATOM 3131 N N . ILE A 1 399 ? 14.279 10.963 0.421 1.00 89.88 399 ILE A N 1
ATOM 3132 C CA . ILE A 1 399 ? 13.680 10.684 1.733 1.00 89.88 399 ILE A CA 1
ATOM 3133 C C . ILE A 1 399 ? 12.388 11.498 1.895 1.00 89.88 399 ILE A C 1
ATOM 3135 O O . ILE A 1 399 ? 11.378 10.930 2.293 1.00 89.88 399 ILE A O 1
ATOM 3139 N N . CYS A 1 400 ? 12.374 12.771 1.482 1.00 93.00 400 CYS A N 1
ATOM 3140 C CA . CYS A 1 400 ? 11.177 13.617 1.507 1.00 93.00 400 CYS A CA 1
ATOM 3141 C C . CYS A 1 400 ? 10.030 13.013 0.678 1.00 93.00 400 CYS A C 1
ATOM 3143 O O . CYS A 1 400 ? 8.918 12.857 1.187 1.00 93.00 400 CYS A O 1
ATOM 3145 N N . ALA A 1 401 ? 10.312 12.591 -0.560 1.00 90.94 401 ALA A N 1
ATOM 3146 C CA . ALA A 1 401 ? 9.346 11.886 -1.404 1.00 90.94 401 ALA A CA 1
ATOM 3147 C C . ALA A 1 401 ? 8.859 10.580 -0.751 1.00 90.94 401 ALA A C 1
ATOM 3149 O O . ALA A 1 401 ? 7.661 10.319 -0.704 1.00 90.94 401 ALA A O 1
ATOM 3150 N N . THR A 1 402 ? 9.767 9.808 -0.146 1.00 91.44 402 THR A N 1
ATOM 3151 C CA . THR A 1 402 ? 9.411 8.570 0.566 1.00 91.44 402 THR A CA 1
ATOM 3152 C C . THR A 1 402 ? 8.476 8.842 1.751 1.00 91.44 402 THR A C 1
ATOM 3154 O O . THR A 1 402 ? 7.495 8.124 1.924 1.00 91.44 402 THR A O 1
ATOM 3157 N N . CYS A 1 403 ? 8.724 9.885 2.553 1.00 94.38 403 CYS A N 1
ATOM 3158 C CA . CYS A 1 403 ? 7.842 10.274 3.659 1.00 94.38 403 CYS A CA 1
ATOM 3159 C C . CYS A 1 403 ? 6.447 10.684 3.162 1.00 94.38 403 CYS A C 1
ATOM 3161 O O . CYS A 1 403 ? 5.446 10.293 3.766 1.00 94.38 403 CYS A O 1
ATOM 3163 N N . PHE A 1 404 ? 6.367 11.408 2.039 1.00 95.06 404 PHE A N 1
ATOM 3164 C CA . PHE A 1 404 ? 5.094 11.729 1.390 1.00 95.06 404 PHE A CA 1
ATOM 3165 C C . PHE A 1 404 ? 4.338 10.468 0.958 1.00 95.06 404 PHE A C 1
ATOM 3167 O O . PHE A 1 404 ? 3.154 10.320 1.265 1.00 95.06 404 PHE A O 1
ATOM 3174 N N . ASP A 1 405 ? 5.024 9.543 0.286 1.00 92.75 405 ASP A N 1
ATOM 3175 C CA . ASP A 1 405 ? 4.422 8.307 -0.206 1.00 92.75 405 ASP A CA 1
ATOM 3176 C C . ASP A 1 405 ? 3.950 7.403 0.944 1.00 92.75 405 ASP A C 1
ATOM 3178 O O . ASP A 1 405 ? 2.863 6.828 0.860 1.00 92.75 405 ASP A O 1
ATOM 3182 N N . LEU A 1 406 ? 4.702 7.333 2.050 1.00 94.25 406 LEU A N 1
ATOM 3183 C CA . LEU A 1 406 ? 4.277 6.637 3.268 1.00 94.25 406 LEU A CA 1
ATOM 3184 C C . LEU A 1 406 ? 3.031 7.285 3.884 1.00 94.25 406 LEU A C 1
ATOM 3186 O O . LEU A 1 406 ? 2.060 6.580 4.158 1.00 94.25 406 LEU A O 1
ATOM 3190 N N . ALA A 1 407 ? 3.016 8.610 4.064 1.00 97.06 407 ALA A N 1
ATOM 3191 C CA . ALA A 1 407 ? 1.857 9.322 4.605 1.00 97.06 407 ALA A CA 1
ATOM 3192 C C . ALA A 1 407 ? 0.605 9.110 3.734 1.00 97.06 407 ALA A C 1
ATOM 3194 O O . ALA A 1 407 ? -0.474 8.808 4.247 1.00 97.06 407 ALA A O 1
ATOM 3195 N N . LEU A 1 408 ? 0.756 9.188 2.409 1.00 96.00 408 LEU A N 1
ATOM 3196 C CA . LEU A 1 408 ? -0.311 8.908 1.453 1.00 96.00 408 LEU A CA 1
ATOM 3197 C C . LEU A 1 408 ? -0.823 7.465 1.564 1.00 96.00 408 LEU A C 1
ATOM 3199 O O . LEU A 1 408 ? -2.033 7.240 1.565 1.00 96.00 408 LEU A O 1
ATOM 3203 N N . ALA A 1 409 ? 0.075 6.484 1.660 1.00 95.75 409 ALA A N 1
ATOM 3204 C CA . ALA A 1 409 ? -0.297 5.078 1.776 1.00 95.75 409 ALA A CA 1
ATOM 3205 C C . ALA A 1 409 ? -1.091 4.801 3.057 1.00 95.75 409 ALA A C 1
ATOM 3207 O O . ALA A 1 409 ? -2.089 4.085 3.026 1.00 95.75 409 ALA A O 1
ATOM 3208 N N . LEU A 1 410 ? -0.666 5.385 4.178 1.00 98.19 410 LEU A N 1
ATOM 3209 C CA . LEU A 1 410 ? -1.342 5.270 5.471 1.00 98.19 410 LEU A CA 1
ATOM 3210 C C . LEU A 1 410 ? -2.735 5.917 5.423 1.00 98.19 410 LEU A C 1
ATOM 3212 O O . LEU A 1 410 ? -3.707 5.317 5.881 1.00 98.19 410 LEU A O 1
ATOM 3216 N N . LEU A 1 411 ? -2.859 7.089 4.787 1.00 98.50 411 LEU A N 1
ATOM 3217 C CA . LEU A 1 411 ? -4.151 7.741 4.548 1.00 98.50 411 LEU A CA 1
ATOM 3218 C C . LEU A 1 411 ? -5.084 6.886 3.682 1.00 98.50 411 LEU A C 1
ATOM 3220 O O . LEU A 1 411 ? -6.271 6.824 3.971 1.00 98.50 411 LEU A O 1
ATOM 3224 N N . ARG A 1 412 ? -4.581 6.196 2.652 1.00 97.75 412 ARG A N 1
ATOM 3225 C CA . ARG A 1 412 ? -5.413 5.309 1.815 1.00 97.75 412 ARG A CA 1
ATOM 3226 C C . ARG A 1 412 ? -5.883 4.056 2.553 1.00 97.75 412 ARG A C 1
ATOM 3228 O O . ARG A 1 412 ? -6.998 3.608 2.308 1.00 97.75 412 ARG A O 1
ATOM 3235 N N . VAL A 1 413 ? -5.082 3.515 3.471 1.00 98.44 413 VAL A N 1
ATOM 3236 C CA . VAL A 1 413 ? -5.534 2.425 4.354 1.00 98.44 413 VAL A CA 1
ATOM 3237 C C . VAL A 1 413 ? -6.576 2.928 5.355 1.00 98.44 413 VAL A C 1
ATOM 3239 O O . VAL A 1 413 ? -7.586 2.261 5.554 1.00 98.44 413 VAL A O 1
ATOM 3242 N N . LEU A 1 414 ? -6.392 4.120 5.934 1.00 98.50 414 LEU A N 1
ATOM 3243 C CA . LEU A 1 414 ? -7.412 4.743 6.788 1.00 98.50 414 LEU A CA 1
ATOM 3244 C C . LEU A 1 414 ? -8.710 5.019 6.024 1.00 98.50 414 LEU A C 1
ATOM 3246 O O . LEU A 1 414 ? -9.782 4.723 6.539 1.00 98.50 414 LEU A O 1
ATOM 3250 N N . GLU A 1 415 ? -8.622 5.531 4.796 1.00 98.50 415 GLU A N 1
ATOM 3251 C CA . GLU A 1 415 ? -9.774 5.728 3.910 1.00 98.50 415 GLU A CA 1
ATOM 3252 C C . GLU A 1 415 ? -10.539 4.423 3.696 1.00 98.50 415 GLU A C 1
ATOM 3254 O O . GLU A 1 415 ? -11.754 4.408 3.873 1.00 98.50 415 GLU A O 1
ATOM 3259 N N . MET A 1 416 ? -9.832 3.329 3.392 1.00 98.50 416 MET A N 1
ATOM 3260 C CA . MET A 1 416 ? -10.437 2.005 3.266 1.00 98.50 416 MET A CA 1
ATOM 3261 C C . MET A 1 416 ? -11.168 1.603 4.548 1.00 98.50 416 MET A C 1
ATOM 3263 O O . MET A 1 416 ? -12.350 1.289 4.484 1.00 98.50 416 MET A O 1
ATOM 3267 N N . ILE A 1 417 ? -10.495 1.625 5.705 1.00 98.25 417 ILE A N 1
ATOM 3268 C CA . ILE A 1 417 ? -11.065 1.122 6.968 1.00 98.25 417 ILE A CA 1
ATOM 3269 C C . ILE A 1 417 ? -12.285 1.938 7.390 1.00 98.25 417 ILE A C 1
ATOM 3271 O O . ILE A 1 417 ? -13.315 1.365 7.726 1.00 98.25 417 ILE A O 1
ATOM 3275 N N . VAL A 1 418 ? -12.194 3.268 7.322 1.00 97.62 418 VAL A N 1
ATOM 3276 C CA . VAL A 1 418 ? -13.315 4.164 7.637 1.00 97.62 418 VAL A CA 1
ATOM 3277 C C . VAL A 1 418 ? -14.501 3.905 6.701 1.00 97.62 418 VAL A C 1
ATOM 3279 O O . VAL A 1 418 ? -15.647 4.036 7.125 1.00 97.62 418 VAL A O 1
ATOM 3282 N N . ASN A 1 419 ? -14.248 3.525 5.443 1.00 97.25 419 ASN A N 1
ATOM 3283 C CA . ASN A 1 419 ? -15.288 3.202 4.468 1.00 97.25 419 ASN A CA 1
ATOM 3284 C C . ASN A 1 419 ? -15.966 1.853 4.710 1.00 97.25 419 ASN A C 1
ATOM 3286 O O . ASN A 1 419 ? -17.195 1.789 4.684 1.00 97.25 419 ASN A O 1
ATOM 3290 N N . ILE A 1 420 ? -15.184 0.800 4.949 1.00 97.38 420 ILE A N 1
ATOM 3291 C CA . ILE A 1 420 ? -15.705 -0.566 5.089 1.00 97.38 420 ILE A CA 1
ATOM 3292 C C . ILE A 1 420 ? -16.270 -0.846 6.489 1.00 97.38 420 ILE A C 1
ATOM 3294 O O . ILE A 1 420 ? -17.203 -1.634 6.603 1.00 97.38 420 ILE A O 1
ATOM 3298 N N . ASP A 1 421 ? -15.754 -0.185 7.531 1.00 95.94 421 ASP A N 1
ATOM 3299 C CA . ASP A 1 421 ? -16.239 -0.297 8.912 1.00 95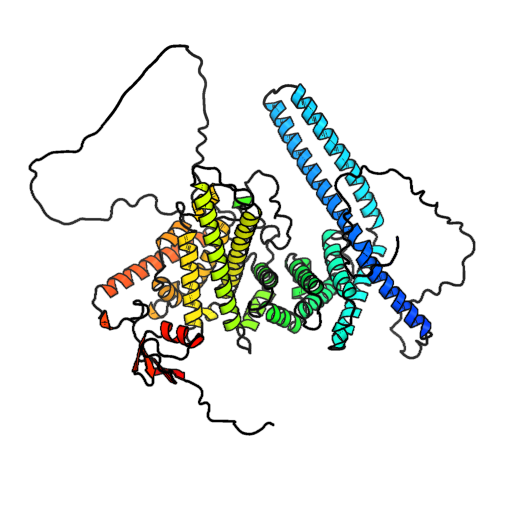.94 421 ASP A CA 1
ATOM 3300 C C . ASP A 1 421 ? -16.158 1.061 9.656 1.00 95.94 421 ASP A C 1
ATOM 3302 O O . ASP A 1 421 ? -15.283 1.295 10.500 1.00 95.94 421 ASP A O 1
ATOM 3306 N N . PRO A 1 422 ? -17.088 1.996 9.372 1.00 94.38 422 PRO A N 1
ATOM 3307 C CA . PRO A 1 422 ? -17.128 3.301 10.038 1.00 94.38 422 PRO A CA 1
ATOM 3308 C C . PRO A 1 422 ? -17.406 3.201 11.546 1.00 94.38 422 PRO A C 1
ATOM 3310 O O . PRO A 1 422 ? -17.044 4.107 12.302 1.00 94.38 422 PRO A O 1
ATOM 3313 N N . GLN A 1 423 ? -18.022 2.105 12.008 1.00 92.69 423 GLN A N 1
ATOM 3314 C CA . GLN A 1 423 ? -18.424 1.930 13.406 1.00 92.69 423 GLN A CA 1
ATOM 3315 C C . GLN A 1 423 ? -17.220 1.802 14.347 1.00 92.69 423 GLN A C 1
ATOM 3317 O O . GLN A 1 423 ? -17.355 2.071 15.541 1.00 92.69 423 GLN A O 1
ATOM 3322 N N . LEU A 1 424 ? -16.033 1.460 13.832 1.00 94.38 424 LEU A N 1
ATOM 3323 C CA . LEU A 1 424 ? -14.777 1.502 14.593 1.00 94.38 424 LEU A CA 1
ATOM 3324 C C . LEU A 1 424 ? -14.456 2.895 15.146 1.00 94.38 424 LEU A C 1
ATOM 3326 O O . LEU A 1 424 ? -13.797 3.000 16.178 1.00 94.38 424 LEU A O 1
ATOM 3330 N N . PHE A 1 425 ? -14.939 3.948 14.483 1.00 95.12 425 PHE A N 1
ATOM 3331 C CA . PHE A 1 425 ? -14.696 5.339 14.861 1.00 95.12 425 PHE A CA 1
ATOM 3332 C C . PHE A 1 425 ? -15.950 6.018 15.420 1.00 95.12 425 PHE A C 1
ATOM 3334 O O . PHE A 1 425 ? -15.850 6.833 16.332 1.00 95.12 425 PHE A O 1
ATOM 3341 N N . THR A 1 426 ? -17.139 5.701 14.898 1.00 92.75 426 THR A N 1
ATOM 3342 C CA . THR A 1 426 ? -18.370 6.434 15.244 1.00 92.75 426 THR A CA 1
ATOM 3343 C C . THR A 1 426 ? -19.181 5.808 16.379 1.00 92.75 426 THR A C 1
ATOM 3345 O O . THR A 1 426 ? -19.996 6.498 16.994 1.00 92.75 426 THR A O 1
ATOM 3348 N N . ASN A 1 427 ? -18.952 4.536 16.729 1.00 90.88 427 ASN A N 1
ATOM 3349 C CA . ASN A 1 427 ? -19.674 3.883 17.820 1.00 90.88 427 ASN A CA 1
ATOM 3350 C C . ASN A 1 427 ? -18.970 4.065 19.173 1.00 90.88 427 ASN A C 1
ATOM 3352 O O . ASN A 1 427 ? -18.153 3.241 19.584 1.00 90.88 427 ASN A O 1
ATOM 3356 N N . PHE A 1 428 ? -19.354 5.102 19.918 1.00 89.56 428 PHE A N 1
ATOM 3357 C CA . PHE A 1 428 ? -18.780 5.415 21.236 1.00 89.56 428 PHE A CA 1
ATOM 3358 C C . PHE A 1 428 ? -19.147 4.418 22.350 1.00 89.56 428 PHE A C 1
ATOM 3360 O O . PHE A 1 428 ? -18.662 4.551 23.473 1.00 89.56 428 PHE A O 1
ATOM 3367 N N . ALA A 1 429 ? -19.964 3.396 22.068 1.00 86.88 429 ALA A N 1
ATOM 3368 C CA . ALA A 1 429 ? -20.089 2.253 22.972 1.00 86.88 429 ALA A CA 1
ATOM 3369 C C . ALA A 1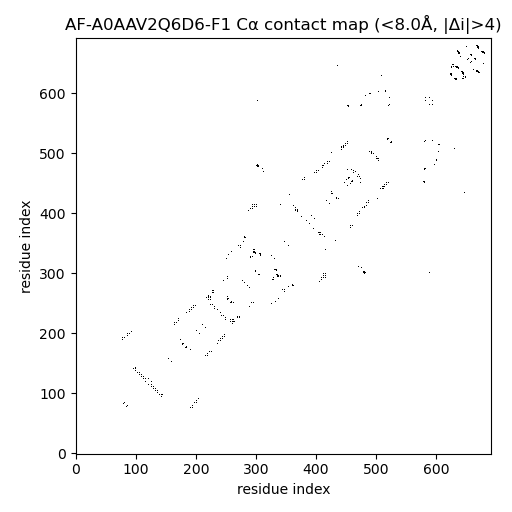 429 ? -18.805 1.400 23.001 1.00 86.88 429 ALA A C 1
ATOM 3371 O O . ALA A 1 429 ? -18.591 0.647 23.952 1.00 86.88 429 ALA A O 1
ATOM 3372 N N . ARG A 1 430 ? -17.941 1.515 21.980 1.00 87.06 430 ARG A N 1
ATOM 3373 C CA . ARG A 1 430 ? -16.615 0.887 21.956 1.00 87.06 430 ARG A CA 1
ATOM 3374 C C . ARG A 1 430 ? -15.626 1.768 22.740 1.00 87.06 430 ARG A C 1
ATOM 3376 O O . ARG A 1 430 ? -15.604 2.978 22.516 1.00 87.06 430 ARG A O 1
ATOM 3383 N N . PRO A 1 431 ? -14.787 1.189 23.617 1.00 79.56 431 PRO A N 1
ATOM 3384 C CA . PRO A 1 431 ? -13.948 1.948 24.550 1.00 79.56 431 PRO A CA 1
ATOM 3385 C C . PRO A 1 431 ? -12.943 2.896 23.871 1.00 79.56 431 PRO A C 1
ATOM 3387 O O . PRO A 1 431 ? -12.666 3.960 24.418 1.00 79.56 431 PRO A O 1
ATOM 3390 N N . ASP A 1 432 ? -12.458 2.561 22.670 1.00 87.69 432 ASP A N 1
ATOM 3391 C CA . ASP A 1 432 ? -11.414 3.329 21.971 1.00 87.69 432 ASP A CA 1
ATOM 3392 C C . ASP A 1 432 ? -11.929 4.206 20.818 1.00 87.69 432 ASP A C 1
ATOM 3394 O O . ASP A 1 432 ? -11.173 5.020 20.290 1.00 87.69 432 ASP A O 1
ATOM 3398 N N . ALA A 1 433 ? -13.199 4.075 20.416 1.00 91.06 433 ALA A N 1
ATOM 3399 C CA . ALA A 1 433 ? -13.726 4.745 19.221 1.00 91.06 433 ALA A CA 1
ATOM 3400 C C . ALA A 1 433 ? -13.647 6.278 19.322 1.00 91.06 433 ALA A C 1
ATOM 3402 O O . ALA A 1 433 ? -13.214 6.941 18.382 1.00 91.06 433 ALA A O 1
ATOM 3403 N N . GLU A 1 434 ? -13.984 6.836 20.490 1.00 91.88 434 GLU A N 1
ATOM 3404 C CA . GLU A 1 434 ? -13.906 8.279 20.762 1.00 91.88 434 GLU A CA 1
ATOM 3405 C C . GLU A 1 434 ? -12.475 8.815 20.620 1.00 91.88 434 GLU A C 1
ATOM 3407 O O . GLU A 1 434 ? -12.248 9.862 20.005 1.00 91.88 434 GLU A O 1
ATOM 3412 N N . LEU A 1 435 ? -11.494 8.071 21.136 1.00 91.31 435 LEU A N 1
ATOM 3413 C CA . LEU A 1 435 ? -10.089 8.447 21.047 1.00 91.31 435 LEU A CA 1
ATOM 3414 C C . LEU A 1 435 ? -9.569 8.330 19.610 1.00 91.31 435 LEU A C 1
ATOM 3416 O O . LEU A 1 435 ? -8.918 9.250 19.114 1.00 91.31 435 LEU A O 1
ATOM 3420 N N . LEU A 1 436 ? -9.866 7.218 18.934 1.00 95.69 436 LEU A N 1
ATOM 3421 C CA . LEU A 1 436 ? -9.461 6.978 17.549 1.00 95.69 436 LEU A CA 1
ATOM 3422 C C . LEU A 1 436 ? -10.025 8.049 16.612 1.00 95.69 436 LEU A C 1
ATOM 3424 O O . LEU A 1 436 ? -9.282 8.587 15.792 1.00 95.69 436 LEU A O 1
ATOM 3428 N N . LEU A 1 437 ? -11.306 8.397 16.765 1.00 96.94 437 LEU A N 1
ATOM 3429 C CA . LEU A 1 437 ? -11.950 9.445 15.980 1.00 96.94 437 LEU A CA 1
ATOM 3430 C C . LEU A 1 437 ? -11.326 10.817 16.251 1.00 96.94 437 LEU A C 1
ATOM 3432 O O . LEU A 1 437 ? -10.998 11.522 15.301 1.00 96.94 437 LEU A O 1
ATOM 3436 N N . SER A 1 438 ? -11.093 11.173 17.518 1.00 95.38 438 SER A N 1
ATOM 3437 C CA . SER A 1 438 ? -10.460 12.451 17.881 1.00 95.38 438 SER A CA 1
ATOM 3438 C C . SER A 1 438 ? -9.064 12.584 17.264 1.00 95.38 438 SER A C 1
ATOM 3440 O O . SER A 1 438 ? -8.748 13.588 16.627 1.00 95.38 438 SER A O 1
ATOM 3442 N N . ARG A 1 439 ? -8.240 11.533 17.373 1.00 97.31 439 ARG A N 1
ATOM 3443 C CA . ARG A 1 439 ? -6.895 11.488 16.778 1.00 97.31 439 ARG A CA 1
ATOM 3444 C C . ARG A 1 439 ? -6.929 11.539 15.251 1.00 97.31 439 ARG A C 1
ATOM 3446 O O . ARG A 1 439 ? -6.085 12.194 14.641 1.00 97.31 439 ARG A O 1
ATOM 3453 N N . LEU A 1 440 ? -7.891 10.857 14.630 1.00 98.06 440 LEU A N 1
ATOM 3454 C CA . LEU A 1 440 ? -8.089 10.904 13.185 1.00 98.06 440 LEU A CA 1
ATOM 3455 C C . LEU A 1 440 ? -8.465 12.322 12.736 1.00 98.06 440 LEU A C 1
ATOM 3457 O O . LEU A 1 440 ? -7.802 12.859 11.854 1.00 98.06 440 LEU A O 1
ATOM 3461 N N . CYS A 1 441 ? -9.456 12.959 13.368 1.00 97.56 441 CYS A N 1
ATOM 3462 C CA . CYS A 1 441 ? -9.856 14.339 13.074 1.00 97.56 441 CYS A CA 1
ATOM 3463 C C . CYS A 1 441 ? -8.683 15.318 13.213 1.00 97.56 441 CYS A C 1
ATOM 3465 O O . CYS A 1 441 ? -8.452 16.112 12.302 1.00 97.56 441 CYS A O 1
ATOM 3467 N N . GLN A 1 442 ? -7.889 15.205 14.283 1.00 96.12 442 GLN A N 1
ATOM 3468 C CA . GLN A 1 442 ? -6.676 16.003 14.473 1.00 96.12 442 GLN A CA 1
ATOM 3469 C C . GLN A 1 442 ? -5.707 15.868 13.286 1.00 96.12 442 GLN A C 1
ATOM 3471 O O . GLN A 1 442 ? -5.257 16.874 12.733 1.00 96.12 442 GLN A O 1
ATOM 3476 N N . LEU A 1 443 ? -5.401 14.639 12.855 1.00 97.88 443 LEU A N 1
ATOM 3477 C CA . LEU A 1 443 ? -4.499 14.399 11.724 1.00 97.88 443 LEU A CA 1
ATOM 3478 C C . LEU A 1 443 ? -5.075 14.912 10.401 1.00 97.88 443 LEU A C 1
ATOM 3480 O O . LEU A 1 443 ? -4.350 15.528 9.621 1.00 97.88 443 LEU A O 1
ATOM 3484 N N . LEU A 1 444 ? -6.373 14.718 10.152 1.00 98.00 444 LEU A N 1
ATOM 3485 C CA . LEU A 1 444 ? -7.032 15.238 8.950 1.00 98.00 444 LEU A CA 1
ATOM 3486 C C . LEU A 1 444 ? -6.950 16.768 8.897 1.00 98.00 444 LEU A C 1
ATOM 3488 O O . LEU A 1 444 ? -6.573 17.316 7.861 1.00 98.00 444 LEU A O 1
ATOM 3492 N N . CYS A 1 445 ? -7.225 17.456 10.009 1.00 96.44 445 CYS A N 1
ATOM 3493 C CA . CYS A 1 445 ? -7.102 18.911 10.111 1.00 96.44 445 CYS A CA 1
ATOM 3494 C C . CYS A 1 445 ? -5.656 19.381 9.892 1.00 96.44 445 CYS A C 1
ATOM 3496 O O . CYS A 1 445 ? -5.422 20.339 9.153 1.00 96.44 445 CYS A O 1
ATOM 3498 N N . GLN A 1 446 ? -4.666 18.686 10.461 1.00 94.81 446 GLN A N 1
ATOM 3499 C CA . GLN A 1 446 ? -3.251 18.995 10.235 1.00 94.81 446 GLN A CA 1
ATOM 3500 C C . GLN A 1 446 ? -2.851 18.859 8.762 1.00 94.81 446 GLN A C 1
ATOM 3502 O O . GLN A 1 446 ? -2.176 19.747 8.234 1.00 94.81 446 GLN A O 1
ATOM 3507 N N . VAL A 1 447 ? -3.274 17.782 8.091 1.00 97.00 447 VAL A N 1
ATOM 3508 C CA . VAL A 1 447 ? -2.989 17.579 6.665 1.00 97.00 447 VAL A CA 1
ATOM 3509 C C . VAL A 1 447 ? -3.682 18.645 5.823 1.00 97.00 447 VAL A C 1
ATOM 3511 O O . VAL A 1 447 ? -3.018 19.295 5.015 1.00 97.00 447 VAL A O 1
ATOM 3514 N N . LEU A 1 448 ? -4.980 18.880 6.046 1.00 95.38 448 LEU A N 1
ATOM 3515 C CA . LEU A 1 448 ? -5.743 19.912 5.343 1.00 95.38 448 LEU A CA 1
ATOM 3516 C C . LEU A 1 448 ? -5.051 21.269 5.450 1.00 95.38 448 LEU A C 1
ATOM 3518 O O . LEU A 1 448 ? -4.651 21.824 4.435 1.00 95.38 448 LEU A O 1
ATOM 3522 N N . ASN A 1 449 ? -4.801 21.760 6.662 1.00 92.94 449 ASN A N 1
ATOM 3523 C CA . ASN A 1 449 ? -4.264 23.106 6.871 1.00 92.94 449 ASN A CA 1
ATOM 3524 C C . ASN A 1 449 ? -2.868 23.324 6.272 1.00 92.94 449 ASN A C 1
ATOM 3526 O O . ASN A 1 449 ? -2.486 24.460 5.992 1.00 92.94 449 ASN A O 1
ATOM 3530 N N . ARG A 1 450 ? -2.071 22.261 6.108 1.00 93.31 450 ARG A N 1
ATOM 3531 C CA . ARG A 1 450 ? -0.707 22.357 5.563 1.00 93.31 450 ARG A CA 1
ATOM 3532 C C . ARG A 1 450 ? -0.648 22.165 4.056 1.00 93.31 450 ARG A C 1
ATOM 3534 O O . ARG A 1 450 ? 0.294 22.658 3.438 1.00 93.31 450 ARG A O 1
ATOM 3541 N N . VAL A 1 451 ? -1.628 21.473 3.478 1.00 94.06 451 VAL A N 1
ATOM 3542 C CA . VAL A 1 451 ? -1.595 21.044 2.076 1.00 94.06 451 VAL A CA 1
ATOM 3543 C C . VAL A 1 451 ? -2.661 21.729 1.219 1.00 94.06 451 VAL A C 1
ATOM 3545 O O . VAL A 1 451 ? -2.451 21.883 0.022 1.00 94.06 451 VAL A O 1
ATOM 3548 N N . SER A 1 452 ? -3.791 22.180 1.769 1.00 88.50 452 SER A N 1
ATOM 3549 C CA . SER A 1 452 ? -4.854 22.823 0.977 1.00 88.50 452 SER A CA 1
ATOM 3550 C C . SER A 1 452 ? -4.477 24.229 0.491 1.00 88.50 452 SER A C 1
ATOM 3552 O O . SER A 1 452 ? -4.928 24.659 -0.571 1.00 88.50 452 SER A O 1
ATOM 3554 N N . GLY A 1 453 ? -3.636 24.943 1.247 1.00 82.25 453 GLY A N 1
ATOM 3555 C CA . GLY A 1 453 ? -3.252 26.323 0.956 1.00 82.25 453 GLY A CA 1
ATOM 3556 C C . GLY A 1 453 ? -2.273 26.460 -0.216 1.00 82.25 453 GLY A C 1
ATOM 3557 O O . GLY A 1 453 ? -1.283 25.736 -0.308 1.00 82.25 453 GLY A O 1
ATOM 3558 N N . TRP A 1 454 ? -2.503 27.452 -1.083 1.00 75.88 454 TRP A N 1
ATOM 3559 C CA . TRP A 1 454 ? -1.662 27.693 -2.270 1.00 75.88 454 TRP A CA 1
ATOM 3560 C C . TRP A 1 454 ? -0.410 28.540 -2.001 1.00 75.88 454 TRP A C 1
ATOM 3562 O O . TRP A 1 454 ? 0.551 28.463 -2.756 1.00 75.88 454 TRP A O 1
ATOM 3572 N N . SER A 1 455 ? -0.413 29.357 -0.946 1.00 76.31 455 SER A N 1
ATOM 3573 C CA . SER A 1 455 ? 0.703 30.244 -0.572 1.00 76.31 455 SER A CA 1
ATOM 3574 C C . SER A 1 455 ? 1.586 29.683 0.550 1.00 76.31 455 SER A C 1
ATOM 3576 O O . SER A 1 455 ? 2.539 30.336 0.970 1.00 76.31 455 SER A O 1
ATOM 3578 N N . GLY A 1 456 ? 1.261 28.493 1.062 1.00 83.94 456 GLY A N 1
ATOM 3579 C CA . GLY A 1 456 ? 2.019 27.838 2.125 1.00 83.94 456 GLY A CA 1
ATOM 3580 C C . GLY A 1 456 ? 3.300 27.166 1.626 1.00 83.94 456 GLY A C 1
ATOM 3581 O O . GLY A 1 456 ? 3.548 27.072 0.424 1.00 83.94 456 GLY A O 1
ATOM 3582 N N . CYS A 1 457 ? 4.084 26.636 2.571 1.00 88.75 457 CYS A N 1
ATOM 3583 C CA . CYS A 1 457 ? 5.301 25.858 2.302 1.00 88.75 457 CYS A CA 1
ATOM 3584 C C . CYS A 1 457 ? 5.084 24.784 1.224 1.00 88.75 457 CYS A C 1
ATOM 3586 O O . CYS A 1 457 ? 5.841 24.707 0.259 1.00 88.75 457 CYS A O 1
ATOM 3588 N N . PHE A 1 458 ? 3.995 24.019 1.342 1.00 92.56 458 PHE A N 1
ATOM 3589 C CA . PHE A 1 458 ? 3.684 22.947 0.405 1.00 92.56 458 PHE A CA 1
ATOM 3590 C C . PHE A 1 458 ? 3.461 23.452 -1.022 1.00 92.56 458 PHE A C 1
ATOM 3592 O O . PHE A 1 458 ? 4.132 22.992 -1.944 1.00 92.56 458 PHE A O 1
ATOM 3599 N N . GLY A 1 459 ? 2.569 24.432 -1.200 1.00 88.50 459 GLY A N 1
ATOM 3600 C CA . GLY A 1 459 ? 2.296 25.019 -2.514 1.00 88.50 459 GLY A CA 1
ATOM 3601 C C . GLY A 1 459 ? 3.546 25.633 -3.147 1.00 88.50 459 GLY A C 1
ATOM 3602 O O . GLY A 1 459 ? 3.785 25.452 -4.340 1.00 88.50 459 GLY A O 1
ATOM 3603 N N . HIS A 1 460 ? 4.393 26.279 -2.338 1.00 88.38 460 HIS A N 1
ATOM 3604 C CA . HIS A 1 460 ? 5.664 26.823 -2.801 1.00 88.38 460 HIS A CA 1
ATOM 3605 C C . HIS A 1 460 ? 6.599 25.729 -3.332 1.00 88.38 460 HIS A C 1
ATOM 3607 O O . HIS A 1 460 ? 7.016 25.812 -4.484 1.00 88.38 460 HIS A O 1
ATOM 3613 N N . VAL A 1 461 ? 6.890 24.680 -2.554 1.00 88.38 461 VAL A N 1
ATOM 3614 C CA . VAL A 1 461 ? 7.828 23.628 -2.989 1.00 88.38 461 VAL A CA 1
ATOM 3615 C C . VAL A 1 461 ? 7.306 22.859 -4.204 1.00 88.38 461 VAL A C 1
ATOM 3617 O O . VAL A 1 461 ? 8.070 22.601 -5.131 1.00 88.38 461 VAL A O 1
ATOM 3620 N N . VAL A 1 462 ? 6.005 22.558 -4.259 1.00 88.62 462 VAL A N 1
ATOM 3621 C CA . VAL A 1 462 ? 5.397 21.918 -5.439 1.00 88.62 462 VAL A CA 1
ATOM 3622 C C . VAL A 1 462 ? 5.553 22.794 -6.688 1.00 88.62 462 VAL A C 1
ATOM 3624 O O . VAL A 1 462 ? 5.828 22.272 -7.768 1.00 88.62 462 VAL A O 1
ATOM 3627 N N . SER A 1 463 ? 5.447 24.121 -6.548 1.00 86.38 463 SER A N 1
ATOM 3628 C CA . SER A 1 463 ? 5.617 25.061 -7.665 1.00 86.38 463 SER A CA 1
ATOM 3629 C C . SER A 1 463 ? 7.055 25.183 -8.183 1.00 86.38 463 SER A C 1
ATOM 3631 O O . SER A 1 463 ? 7.247 25.634 -9.309 1.00 86.38 463 SER A O 1
ATOM 3633 N N . LEU A 1 464 ? 8.056 24.772 -7.394 1.00 84.88 464 LEU A N 1
ATOM 3634 C CA . LEU A 1 464 ? 9.464 24.783 -7.811 1.00 84.88 464 LEU A CA 1
ATOM 3635 C C . LEU A 1 464 ? 9.802 23.653 -8.794 1.00 84.88 464 LEU A C 1
ATOM 3637 O O . LEU A 1 464 ? 10.859 23.700 -9.416 1.00 84.88 464 LEU A O 1
ATOM 3641 N N . GLU A 1 465 ? 8.937 22.638 -8.913 1.00 82.12 465 GLU A N 1
ATOM 3642 C CA . GLU A 1 465 ? 9.120 21.478 -9.797 1.00 82.12 465 GLU A CA 1
ATOM 3643 C C . GLU A 1 465 ? 10.504 20.813 -9.671 1.00 82.12 465 GLU A C 1
ATOM 3645 O O . GLU A 1 465 ? 11.137 20.444 -10.661 1.00 82.12 465 GLU A O 1
ATOM 3650 N N . ILE A 1 466 ? 10.979 20.659 -8.431 1.00 84.81 466 ILE A N 1
ATOM 3651 C CA . ILE A 1 466 ? 12.295 20.086 -8.130 1.00 84.81 466 ILE A CA 1
ATOM 3652 C C . ILE A 1 466 ? 12.356 18.618 -8.603 1.00 84.81 466 ILE A C 1
ATOM 3654 O O . ILE A 1 466 ? 11.512 17.815 -8.186 1.00 84.81 466 ILE A O 1
ATOM 3658 N N . PRO A 1 467 ? 13.363 18.229 -9.412 1.00 82.19 467 PRO A N 1
ATOM 3659 C CA . PRO A 1 467 ? 13.582 16.833 -9.785 1.00 82.19 467 PRO A CA 1
ATOM 3660 C C . PRO A 1 467 ? 13.790 15.938 -8.556 1.00 82.19 467 PRO A C 1
ATOM 3662 O O . PRO A 1 467 ? 14.559 16.277 -7.656 1.00 82.19 467 PRO A O 1
ATOM 3665 N N . GLY A 1 468 ? 13.125 14.787 -8.519 1.00 80.31 468 GLY A N 1
ATOM 3666 C CA . GLY A 1 468 ? 13.073 13.885 -7.365 1.00 80.31 468 GLY A CA 1
ATOM 3667 C C . GLY A 1 468 ? 11.879 14.101 -6.426 1.00 80.31 468 GLY A C 1
ATOM 3668 O O . GLY A 1 468 ? 11.673 13.273 -5.541 1.00 80.31 468 GLY A O 1
ATOM 3669 N N . LEU A 1 469 ? 11.088 15.168 -6.609 1.00 86.69 469 LEU A N 1
ATOM 3670 C CA . LEU A 1 469 ? 9.849 15.437 -5.860 1.00 86.69 469 LEU A CA 1
ATOM 3671 C C . LEU A 1 469 ? 8.591 15.357 -6.746 1.00 86.69 469 LEU A C 1
ATOM 3673 O O . LEU A 1 469 ? 7.538 15.877 -6.386 1.00 86.69 469 LEU A O 1
ATOM 3677 N N . GLU A 1 470 ? 8.665 14.715 -7.915 1.00 83.44 470 GLU A N 1
ATOM 3678 C CA . GLU A 1 470 ? 7.588 14.714 -8.917 1.00 83.44 470 GLU A CA 1
ATOM 3679 C C . GLU A 1 470 ? 6.299 14.030 -8.429 1.00 83.44 470 GLU A C 1
ATOM 3681 O O . GLU A 1 470 ? 5.201 14.339 -8.905 1.00 83.44 470 GLU A O 1
ATOM 3686 N N . THR A 1 471 ? 6.418 13.093 -7.484 1.00 82.62 471 THR A N 1
ATOM 3687 C CA . THR A 1 471 ? 5.278 12.385 -6.884 1.00 82.62 471 THR A CA 1
ATOM 3688 C C . THR A 1 471 ? 4.498 13.262 -5.901 1.00 82.62 471 THR A C 1
ATOM 3690 O O . THR A 1 471 ? 3.299 13.035 -5.715 1.00 82.62 471 THR A O 1
ATOM 3693 N N . ILE A 1 472 ? 5.137 14.289 -5.323 1.00 90.62 472 ILE A N 1
ATOM 3694 C CA . ILE A 1 472 ? 4.544 15.177 -4.320 1.00 90.62 472 ILE A CA 1
ATOM 3695 C C . ILE A 1 472 ? 3.625 16.179 -5.006 1.00 90.62 472 ILE A C 1
ATOM 3697 O O . ILE A 1 472 ? 4.047 17.031 -5.788 1.00 90.62 472 ILE A O 1
ATOM 3701 N N . HIS A 1 473 ? 2.338 16.092 -4.689 1.00 90.88 473 HIS A N 1
ATOM 3702 C CA . HIS A 1 473 ? 1.335 16.984 -5.247 1.00 90.88 473 HIS A CA 1
ATOM 3703 C C . HIS A 1 473 ? 0.087 17.050 -4.357 1.00 90.88 473 HIS A C 1
ATOM 3705 O O . HIS A 1 473 ? -0.201 16.120 -3.603 1.00 90.88 473 HIS A O 1
ATOM 3711 N N . HIS A 1 474 ? -0.685 18.135 -4.475 1.00 93.25 474 HIS A N 1
ATOM 3712 C CA . HIS A 1 474 ? -1.924 18.349 -3.715 1.00 93.25 474 HIS A CA 1
ATOM 3713 C C . HIS A 1 474 ? -2.952 17.228 -3.951 1.00 93.25 474 HIS A C 1
ATOM 3715 O O . HIS A 1 474 ? -3.571 16.722 -3.019 1.00 93.25 474 HIS A O 1
ATOM 3721 N N . TYR A 1 475 ? -3.105 16.815 -5.211 1.00 92.81 475 TYR A N 1
ATOM 3722 C CA . TYR A 1 475 ? -4.129 15.866 -5.652 1.00 92.81 475 TYR A CA 1
ATOM 3723 C C . TYR A 1 475 ? -4.152 14.526 -4.887 1.00 92.81 475 TYR A C 1
ATOM 3725 O O . TYR A 1 475 ? -5.180 14.225 -4.274 1.00 92.81 475 TYR A O 1
ATOM 3733 N N . PRO A 1 476 ? -3.083 13.703 -4.885 1.00 93.06 476 PRO A N 1
ATOM 3734 C CA . PRO A 1 476 ? -3.160 12.349 -4.334 1.00 93.06 476 PRO A CA 1
ATOM 3735 C C . PRO A 1 476 ? -3.452 12.310 -2.827 1.00 93.06 476 PRO A C 1
ATOM 3737 O O . PRO A 1 476 ? -4.199 11.434 -2.387 1.00 93.06 476 PRO A O 1
ATOM 3740 N N . ILE A 1 477 ? -2.910 13.259 -2.055 1.00 95.56 477 ILE A N 1
ATOM 3741 C CA . ILE A 1 477 ? -3.077 13.325 -0.597 1.00 95.56 477 ILE A CA 1
ATOM 3742 C C . ILE A 1 477 ? -4.419 13.947 -0.192 1.00 95.56 477 ILE A C 1
ATOM 3744 O O . ILE A 1 477 ? -5.114 13.394 0.659 1.00 95.56 477 ILE A O 1
ATOM 3748 N N . LEU A 1 478 ? -4.841 15.042 -0.838 1.00 96.25 478 LEU A N 1
ATOM 3749 C CA . LEU A 1 478 ? -6.102 15.704 -0.495 1.00 96.25 478 LEU A CA 1
ATOM 3750 C C . LEU A 1 478 ? -7.316 14.870 -0.903 1.00 96.25 478 LEU A C 1
ATOM 3752 O O . LEU A 1 478 ? -8.322 14.897 -0.204 1.00 96.25 478 LEU A O 1
ATOM 3756 N N . THR A 1 479 ? -7.232 14.081 -1.977 1.00 96.12 479 THR A N 1
ATOM 3757 C CA . THR A 1 479 ? -8.307 13.142 -2.340 1.00 96.12 479 THR A CA 1
ATOM 3758 C C . THR A 1 479 ? -8.472 12.019 -1.309 1.00 96.12 479 THR A C 1
ATOM 3760 O O . THR A 1 479 ? -9.605 11.672 -0.996 1.00 96.12 479 THR A O 1
ATOM 3763 N N . ALA A 1 480 ? -7.384 11.518 -0.708 1.00 97.38 480 ALA A N 1
ATOM 3764 C CA . ALA A 1 480 ? -7.457 10.532 0.379 1.00 97.38 480 ALA A CA 1
ATOM 3765 C C . ALA A 1 480 ? -8.137 11.113 1.631 1.00 97.38 480 ALA A C 1
ATOM 3767 O O . ALA A 1 480 ? -9.075 10.529 2.169 1.00 97.38 480 ALA A O 1
ATOM 3768 N N . VAL A 1 481 ? -7.711 12.310 2.051 1.00 98.00 481 VAL A N 1
ATOM 3769 C CA . VAL A 1 481 ? -8.316 13.044 3.177 1.00 98.00 481 VAL A CA 1
ATOM 3770 C C . VAL A 1 481 ? -9.792 13.345 2.916 1.00 98.00 481 VAL A C 1
ATOM 3772 O O . VAL A 1 481 ? -10.626 13.162 3.801 1.00 98.00 481 VAL A O 1
ATOM 3775 N N . THR A 1 482 ? -10.127 13.755 1.690 1.00 97.44 482 THR A N 1
ATOM 3776 C CA . THR A 1 482 ? -11.512 14.021 1.281 1.00 97.44 482 THR A CA 1
ATOM 3777 C C . THR A 1 482 ? -12.360 12.758 1.380 1.00 97.44 482 THR A C 1
ATOM 3779 O O . THR A 1 482 ? -13.445 12.825 1.942 1.00 97.44 482 THR A O 1
ATOM 3782 N N . GLY A 1 483 ? -11.872 11.602 0.920 1.00 97.12 483 GLY A N 1
ATOM 3783 C CA . GLY A 1 483 ? -12.598 10.331 1.027 1.00 97.12 483 GLY A CA 1
ATOM 3784 C C . GLY A 1 483 ? -12.885 9.897 2.469 1.00 97.12 483 GLY A C 1
ATOM 3785 O O . GLY A 1 483 ? -13.993 9.436 2.766 1.00 97.12 483 GLY A O 1
ATOM 3786 N N . ILE A 1 484 ? -11.933 10.120 3.383 1.00 98.19 484 ILE A N 1
ATOM 3787 C CA . ILE A 1 484 ? -12.123 9.872 4.822 1.00 98.19 484 ILE A CA 1
ATOM 3788 C C . ILE A 1 484 ? -13.212 10.796 5.383 1.00 98.19 484 ILE A C 1
ATOM 3790 O O . ILE A 1 484 ? -14.187 10.316 5.960 1.00 98.19 484 ILE A O 1
ATOM 3794 N N . LEU A 1 485 ? -13.079 12.112 5.180 1.00 96.50 485 LEU A N 1
ATOM 3795 C CA . LEU A 1 485 ? -14.042 13.109 5.670 1.00 96.50 485 LEU A CA 1
ATOM 3796 C C . LEU A 1 485 ? -15.444 12.868 5.114 1.00 96.50 485 LEU A C 1
ATOM 3798 O O . LEU A 1 485 ? -16.422 12.899 5.861 1.00 96.50 485 LEU A O 1
ATOM 3802 N N . MET A 1 486 ? -15.520 12.577 3.814 1.00 94.31 486 MET A N 1
ATOM 3803 C CA . MET A 1 486 ? -16.750 12.228 3.118 1.00 94.31 486 MET A CA 1
ATOM 3804 C C . MET A 1 486 ? -17.478 11.102 3.832 1.00 94.31 486 MET A C 1
ATOM 3806 O O . MET A 1 486 ? -18.661 11.218 4.131 1.00 94.31 486 MET A O 1
ATOM 3810 N N . THR A 1 487 ? -16.761 10.027 4.133 1.00 95.12 487 THR A N 1
ATOM 3811 C CA . THR A 1 487 ? -17.338 8.841 4.757 1.00 95.12 487 THR A CA 1
ATOM 3812 C C . THR A 1 487 ? -17.767 9.103 6.202 1.00 95.12 487 THR A C 1
ATOM 3814 O O . THR A 1 487 ? -18.882 8.735 6.569 1.00 95.12 487 THR A O 1
ATOM 3817 N N . LEU A 1 488 ? -16.927 9.774 6.999 1.00 94.62 488 LEU A N 1
ATOM 3818 C CA . LEU A 1 488 ? -17.222 10.089 8.401 1.00 94.62 488 LEU A CA 1
ATOM 3819 C C . LEU A 1 488 ? -18.488 10.945 8.544 1.00 94.62 488 LEU A C 1
ATOM 3821 O O . LEU A 1 488 ? -19.362 10.635 9.347 1.00 94.62 488 LEU A O 1
ATOM 3825 N N . VAL A 1 489 ? -18.609 12.001 7.736 1.00 93.00 489 VAL A N 1
ATOM 3826 C CA . VAL A 1 489 ? -19.719 12.964 7.830 1.00 93.00 489 VAL A CA 1
ATOM 3827 C C . VAL A 1 489 ? -20.978 12.467 7.105 1.00 93.00 489 VAL A C 1
ATOM 3829 O O . VAL A 1 489 ? -22.085 12.913 7.399 1.00 93.00 489 VAL A O 1
ATOM 3832 N N . LYS A 1 490 ? -20.864 11.500 6.184 1.00 89.94 490 LYS A N 1
ATOM 3833 C CA . LYS A 1 490 ? -22.008 10.982 5.411 1.00 89.94 490 LYS A CA 1
ATOM 3834 C C . LYS A 1 490 ? -23.146 10.456 6.283 1.00 89.94 490 LYS A C 1
ATOM 3836 O O . LYS A 1 490 ? -24.307 10.665 5.935 1.00 89.94 490 LYS A O 1
ATOM 3841 N N . GLN A 1 491 ? -22.832 9.765 7.379 1.00 83.94 491 GLN A N 1
ATOM 3842 C CA . GLN A 1 491 ? -23.856 9.261 8.301 1.00 83.94 491 GLN A CA 1
ATOM 3843 C C . GLN A 1 491 ? -24.525 10.409 9.066 1.00 83.94 491 GLN A C 1
ATOM 3845 O O . GLN A 1 491 ? -25.747 10.420 9.210 1.00 83.94 491 GLN A O 1
ATOM 3850 N N . ASP A 1 492 ? -23.747 11.410 9.472 1.00 89.19 492 ASP A N 1
ATOM 3851 C CA . ASP A 1 492 ? -24.221 12.580 10.213 1.00 89.19 492 ASP A CA 1
ATOM 3852 C C . ASP A 1 492 ? -25.139 13.483 9.380 1.00 89.19 492 ASP A C 1
ATOM 3854 O O . ASP A 1 492 ? -26.127 13.994 9.904 1.00 89.19 492 ASP A O 1
ATOM 3858 N N . LEU A 1 493 ? -24.891 13.602 8.068 1.00 86.31 493 LEU A N 1
ATOM 3859 C CA . LEU A 1 493 ? -25.768 14.321 7.130 1.00 86.31 493 LEU A CA 1
ATOM 3860 C C . LEU A 1 493 ? -27.211 13.798 7.138 1.00 86.31 493 LEU A C 1
ATOM 3862 O O . LEU A 1 493 ? -28.142 14.534 6.815 1.00 86.31 493 LEU A O 1
ATOM 3866 N N . GLN A 1 494 ? -27.397 12.519 7.469 1.00 83.44 494 GLN A N 1
ATOM 3867 C CA . GLN A 1 494 ? -28.707 11.873 7.531 1.00 83.44 494 GLN A CA 1
ATOM 3868 C C . GLN A 1 494 ? -29.341 11.968 8.929 1.00 83.44 494 GLN A C 1
ATOM 3870 O O . GLN A 1 494 ? -30.522 11.656 9.087 1.00 83.44 494 GLN A O 1
ATOM 3875 N N . GLN A 1 495 ? -28.591 12.401 9.949 1.00 82.56 495 GLN A N 1
ATOM 3876 C CA . GLN A 1 495 ? -29.068 12.505 11.326 1.00 82.56 495 GLN A CA 1
ATOM 3877 C C . GLN A 1 495 ? -29.751 13.847 11.580 1.00 82.56 495 GLN A C 1
ATOM 3879 O O . GLN A 1 495 ? -29.125 14.904 11.537 1.00 82.56 495 GLN A O 1
ATOM 3884 N N . SER A 1 496 ? -31.033 13.804 11.950 1.00 74.19 496 SER A N 1
ATOM 3885 C CA . SER A 1 496 ? -31.795 15.006 12.318 1.00 74.19 496 SER A CA 1
ATOM 3886 C C . SER A 1 496 ? -31.427 15.567 13.696 1.00 74.19 496 SER A C 1
ATOM 3888 O O . SER A 1 496 ? -31.715 16.726 13.972 1.00 74.19 496 SER A O 1
ATOM 3890 N N . ASN A 1 497 ? -30.833 14.755 14.580 1.00 76.62 497 ASN A N 1
ATOM 3891 C CA . ASN A 1 497 ? -30.446 15.178 15.925 1.00 76.62 497 ASN A CA 1
ATOM 3892 C C . ASN A 1 497 ? -28.943 15.514 15.977 1.00 76.62 497 ASN A C 1
ATOM 3894 O O . ASN A 1 497 ? -28.133 14.588 15.883 1.00 76.62 497 ASN A O 1
ATOM 3898 N N . PRO A 1 498 ? -28.557 16.782 16.225 1.00 75.12 498 PRO A N 1
ATOM 3899 C CA . PRO A 1 498 ? -27.155 17.197 16.315 1.00 75.12 498 PRO A CA 1
ATOM 3900 C C . PRO A 1 498 ? -26.333 16.428 17.359 1.00 75.12 498 PRO A C 1
ATOM 3902 O O . PRO A 1 498 ? -25.126 16.273 17.211 1.00 75.12 498 PRO A O 1
ATOM 3905 N N . LYS A 1 499 ? -26.966 15.890 18.414 1.00 73.44 499 LYS A N 1
ATOM 3906 C CA . LYS A 1 499 ? -26.263 15.091 19.437 1.00 73.44 499 LYS A CA 1
ATOM 3907 C C . LYS A 1 499 ? -25.741 13.753 18.910 1.00 73.44 499 LYS A C 1
ATOM 3909 O O . LYS A 1 499 ? -24.789 13.226 19.478 1.00 73.44 499 LYS A O 1
ATOM 3914 N N . ASN A 1 500 ? -26.356 13.227 17.852 1.00 80.75 500 ASN A N 1
ATOM 3915 C CA . ASN A 1 500 ? -25.981 11.959 17.231 1.00 80.75 500 ASN A CA 1
ATOM 3916 C C . ASN A 1 500 ? -25.001 12.149 16.062 1.00 80.75 500 ASN A C 1
ATOM 3918 O O . ASN A 1 500 ? -24.565 11.159 15.486 1.00 80.75 500 ASN A O 1
ATOM 3922 N N . GLN A 1 501 ? -24.650 13.396 15.723 1.00 87.12 501 GLN A N 1
ATOM 3923 C CA . GLN A 1 501 ? -23.675 13.727 14.682 1.00 87.12 501 GLN A CA 1
ATOM 3924 C C . GLN A 1 501 ? -22.250 13.663 15.252 1.00 87.12 501 GLN A C 1
ATOM 3926 O O . GLN A 1 501 ? -21.583 14.678 15.475 1.00 87.12 501 GLN A O 1
ATOM 3931 N N . VAL A 1 502 ? -21.823 12.452 15.612 1.00 90.62 502 VAL A N 1
ATOM 3932 C CA . VAL A 1 502 ? -20.617 12.221 16.418 1.00 90.62 502 VAL A CA 1
ATOM 3933 C C . VAL A 1 502 ? -19.342 12.619 15.670 1.00 90.62 502 VAL A C 1
ATOM 3935 O O . VAL A 1 502 ? -18.448 13.226 16.270 1.00 90.62 502 VAL A O 1
ATOM 3938 N N . ALA A 1 503 ? -19.257 12.328 14.370 1.00 93.19 503 ALA A N 1
ATOM 3939 C CA . ALA A 1 503 ? -18.092 12.663 13.554 1.00 93.19 503 ALA A CA 1
ATOM 3940 C C . ALA A 1 503 ? -17.971 14.173 13.336 1.00 93.19 503 ALA A C 1
ATOM 3942 O O . ALA A 1 503 ? -16.904 14.750 13.533 1.00 93.19 503 ALA A O 1
ATOM 3943 N N . THR A 1 504 ? -19.086 14.818 13.011 1.00 93.56 504 THR A N 1
ATOM 3944 C CA . THR A 1 504 ? -19.204 16.260 12.797 1.00 93.56 504 THR A CA 1
ATOM 3945 C C . THR A 1 504 ? -18.848 17.015 14.064 1.00 93.56 504 THR A C 1
ATOM 3947 O O . THR A 1 504 ? -18.009 17.907 14.028 1.00 93.56 504 THR A O 1
ATOM 3950 N N . ARG A 1 505 ? -19.407 16.621 15.215 1.00 90.75 505 ARG A N 1
ATOM 3951 C CA . ARG A 1 505 ? -19.102 17.271 16.494 1.00 90.75 505 ARG A CA 1
ATOM 3952 C C . ARG A 1 505 ? -17.631 17.124 16.872 1.00 90.75 505 ARG A C 1
ATOM 3954 O O . ARG A 1 505 ? -17.019 18.098 17.292 1.00 90.75 505 ARG A O 1
ATOM 3961 N N . THR A 1 506 ? -17.068 15.925 16.724 1.00 93.06 506 THR A N 1
ATOM 3962 C CA . THR A 1 506 ? -15.646 15.684 17.017 1.00 93.06 506 THR A CA 1
ATOM 3963 C C . THR A 1 506 ? -14.744 16.506 16.093 1.00 93.06 506 THR A C 1
ATOM 3965 O O . THR A 1 506 ? -13.772 17.090 16.559 1.00 93.06 506 THR A O 1
ATOM 3968 N N . LEU A 1 507 ? -15.097 16.619 14.808 1.00 94.50 507 LEU A N 1
ATOM 3969 C CA . LEU A 1 507 ? -14.361 17.427 13.837 1.00 94.50 507 LEU A CA 1
ATOM 3970 C C . LEU A 1 507 ? -14.439 18.932 14.138 1.00 94.50 507 LEU A C 1
ATOM 3972 O O . LEU A 1 507 ? -13.422 19.607 14.050 1.00 94.50 507 LEU A O 1
ATOM 3976 N N . LEU A 1 508 ? -15.614 19.459 14.497 1.00 91.38 508 LEU A N 1
ATOM 3977 C CA . LEU A 1 508 ? -15.791 20.884 14.810 1.00 91.38 508 LEU A CA 1
ATOM 3978 C C . LEU A 1 508 ? -15.139 21.291 16.137 1.00 91.38 508 LEU A C 1
ATOM 3980 O O . LEU A 1 508 ? -14.668 22.417 16.265 1.00 91.38 508 LEU A O 1
ATOM 3984 N N . ASN A 1 509 ? -15.083 20.376 17.106 1.00 89.75 509 ASN A N 1
ATOM 3985 C CA . ASN A 1 509 ? -14.433 20.612 18.396 1.00 89.75 509 ASN A CA 1
ATOM 3986 C C . ASN A 1 509 ? -12.900 20.479 18.334 1.00 89.75 509 ASN A C 1
ATOM 3988 O O . ASN A 1 509 ? -12.221 20.752 19.325 1.00 89.75 509 ASN A O 1
ATOM 3992 N N . GLU A 1 510 ? -12.343 20.033 17.207 1.00 93.31 510 GLU A N 1
ATOM 3993 C CA . GLU A 1 510 ? -10.899 19.936 17.025 1.00 93.31 510 GLU A CA 1
ATOM 3994 C C . GLU A 1 510 ? -10.292 21.349 16.895 1.00 93.31 510 GLU A C 1
ATOM 3996 O O . GLU A 1 510 ? -10.633 22.068 15.955 1.00 93.31 510 GLU A O 1
ATOM 4001 N N . PRO A 1 511 ? -9.350 21.769 17.766 1.00 88.94 511 PRO A N 1
ATOM 4002 C CA . PRO A 1 511 ? -8.845 23.149 17.787 1.00 88.94 511 PRO A CA 1
ATOM 4003 C C . PRO A 1 511 ? -8.175 23.600 16.487 1.00 88.94 511 PRO A C 1
ATOM 4005 O O . PRO A 1 511 ? -8.085 24.791 16.196 1.00 88.94 511 PRO A O 1
ATOM 4008 N N . SER A 1 512 ? -7.657 22.645 15.714 1.00 91.44 512 SER A N 1
ATOM 4009 C CA . SER A 1 512 ? -7.026 22.905 14.425 1.00 91.44 512 SER A CA 1
ATOM 4010 C C . SER A 1 512 ? -8.019 22.952 13.258 1.00 91.44 512 SER A C 1
ATOM 4012 O O . SER A 1 512 ? -7.602 23.183 12.126 1.00 91.44 512 SER A O 1
ATOM 4014 N N . PHE A 1 513 ? -9.318 22.752 13.483 1.00 93.94 513 PHE A N 1
ATOM 4015 C CA . PHE A 1 513 ? -10.307 22.751 12.414 1.00 93.94 513 PHE A CA 1
ATOM 4016 C C . PHE A 1 513 ? -10.440 24.126 11.741 1.00 93.94 513 PHE A C 1
ATOM 4018 O O . PHE A 1 513 ? -10.609 25.158 12.388 1.00 93.94 513 PHE A O 1
ATOM 4025 N N . GLN A 1 514 ? -10.380 24.138 10.407 1.00 91.50 514 GLN A N 1
ATOM 4026 C CA . GLN A 1 514 ? -10.582 25.333 9.591 1.00 91.50 514 GLN A CA 1
ATOM 4027 C C . GLN A 1 514 ? -11.466 24.995 8.393 1.00 91.50 514 GLN A C 1
ATOM 4029 O O . GLN A 1 514 ? -11.038 24.318 7.456 1.00 91.50 514 GLN A O 1
ATOM 4034 N N . LEU A 1 515 ? -12.687 25.531 8.378 1.00 91.00 515 LEU A N 1
ATOM 4035 C CA . LEU A 1 515 ? -13.632 25.312 7.280 1.00 91.00 515 LEU A CA 1
ATOM 4036 C C . LEU A 1 515 ? -13.073 25.789 5.925 1.00 91.00 515 LEU A C 1
ATOM 4038 O O . LEU A 1 515 ? -13.305 25.163 4.890 1.00 91.00 515 LEU A O 1
ATOM 4042 N N . ASN A 1 516 ? -12.269 26.858 5.931 1.00 90.38 516 ASN A N 1
ATOM 4043 C CA . ASN A 1 516 ? -11.606 27.384 4.737 1.00 90.38 516 ASN A CA 1
ATOM 4044 C C . ASN A 1 516 ? -10.700 26.345 4.049 1.00 90.38 516 ASN A C 1
ATOM 4046 O O . ASN A 1 516 ? -10.649 26.302 2.822 1.00 90.38 516 ASN A O 1
ATOM 4050 N N . SER A 1 517 ? -10.032 25.474 4.809 1.00 91.19 517 SER A N 1
ATOM 4051 C CA . SER A 1 517 ? -9.164 24.428 4.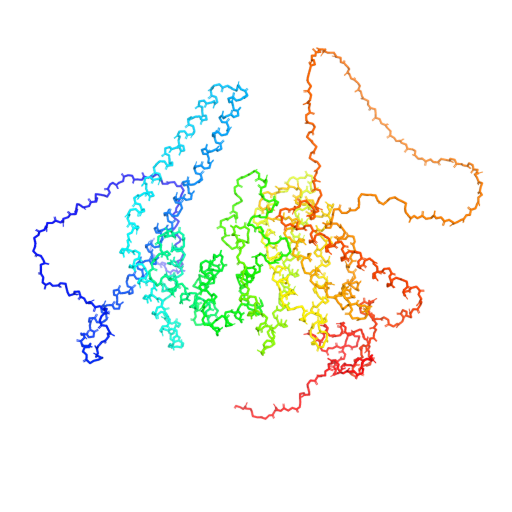252 1.00 91.19 517 SER A CA 1
ATOM 4052 C C . SER A 1 517 ? -9.954 23.410 3.422 1.00 91.19 517 SER A C 1
ATOM 4054 O O . SER A 1 517 ? -9.457 22.906 2.416 1.00 91.19 517 SER A O 1
ATOM 4056 N N . ILE A 1 518 ? -11.220 23.164 3.781 1.00 91.00 518 ILE A N 1
ATOM 4057 C CA . ILE A 1 518 ? -12.135 22.311 3.012 1.00 91.00 518 ILE A CA 1
ATOM 4058 C C . ILE A 1 518 ? -12.680 23.071 1.792 1.00 91.00 518 ILE A C 1
ATOM 4060 O O . ILE A 1 518 ? -12.701 22.524 0.692 1.00 91.00 518 ILE A O 1
ATOM 4064 N N . TYR A 1 519 ? -13.034 24.355 1.928 1.00 89.06 519 TYR A N 1
ATOM 4065 C CA . TYR A 1 519 ? -13.420 25.195 0.779 1.00 89.06 519 TYR A CA 1
ATOM 4066 C C . TYR A 1 519 ? -12.315 25.300 -0.285 1.00 89.06 519 TYR A C 1
ATOM 4068 O O . TYR A 1 519 ? -12.599 25.325 -1.485 1.00 89.06 519 TYR A O 1
ATOM 4076 N N . GLN A 1 520 ? -11.047 25.332 0.129 1.00 90.69 520 GLN A N 1
ATOM 4077 C CA . GLN A 1 520 ? -9.899 25.347 -0.781 1.00 90.69 520 GLN A CA 1
ATOM 4078 C C . GLN A 1 520 ? -9.828 24.100 -1.672 1.00 90.69 520 GLN A C 1
ATOM 4080 O O . GLN A 1 520 ? -9.359 24.208 -2.804 1.00 90.69 520 GLN A O 1
ATOM 4085 N N . LEU A 1 521 ? -10.369 22.952 -1.239 1.00 91.19 521 LEU A N 1
ATOM 4086 C CA . LEU A 1 521 ? -10.484 21.753 -2.082 1.00 91.19 521 LEU A CA 1
ATOM 4087 C C . LEU A 1 521 ? -11.320 22.011 -3.341 1.00 91.19 521 LEU A C 1
ATOM 4089 O O . LEU A 1 521 ? -11.086 21.395 -4.378 1.00 91.19 521 LEU A O 1
ATOM 4093 N N . LEU A 1 522 ? -12.278 22.938 -3.269 1.00 89.75 522 LEU A N 1
ATOM 4094 C CA . LEU A 1 522 ? -13.156 23.317 -4.375 1.00 89.75 522 LEU A CA 1
ATOM 4095 C C . LEU A 1 522 ? -12.619 24.501 -5.196 1.00 89.75 522 LEU A C 1
ATOM 4097 O O . LEU A 1 522 ? -13.261 24.897 -6.170 1.00 89.75 522 LEU A O 1
ATOM 4101 N N . GLY A 1 523 ? -11.432 25.023 -4.865 1.00 83.00 523 GLY A N 1
ATOM 4102 C CA . GLY A 1 523 ? -10.804 26.155 -5.553 1.00 83.00 523 GLY A CA 1
ATOM 4103 C C . GLY A 1 523 ? -10.910 27.500 -4.828 1.00 83.00 523 GLY A C 1
ATOM 4104 O O . GLY A 1 523 ? -10.495 28.497 -5.408 1.00 83.00 523 GLY A O 1
ATOM 4105 N N . GLY A 1 524 ? -11.406 27.534 -3.580 1.00 75.94 524 GLY A N 1
ATOM 4106 C CA . GLY A 1 524 ? -11.529 28.747 -2.750 1.00 75.94 524 GLY A CA 1
ATOM 4107 C C . GLY A 1 524 ? -12.502 29.807 -3.300 1.00 75.94 524 GLY A C 1
ATOM 4108 O O . GLY A 1 524 ? -13.047 29.659 -4.390 1.00 75.94 524 GLY A O 1
ATOM 4109 N N . GLN A 1 525 ? -12.748 30.888 -2.547 1.00 57.34 525 GLN A N 1
ATOM 4110 C CA . GLN A 1 525 ? -13.471 32.059 -3.067 1.00 57.34 525 GLN A CA 1
ATOM 4111 C C . GLN A 1 525 ? -12.509 33.029 -3.769 1.00 57.34 525 GLN A C 1
ATOM 4113 O O . GLN A 1 525 ? -11.571 33.538 -3.155 1.00 57.34 525 GLN A O 1
ATOM 4118 N N . GLU A 1 526 ? -12.803 33.375 -5.022 1.00 41.34 526 GLU A N 1
ATOM 4119 C CA . GLU A 1 526 ? -12.606 34.747 -5.493 1.00 41.34 526 GLU A CA 1
ATOM 4120 C C . GLU A 1 526 ? -13.854 35.543 -5.070 1.00 41.34 526 GLU A C 1
ATOM 4122 O O . GLU A 1 526 ? -14.960 35.180 -5.457 1.00 41.34 526 GLU A O 1
ATOM 4127 N N . ASN A 1 527 ? -13.669 36.605 -4.276 1.00 34.53 527 ASN A N 1
ATOM 4128 C CA . ASN A 1 527 ? -14.674 37.542 -3.728 1.00 34.53 527 ASN A CA 1
ATOM 4129 C C . ASN A 1 527 ? -15.216 37.254 -2.316 1.00 34.53 527 ASN A C 1
ATOM 4131 O O . ASN A 1 527 ? -16.354 36.833 -2.144 1.00 34.53 527 ASN A O 1
ATOM 4135 N N . SER A 1 528 ? -14.456 37.691 -1.306 1.00 27.86 528 SER A N 1
ATOM 4136 C CA . SER A 1 528 ? -15.048 38.331 -0.125 1.00 27.86 528 SER A CA 1
ATOM 4137 C C . SER A 1 528 ? -14.773 39.836 -0.196 1.00 27.86 528 SER A C 1
ATOM 4139 O O . SER A 1 528 ? -13.743 40.346 0.243 1.00 27.86 528 SER A O 1
ATOM 4141 N N . LYS A 1 529 ? -15.688 40.553 -0.845 1.00 32.03 529 LYS A N 1
ATOM 4142 C CA . LYS A 1 529 ? -16.047 41.914 -0.453 1.00 32.03 529 LYS A CA 1
ATOM 4143 C C . LYS A 1 529 ? -17.552 41.899 -0.221 1.00 32.03 529 LYS A C 1
ATOM 4145 O O . LYS A 1 529 ? -18.275 41.289 -0.998 1.00 32.03 529 LYS A O 1
ATOM 4150 N N . THR A 1 530 ? -17.946 42.598 0.839 1.00 31.88 530 THR A N 1
ATOM 4151 C CA . THR A 1 530 ? -19.307 42.893 1.308 1.00 31.88 530 THR A CA 1
ATOM 4152 C C . THR A 1 530 ? -20.072 41.748 1.966 1.00 31.88 530 THR A C 1
ATOM 4154 O O . THR A 1 530 ? -21.003 41.200 1.385 1.00 31.88 530 THR A O 1
ATOM 4157 N N . LEU A 1 531 ? -19.769 41.513 3.243 1.00 28.56 531 LEU A N 1
ATOM 4158 C CA . LEU A 1 531 ? -20.821 41.473 4.257 1.00 28.56 531 LEU A CA 1
ATOM 4159 C C . LEU A 1 531 ? -20.251 41.918 5.609 1.00 28.56 531 LEU A C 1
ATOM 4161 O O . LEU A 1 531 ? -20.032 41.103 6.485 1.00 28.56 531 LEU A O 1
ATOM 4165 N N . ASP A 1 532 ? -19.989 43.218 5.747 1.00 26.47 532 ASP A N 1
ATOM 4166 C CA . ASP A 1 532 ? -19.859 43.853 7.058 1.00 26.47 532 ASP A CA 1
ATOM 4167 C C . ASP A 1 532 ? -20.444 45.270 7.008 1.00 26.47 532 ASP A C 1
ATOM 4169 O O . ASP A 1 532 ? -20.089 46.089 6.157 1.00 26.47 532 ASP A O 1
ATOM 4173 N N . SER A 1 533 ? -21.324 45.539 7.974 1.00 28.59 533 SER A N 1
ATOM 4174 C CA . SER A 1 533 ? -21.895 46.827 8.394 1.00 28.59 533 SER A CA 1
ATOM 4175 C C . SER A 1 533 ? -23.011 47.464 7.543 1.00 28.59 533 SER A C 1
ATOM 4177 O O . SER A 1 533 ? -22.800 48.298 6.666 1.00 28.59 533 SER A O 1
ATOM 4179 N N . ALA A 1 534 ? -24.253 47.172 7.934 1.00 24.77 534 ALA A N 1
ATOM 4180 C CA . ALA A 1 534 ? -25.328 48.161 7.935 1.00 24.77 534 ALA A CA 1
ATOM 4181 C C . ALA A 1 534 ? -25.727 48.452 9.394 1.00 24.77 534 ALA A C 1
ATOM 4183 O O . ALA A 1 534 ? -25.675 47.551 10.230 1.00 24.77 534 ALA A O 1
ATOM 4184 N N . THR A 1 535 ? -26.160 49.698 9.646 1.00 25.56 535 THR A N 1
ATOM 4185 C CA . THR A 1 535 ? -26.583 50.342 10.919 1.00 25.56 535 THR A CA 1
ATOM 4186 C C . THR A 1 535 ? -25.455 50.648 11.922 1.00 25.56 535 THR A C 1
ATOM 4188 O O . THR A 1 535 ? -24.765 49.746 12.361 1.00 25.56 535 THR A O 1
ATOM 4191 N N . SER A 1 536 ? -25.201 51.876 12.396 1.00 25.95 536 SER A N 1
ATOM 4192 C CA . SER A 1 536 ? -25.822 53.207 12.238 1.00 25.95 536 SER A CA 1
ATOM 4193 C C . SER A 1 536 ? -24.984 54.242 13.014 1.00 25.95 536 SER A C 1
ATOM 4195 O O . SER A 1 536 ? -24.520 53.915 14.103 1.00 25.95 536 SER A O 1
ATOM 4197 N N . GLY A 1 537 ? -24.889 55.496 12.553 1.00 24.09 537 GLY A N 1
ATOM 4198 C CA . GLY A 1 537 ? -24.481 56.619 13.415 1.00 24.09 537 GLY A CA 1
ATOM 4199 C C . GLY A 1 537 ? -23.892 57.811 12.664 1.00 24.09 537 GLY A C 1
ATOM 4200 O O . GLY A 1 537 ? -22.828 57.710 12.075 1.00 24.09 537 GLY A O 1
ATOM 4201 N N . ALA A 1 538 ? -24.612 58.928 12.669 1.00 23.64 538 ALA A N 1
ATOM 4202 C CA . ALA A 1 538 ? -24.356 60.135 11.893 1.00 23.64 538 ALA A CA 1
ATOM 4203 C C . ALA A 1 538 ? -23.247 61.049 12.459 1.00 23.64 538 ALA A C 1
ATOM 4205 O O . ALA A 1 538 ? -23.055 61.095 13.670 1.00 23.64 538 ALA A O 1
ATOM 4206 N N . ALA A 1 539 ? -22.666 61.859 11.559 1.00 24.14 539 ALA A N 1
ATOM 4207 C CA . ALA A 1 539 ? -22.386 63.304 11.683 1.00 24.14 539 ALA A CA 1
ATOM 4208 C C . ALA A 1 539 ? -20.943 63.755 11.347 1.00 24.14 539 ALA A C 1
ATOM 4210 O O . ALA A 1 539 ? -19.988 63.441 12.045 1.00 24.14 539 ALA A O 1
ATOM 4211 N N . THR A 1 540 ? -20.892 64.600 10.307 1.00 24.38 540 THR A N 1
ATOM 4212 C CA . THR A 1 540 ? -20.056 65.804 10.095 1.00 24.38 540 THR A CA 1
ATOM 4213 C C . THR A 1 540 ? -18.530 65.694 9.998 1.00 24.38 540 THR A C 1
ATOM 4215 O O . THR A 1 540 ? -17.823 65.511 10.983 1.00 24.38 540 THR A O 1
ATOM 4218 N N . GLU A 1 541 ? -18.065 65.957 8.773 1.00 24.86 541 GLU A N 1
ATOM 4219 C CA . GLU A 1 541 ? -16.716 66.350 8.359 1.00 24.86 541 GLU A CA 1
ATOM 4220 C C . GLU A 1 541 ? -16.243 67.655 9.022 1.00 24.86 541 GLU A C 1
ATOM 4222 O O . GLU A 1 541 ? -16.989 68.632 9.050 1.00 24.86 541 GLU A O 1
ATOM 4227 N N . THR A 1 542 ? -14.971 67.691 9.432 1.00 24.42 542 THR A N 1
ATOM 4228 C CA . THR A 1 542 ? -14.073 68.855 9.301 1.00 24.42 542 THR A CA 1
ATOM 4229 C C . THR A 1 542 ? -12.617 68.376 9.258 1.00 24.42 542 THR A C 1
ATOM 4231 O O . THR A 1 542 ? -12.261 67.421 9.945 1.00 24.42 542 THR A O 1
ATOM 4234 N N . ASP A 1 543 ? -11.830 69.061 8.429 1.00 23.28 543 ASP A N 1
ATOM 4235 C CA . ASP A 1 543 ? -10.426 68.874 8.035 1.00 23.28 543 ASP A CA 1
ATOM 4236 C C . ASP A 1 543 ? -9.400 68.529 9.131 1.00 23.28 543 ASP A C 1
ATOM 4238 O O . ASP A 1 543 ? -9.544 68.968 10.270 1.00 23.28 543 ASP A O 1
ATOM 4242 N N . LEU A 1 544 ? -8.305 67.851 8.727 1.00 23.97 544 LEU A N 1
ATOM 4243 C CA . LEU A 1 544 ? -6.888 68.222 8.976 1.00 23.97 544 LEU A CA 1
ATOM 4244 C C . LEU A 1 544 ? -5.901 67.146 8.433 1.00 23.97 544 LEU A C 1
ATOM 4246 O O . LEU A 1 544 ? -5.888 66.003 8.882 1.00 23.97 544 LEU A O 1
ATOM 4250 N N . GLU A 1 545 ? -5.056 67.542 7.472 1.00 22.88 545 GLU A N 1
ATOM 4251 C CA . GLU A 1 545 ? -3.771 66.913 7.060 1.00 22.88 545 GLU A CA 1
ATOM 4252 C C . GLU A 1 545 ? -2.676 67.041 8.164 1.00 22.88 545 GLU A C 1
ATOM 4254 O O . GLU A 1 545 ? -2.951 67.709 9.165 1.00 22.88 545 GLU A O 1
ATOM 4259 N N . PRO A 1 546 ? -1.384 66.620 8.002 1.00 40.31 546 PRO A N 1
ATOM 4260 C CA . PRO A 1 546 ? -0.694 65.625 7.133 1.00 40.31 546 PRO A CA 1
ATOM 4261 C C . PRO A 1 546 ? 0.258 64.693 7.969 1.00 40.31 546 PRO A C 1
ATOM 4263 O O . PRO A 1 546 ? 0.402 64.869 9.175 1.00 40.31 546 PRO A O 1
ATOM 4266 N N . SER A 1 547 ? 1.002 63.690 7.465 1.00 21.84 547 SER A N 1
ATOM 4267 C CA . SER A 1 547 ? 2.404 63.813 6.974 1.00 21.84 547 SER A CA 1
ATOM 4268 C C . SER A 1 547 ? 3.125 62.443 6.983 1.00 21.84 547 SER A C 1
ATOM 4270 O O . SER A 1 547 ? 3.098 61.749 7.997 1.00 21.84 547 SER A O 1
ATOM 4272 N N . SER A 1 548 ? 3.860 62.088 5.921 1.00 24.67 548 SER A N 1
ATOM 4273 C CA . SER A 1 548 ? 5.204 61.446 5.951 1.00 24.67 548 SER A CA 1
ATOM 4274 C C . SER A 1 548 ? 5.660 61.174 4.505 1.00 24.67 548 SER A C 1
ATOM 4276 O O . SER A 1 548 ? 5.132 60.317 3.811 1.00 24.67 548 SER A O 1
ATOM 4278 N N . ILE A 1 549 ? 6.389 62.121 3.910 1.00 26.12 549 ILE A N 1
ATOM 4279 C CA . ILE A 1 549 ? 7.847 62.099 3.666 1.00 26.12 549 ILE A CA 1
ATOM 4280 C C . ILE A 1 549 ? 8.308 60.904 2.816 1.00 26.12 549 ILE A C 1
ATOM 4282 O O . ILE A 1 549 ? 8.535 59.802 3.306 1.00 26.12 549 ILE A O 1
ATOM 4286 N N . SER A 1 550 ? 8.534 61.205 1.534 1.00 23.77 550 SER A N 1
ATOM 4287 C CA . SER A 1 550 ? 9.377 60.442 0.614 1.00 23.77 550 SER A CA 1
ATOM 4288 C C . SER A 1 550 ? 10.817 60.962 0.671 1.00 23.77 550 SER A C 1
ATOM 4290 O O . SER A 1 550 ? 11.029 62.162 0.863 1.00 23.77 550 SER A O 1
ATOM 4292 N N . LEU A 1 551 ? 11.785 60.093 0.384 1.00 23.92 551 LEU A N 1
ATOM 4293 C CA . LEU A 1 551 ? 13.109 60.486 -0.089 1.00 23.92 551 LEU A CA 1
ATOM 4294 C C . LEU A 1 551 ? 13.395 59.764 -1.407 1.00 23.92 551 LEU A C 1
ATOM 4296 O O . LEU A 1 551 ? 13.321 58.541 -1.489 1.00 23.92 551 LEU A O 1
ATOM 4300 N N . ALA A 1 552 ? 13.707 60.562 -2.424 1.00 25.06 552 ALA A N 1
ATOM 4301 C CA . ALA A 1 552 ? 14.026 60.163 -3.784 1.00 25.06 552 ALA A CA 1
ATOM 4302 C C . ALA A 1 552 ? 15.458 60.581 -4.151 1.00 25.06 552 ALA A C 1
ATOM 4304 O O . ALA A 1 552 ? 15.953 61.602 -3.672 1.00 25.06 552 ALA A O 1
ATOM 4305 N N . SER A 1 553 ? 16.058 59.850 -5.088 1.00 24.50 553 SER A N 1
ATOM 4306 C CA . SER A 1 553 ? 17.043 60.341 -6.067 1.00 24.50 553 SER A CA 1
ATOM 4307 C C . SER A 1 553 ? 17.065 59.339 -7.243 1.00 24.50 553 SER A C 1
ATOM 4309 O O . SER A 1 553 ? 17.247 58.148 -7.023 1.00 24.50 553 SER A O 1
ATOM 4311 N N . SER A 1 554 ? 16.585 59.683 -8.451 1.00 24.69 554 SER A N 1
ATOM 4312 C CA . SER A 1 554 ? 17.229 60.481 -9.528 1.00 24.69 554 SER A CA 1
ATOM 4313 C C . SER A 1 554 ? 18.465 59.771 -10.115 1.00 24.69 554 SER A C 1
ATOM 4315 O O . SER A 1 554 ? 19.336 59.400 -9.345 1.00 24.69 554 SER A O 1
ATOM 4317 N N . SER A 1 555 ? 18.723 59.575 -11.415 1.00 24.56 555 SER A N 1
ATOM 4318 C CA . SER A 1 555 ? 18.111 59.901 -12.718 1.00 24.56 555 SER A CA 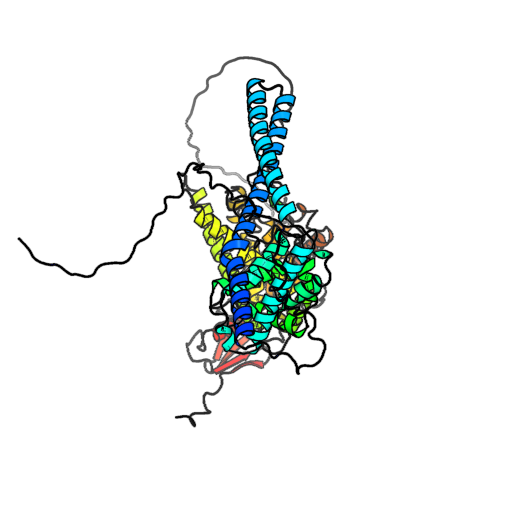1
ATOM 4319 C C . SER A 1 555 ? 18.943 59.180 -13.805 1.00 24.56 555 SER A C 1
ATOM 4321 O O . SER A 1 555 ? 20.132 58.963 -13.576 1.00 24.56 555 SER A O 1
ATOM 4323 N N . ASN A 1 556 ? 18.390 58.880 -14.993 1.00 24.77 556 ASN A N 1
ATOM 4324 C CA . ASN A 1 556 ? 18.890 59.375 -16.299 1.00 24.77 556 ASN A CA 1
ATOM 4325 C C . ASN A 1 556 ? 18.283 58.651 -17.519 1.00 24.77 556 ASN A C 1
ATOM 4327 O O . ASN A 1 556 ? 18.261 57.428 -17.609 1.00 24.77 556 ASN A O 1
ATOM 4331 N N . ASN A 1 557 ? 17.845 59.474 -18.476 1.00 26.11 557 ASN A N 1
ATOM 4332 C CA . ASN A 1 557 ? 17.361 59.137 -19.816 1.00 26.11 557 ASN A CA 1
ATOM 4333 C C . ASN A 1 557 ? 18.513 58.979 -20.824 1.00 26.11 557 ASN A C 1
ATOM 4335 O O . ASN A 1 557 ? 19.484 59.730 -20.754 1.00 26.11 557 ASN A O 1
ATOM 4339 N N . ALA A 1 558 ? 18.303 58.159 -21.861 1.00 24.58 558 ALA A N 1
ATOM 4340 C CA . ALA A 1 558 ? 18.779 58.437 -23.221 1.00 24.58 558 ALA A CA 1
ATOM 4341 C C . ALA A 1 558 ? 17.903 57.722 -24.274 1.00 24.58 558 ALA A C 1
ATOM 4343 O O . ALA A 1 558 ? 17.743 56.504 -24.244 1.00 24.58 558 ALA A O 1
ATOM 4344 N N . SER A 1 559 ? 17.349 58.506 -25.202 1.00 22.55 559 SER A N 1
ATOM 4345 C CA . SER A 1 559 ? 16.601 58.090 -26.399 1.00 22.55 559 SER A CA 1
ATOM 4346 C C . SER A 1 559 ? 17.527 57.930 -27.615 1.00 22.55 559 SER A C 1
ATOM 4348 O O . SER A 1 559 ? 18.474 58.703 -27.726 1.00 22.55 559 SER A O 1
ATOM 4350 N N . ALA A 1 560 ? 17.191 57.047 -28.574 1.00 26.67 560 ALA A N 1
ATOM 4351 C CA . ALA A 1 560 ? 16.800 57.412 -29.958 1.00 26.67 560 ALA A CA 1
ATOM 4352 C C . ALA A 1 560 ? 16.939 56.276 -31.016 1.00 26.67 560 ALA A C 1
ATOM 4354 O O . ALA A 1 560 ? 18.034 55.818 -31.315 1.00 26.67 560 ALA A O 1
ATOM 4355 N N . ASN A 1 561 ? 15.792 55.993 -31.658 1.00 25.06 561 ASN A N 1
ATOM 4356 C CA . ASN A 1 561 ? 15.503 55.719 -33.085 1.00 25.06 561 ASN A CA 1
ATOM 4357 C C . ASN A 1 561 ? 15.885 54.423 -33.845 1.00 25.06 561 ASN A C 1
ATOM 4359 O O . ASN A 1 561 ? 17.050 54.137 -34.095 1.00 25.06 561 ASN A O 1
ATOM 4363 N N . GLY A 1 562 ? 14.835 53.803 -34.430 1.00 24.45 562 GLY A N 1
ATOM 4364 C CA . GLY A 1 562 ? 14.870 52.957 -35.639 1.00 24.45 562 GLY A CA 1
ATOM 4365 C C . GLY A 1 562 ? 13.575 52.153 -35.923 1.00 24.45 562 GLY A C 1
ATOM 4366 O O . GLY A 1 562 ? 13.439 51.041 -35.439 1.00 24.45 562 GLY A O 1
ATOM 4367 N N . GLN A 1 563 ? 12.642 52.728 -36.699 1.00 25.81 563 GLN A N 1
ATOM 4368 C CA . GLN A 1 563 ? 11.369 52.195 -37.273 1.00 25.81 563 GLN A CA 1
ATOM 4369 C C . GLN A 1 563 ? 11.529 50.906 -38.135 1.00 25.81 563 GLN A C 1
ATOM 4371 O O . GLN A 1 563 ? 12.643 50.648 -38.563 1.00 25.81 563 GLN A O 1
ATOM 4376 N N . VAL A 1 564 ? 10.554 50.092 -38.599 1.00 25.39 564 VAL A N 1
ATOM 4377 C CA . VAL A 1 564 ? 9.093 49.804 -38.482 1.00 25.39 564 VAL A CA 1
ATOM 4378 C C . VAL A 1 564 ? 8.868 48.505 -39.302 1.00 25.39 564 VAL A C 1
ATOM 4380 O O . VAL A 1 564 ? 9.476 48.356 -40.359 1.00 25.39 564 VAL A O 1
ATOM 4383 N N . GLY A 1 565 ? 7.964 47.605 -38.890 1.00 24.66 565 GLY A N 1
ATOM 4384 C CA . GLY A 1 565 ? 7.460 46.506 -39.734 1.00 24.66 565 GLY A CA 1
ATOM 4385 C C . GLY A 1 565 ? 6.525 45.556 -38.975 1.00 24.66 565 GLY A C 1
ATOM 4386 O O . GLY A 1 565 ? 6.972 44.816 -38.111 1.00 24.66 565 GLY A O 1
ATOM 4387 N N . ALA A 1 566 ? 5.223 45.618 -39.258 1.00 24.67 566 ALA A N 1
ATOM 4388 C CA . ALA A 1 566 ? 4.140 44.983 -38.502 1.00 24.67 566 ALA A CA 1
ATOM 4389 C C . ALA A 1 566 ? 3.692 43.623 -39.068 1.00 24.67 566 ALA A C 1
ATOM 4391 O O . ALA A 1 566 ? 3.507 43.545 -40.278 1.00 24.67 566 ALA A O 1
ATOM 4392 N N . THR A 1 567 ? 3.418 42.616 -38.215 1.00 26.72 567 THR A N 1
ATOM 4393 C CA . THR A 1 567 ? 2.239 41.687 -38.197 1.00 26.72 567 THR A CA 1
ATOM 4394 C C . THR A 1 567 ? 2.354 40.655 -37.035 1.00 26.72 567 THR A C 1
ATOM 4396 O O . THR A 1 567 ? 3.396 40.639 -36.387 1.00 26.72 567 THR A O 1
ATOM 4399 N N . PRO A 1 568 ? 1.290 39.917 -36.623 1.00 31.52 568 PRO A N 1
ATOM 4400 C CA . PRO A 1 568 ? 0.781 39.980 -35.248 1.00 31.52 568 PRO A CA 1
ATOM 4401 C C . PRO A 1 568 ? 0.914 38.682 -34.417 1.00 31.52 568 PRO A C 1
ATOM 4403 O O . PRO A 1 568 ? 1.309 37.635 -34.914 1.00 31.52 568 PRO A O 1
ATOM 4406 N N . ALA A 1 569 ? 0.448 38.787 -33.164 1.00 25.94 569 ALA A N 1
ATOM 4407 C CA . ALA A 1 569 ? 0.084 37.718 -32.223 1.00 25.94 569 ALA A CA 1
ATOM 4408 C C . ALA A 1 569 ? 1.229 37.035 -31.450 1.00 25.94 569 ALA A C 1
ATOM 4410 O O . ALA A 1 569 ? 1.511 35.850 -31.606 1.00 25.94 569 ALA A O 1
ATOM 4411 N N . ASN A 1 570 ? 1.791 37.773 -30.487 1.00 24.72 570 ASN A N 1
ATOM 4412 C CA . ASN A 1 570 ? 2.392 37.157 -29.308 1.00 24.72 570 ASN A CA 1
ATOM 4413 C C . ASN A 1 570 ? 1.294 36.464 -28.491 1.00 24.72 570 ASN A C 1
ATOM 4415 O O . ASN A 1 570 ? 0.478 37.126 -27.848 1.00 24.72 570 ASN A O 1
ATOM 4419 N N . ALA A 1 571 ? 1.315 35.132 -28.484 1.00 25.52 571 ALA A N 1
ATOM 4420 C CA . ALA A 1 571 ? 0.763 34.344 -27.396 1.00 25.52 571 ALA A CA 1
ATOM 4421 C C . ALA A 1 571 ? 1.521 34.733 -26.120 1.00 25.52 571 ALA A C 1
ATOM 4423 O O . ALA A 1 571 ? 2.660 34.324 -25.890 1.00 25.52 571 ALA A O 1
ATOM 4424 N N . THR A 1 572 ? 0.913 35.597 -25.313 1.00 26.75 572 THR A N 1
ATOM 4425 C CA . THR A 1 572 ? 1.376 35.892 -23.962 1.00 26.75 572 THR A CA 1
ATOM 4426 C C . THR A 1 572 ? 1.328 34.607 -23.152 1.00 26.75 572 THR A C 1
ATOM 4428 O O . THR A 1 572 ? 0.260 34.137 -22.761 1.00 26.75 572 THR A O 1
ATOM 4431 N N . ASN A 1 573 ? 2.517 34.055 -22.933 1.00 31.12 573 ASN A N 1
ATOM 4432 C CA . ASN A 1 573 ? 2.819 32.974 -22.015 1.00 31.12 573 ASN A CA 1
ATOM 4433 C C . ASN A 1 573 ? 2.399 33.418 -20.602 1.00 31.12 573 ASN A C 1
ATOM 4435 O O . ASN A 1 573 ? 3.149 34.067 -19.878 1.00 31.12 573 ASN A O 1
ATOM 4439 N N . THR A 1 574 ? 1.142 33.154 -20.259 1.00 26.42 574 THR A N 1
ATOM 4440 C CA . THR A 1 574 ? 0.546 33.421 -18.951 1.00 26.42 574 THR A CA 1
ATOM 4441 C C . THR A 1 574 ? 0.394 32.084 -18.243 1.00 26.42 574 THR A C 1
ATOM 4443 O O . THR A 1 574 ? -0.699 31.546 -18.115 1.00 26.42 574 THR A O 1
ATOM 4446 N N . ASN A 1 575 ? 1.516 31.527 -17.779 1.00 31.36 575 ASN A N 1
ATOM 4447 C CA . ASN A 1 575 ? 1.495 30.466 -16.773 1.00 31.36 575 ASN A CA 1
ATOM 4448 C C . ASN A 1 575 ? 1.020 31.072 -15.442 1.00 31.36 575 ASN A C 1
ATOM 4450 O O . ASN A 1 575 ? 1.804 31.312 -14.526 1.00 31.36 575 ASN A O 1
ATOM 4454 N N . PHE A 1 576 ? -0.280 31.350 -15.337 1.00 36.41 576 PHE A N 1
ATOM 4455 C CA . PHE A 1 576 ? -0.941 31.371 -14.042 1.00 36.41 576 PHE A CA 1
ATOM 4456 C C . PHE A 1 576 ? -0.849 29.946 -13.501 1.00 36.41 576 PHE A C 1
ATOM 4458 O O . PHE A 1 576 ? -1.425 29.028 -14.080 1.00 36.41 576 PHE A O 1
ATOM 4465 N N . SER A 1 577 ? -0.089 29.756 -12.420 1.00 52.34 577 SER A N 1
ATOM 4466 C CA . SER A 1 577 ? -0.107 28.518 -11.639 1.00 52.34 577 SER A CA 1
ATOM 4467 C C . SER A 1 577 ? -1.566 28.170 -11.340 1.00 52.34 577 SER A C 1
ATOM 4469 O O . SER A 1 577 ? -2.243 28.899 -10.609 1.00 52.34 577 SER A O 1
ATOM 4471 N N . ILE A 1 578 ? -2.087 27.125 -11.991 1.00 63.28 578 ILE A N 1
ATOM 4472 C CA . ILE A 1 578 ? -3.468 26.690 -11.804 1.00 63.28 578 ILE A CA 1
ATOM 4473 C C . ILE A 1 578 ? -3.568 26.221 -10.358 1.00 63.28 578 ILE A C 1
ATOM 4475 O O . ILE A 1 578 ? -3.047 25.171 -9.984 1.00 63.28 578 ILE A O 1
ATOM 4479 N N . LYS A 1 579 ? -4.230 27.032 -9.535 1.00 82.50 579 LYS A N 1
ATOM 4480 C CA . LYS A 1 579 ? -4.516 26.713 -8.141 1.00 82.50 579 LYS A CA 1
ATOM 4481 C C . LYS A 1 579 ? -5.223 25.363 -8.059 1.00 82.50 579 LYS A C 1
ATOM 4483 O O . LYS A 1 579 ? -6.111 25.064 -8.862 1.00 82.50 579 LYS A O 1
ATOM 4488 N N . PHE A 1 580 ? -4.828 24.544 -7.087 1.00 88.38 580 PHE A N 1
ATOM 4489 C CA . PHE A 1 580 ? -5.449 23.241 -6.887 1.00 88.38 580 PHE A CA 1
ATOM 4490 C C . PHE A 1 580 ? -6.953 23.398 -6.619 1.00 88.38 580 PHE A C 1
ATOM 4492 O O . PHE A 1 580 ? -7.357 24.166 -5.748 1.00 88.38 580 PHE A O 1
ATOM 4499 N N . SER A 1 581 ? -7.753 22.635 -7.360 1.00 91.75 581 SER A N 1
ATOM 4500 C CA . SER A 1 581 ? -9.176 22.406 -7.127 1.00 91.75 581 SER A CA 1
ATOM 4501 C C . SER A 1 581 ? -9.513 21.000 -7.604 1.00 91.75 581 SER A C 1
ATOM 4503 O O . SER A 1 581 ? -9.049 20.582 -8.668 1.00 91.75 581 SER A O 1
ATOM 4505 N N . LEU A 1 582 ? -10.353 20.281 -6.862 1.00 92.31 582 LEU A N 1
ATOM 4506 C CA . LEU A 1 582 ? -10.885 18.978 -7.267 1.00 92.31 582 LEU A CA 1
ATOM 4507 C C . LEU A 1 582 ? -11.619 19.054 -8.617 1.00 92.31 582 LEU A C 1
ATOM 4509 O O . LEU A 1 582 ? -11.591 18.094 -9.384 1.00 92.31 582 LEU A O 1
ATOM 4513 N N . ARG A 1 583 ? -12.191 20.219 -8.958 1.00 91.62 583 ARG A N 1
ATOM 4514 C CA . ARG A 1 583 ? -12.874 20.465 -10.242 1.00 91.62 583 ARG A CA 1
ATOM 4515 C C . ARG A 1 583 ? -11.948 20.377 -11.453 1.00 91.62 583 ARG A C 1
ATOM 4517 O O . ARG A 1 583 ? -12.419 20.140 -12.560 1.00 91.62 583 ARG A O 1
ATOM 4524 N N . ASN A 1 584 ? -10.641 20.534 -11.250 1.00 90.38 584 ASN A N 1
ATOM 4525 C CA . ASN A 1 584 ? -9.655 20.487 -12.329 1.00 90.38 584 ASN A CA 1
ATOM 4526 C C . ASN A 1 584 ? -9.346 19.046 -12.783 1.00 90.38 584 ASN A C 1
ATOM 4528 O O . ASN A 1 584 ? -8.532 18.857 -13.684 1.00 90.38 584 ASN A O 1
ATOM 4532 N N . TYR A 1 585 ? -9.988 18.033 -12.182 1.00 89.75 585 TYR A N 1
ATOM 4533 C CA . TYR A 1 585 ? -9.727 16.611 -12.433 1.00 89.75 585 TYR A CA 1
ATOM 4534 C C . TYR A 1 585 ? -10.993 15.828 -12.835 1.00 89.75 585 TYR A C 1
ATOM 4536 O O . TYR A 1 585 ? -11.293 14.808 -12.214 1.00 89.75 585 TYR A O 1
ATOM 4544 N N . PRO A 1 586 ? -11.732 16.236 -13.887 1.00 85.75 586 PRO A N 1
ATOM 4545 C CA . PRO A 1 586 ? -13.018 15.625 -14.250 1.00 85.75 586 PRO A CA 1
ATOM 4546 C C . PRO A 1 586 ? -12.920 14.155 -14.694 1.00 85.75 586 PRO A C 1
ATOM 4548 O O . PRO A 1 586 ? -13.923 13.449 -14.693 1.00 85.75 586 PRO A O 1
ATOM 4551 N N . GLY A 1 587 ? -11.729 13.687 -15.087 1.00 83.81 587 GLY A N 1
ATOM 4552 C CA . GLY A 1 587 ? -11.493 12.281 -15.436 1.00 83.81 587 GLY A CA 1
ATOM 4553 C C . GLY A 1 587 ? -11.364 11.352 -14.227 1.00 83.81 587 GLY A C 1
ATOM 4554 O O . GLY A 1 587 ? -11.534 10.147 -14.370 1.00 83.81 587 GLY A O 1
ATOM 4555 N N . GLU A 1 588 ? -11.086 11.900 -13.043 1.00 87.81 588 GLU A N 1
ATOM 4556 C CA . GLU A 1 588 ? -10.800 11.107 -11.844 1.00 87.81 588 GLU A CA 1
ATOM 4557 C C . GLU A 1 588 ? -11.736 11.422 -10.673 1.00 87.81 588 GLU A C 1
ATOM 4559 O O . GLU A 1 588 ? -11.995 10.544 -9.851 1.00 87.81 588 GLU A O 1
ATOM 4564 N N . VAL A 1 589 ? -12.259 12.650 -10.596 1.00 91.75 589 VAL A N 1
ATOM 4565 C CA . VAL A 1 589 ? -13.251 13.089 -9.606 1.00 91.75 589 VAL A CA 1
ATOM 4566 C C . VAL A 1 589 ? -14.572 13.350 -10.325 1.00 91.75 589 VAL A C 1
ATOM 4568 O O . VAL A 1 589 ? -14.659 14.209 -11.203 1.00 91.75 589 VAL A O 1
ATOM 4571 N N . LEU A 1 590 ? -15.600 12.588 -9.962 1.00 91.44 590 LEU A N 1
ATOM 4572 C CA . LEU A 1 590 ? -16.921 12.641 -10.583 1.00 91.44 590 LEU A CA 1
ATOM 4573 C C . LEU A 1 590 ? -17.686 13.898 -10.146 1.00 91.44 590 LEU A C 1
ATOM 4575 O O . LEU A 1 590 ? -17.529 14.377 -9.025 1.00 91.44 590 LEU A O 1
ATOM 4579 N N . GLY A 1 591 ? -18.603 14.389 -10.985 1.00 91.44 591 GLY A N 1
ATOM 4580 C CA . GLY A 1 591 ? -19.478 15.515 -10.618 1.00 91.44 591 GLY A CA 1
ATOM 4581 C C . GLY A 1 591 ? -20.264 15.255 -9.325 1.00 91.44 591 GLY A C 1
ATOM 4582 O O . GLY A 1 591 ? -20.264 16.088 -8.428 1.00 91.44 591 GLY A O 1
ATOM 4583 N N . SER A 1 592 ? -20.798 14.040 -9.160 1.00 92.00 592 SER A N 1
ATOM 4584 C CA . SER A 1 592 ? -21.501 13.626 -7.938 1.00 92.00 592 SER A CA 1
ATOM 4585 C C . SER A 1 592 ? -20.617 13.603 -6.688 1.00 92.00 592 SER A C 1
ATOM 4587 O O . SER A 1 592 ? -21.120 13.743 -5.577 1.00 92.00 592 SER A O 1
ATOM 4589 N N . GLU A 1 593 ? -19.310 13.374 -6.847 1.00 93.88 593 GLU A N 1
ATOM 4590 C CA . GLU A 1 593 ? -18.338 13.447 -5.752 1.00 93.88 593 GLU A CA 1
ATOM 4591 C C . GLU A 1 593 ? -18.064 14.908 -5.368 1.00 93.88 593 GLU A C 1
ATOM 4593 O O . GLU A 1 593 ? -17.953 15.215 -4.185 1.00 93.88 593 GLU A O 1
ATOM 4598 N N . ILE A 1 594 ? -18.026 15.826 -6.340 1.00 94.94 594 ILE A N 1
ATOM 4599 C CA . ILE A 1 594 ? -17.937 17.270 -6.073 1.00 94.94 594 ILE A CA 1
ATOM 4600 C C . ILE A 1 594 ? -19.186 17.769 -5.337 1.00 94.94 594 ILE A C 1
ATOM 4602 O O . ILE A 1 594 ? -19.052 18.453 -4.323 1.00 94.94 594 ILE A O 1
ATOM 4606 N N . ASP A 1 595 ? -20.381 17.388 -5.793 1.00 93.50 595 ASP A N 1
ATOM 4607 C CA . ASP A 1 595 ? -21.653 17.777 -5.164 1.00 93.50 595 ASP A CA 1
ATOM 4608 C C . ASP A 1 595 ? -21.719 17.327 -3.696 1.00 93.50 595 ASP A C 1
ATOM 4610 O O . ASP A 1 595 ? -22.175 18.055 -2.812 1.00 93.50 595 ASP A O 1
ATOM 4614 N N . GLN A 1 596 ? -21.210 16.126 -3.430 1.00 92.88 596 GLN A N 1
ATOM 4615 C CA . GLN A 1 596 ? -21.073 15.559 -2.095 1.00 92.88 596 GLN A CA 1
ATOM 4616 C C . GLN A 1 596 ? -20.129 16.378 -1.199 1.00 92.88 596 GLN A C 1
ATOM 4618 O O . GLN A 1 596 ? -20.476 16.675 -0.053 1.00 92.88 596 GLN A O 1
ATOM 4623 N N . VAL A 1 597 ? -18.974 16.805 -1.721 1.00 94.69 597 VAL A N 1
ATOM 4624 C CA . VAL A 1 597 ? -18.049 17.684 -0.986 1.00 94.69 597 VAL A CA 1
ATOM 4625 C C . VAL A 1 597 ? -18.713 19.028 -0.681 1.00 94.69 597 VAL A C 1
ATOM 4627 O O . VAL A 1 597 ? -18.634 19.509 0.447 1.00 94.69 597 VAL A O 1
ATOM 4630 N N . GLU A 1 598 ? -19.427 19.619 -1.642 1.00 94.69 598 GLU A N 1
ATOM 4631 C CA . GLU A 1 598 ? -20.183 20.852 -1.403 1.00 94.69 598 GLU A CA 1
ATOM 4632 C C . GLU A 1 598 ? -21.267 20.678 -0.332 1.00 94.69 598 GLU A C 1
ATOM 4634 O O . GLU A 1 598 ? -21.482 21.574 0.485 1.00 94.69 598 GLU A O 1
ATOM 4639 N N . GLN A 1 599 ? -21.965 19.539 -0.321 1.00 94.06 599 GLN A N 1
ATOM 4640 C CA . GLN A 1 599 ? -22.976 19.238 0.690 1.00 94.06 599 GLN A CA 1
ATOM 4641 C C . GLN A 1 599 ? -22.366 19.183 2.094 1.00 94.06 599 GLN A C 1
ATOM 4643 O O . GLN A 1 599 ? -22.928 19.772 3.018 1.00 94.06 599 GLN A O 1
ATOM 4648 N N . ILE A 1 600 ? -21.208 18.537 2.250 1.00 93.56 600 ILE A N 1
ATOM 4649 C CA . ILE A 1 600 ? -20.485 18.499 3.528 1.00 93.56 600 ILE A CA 1
ATOM 4650 C C . ILE A 1 600 ? -20.062 19.892 3.959 1.00 93.56 600 ILE A C 1
ATOM 4652 O O . ILE A 1 600 ? -20.266 20.264 5.108 1.00 93.56 600 ILE A O 1
ATOM 4656 N N . VAL A 1 601 ? -19.509 20.681 3.043 1.00 93.44 601 VAL A N 1
ATOM 4657 C CA . VAL A 1 601 ? -19.074 22.046 3.342 1.00 93.44 601 VAL A CA 1
ATOM 4658 C C . VAL A 1 601 ? -20.238 22.904 3.847 1.00 93.44 601 VAL A C 1
ATOM 4660 O O . VAL A 1 601 ? -20.095 23.578 4.867 1.00 93.44 601 VAL A O 1
ATOM 4663 N N . ARG A 1 602 ? -21.407 22.834 3.193 1.00 93.06 602 ARG A N 1
ATOM 4664 C CA . ARG A 1 602 ? -22.626 23.526 3.652 1.00 93.06 602 ARG A CA 1
ATOM 4665 C C . ARG A 1 602 ? -23.064 23.041 5.033 1.00 93.06 602 ARG A C 1
ATOM 4667 O O . ARG A 1 602 ? -23.356 23.858 5.895 1.00 93.06 602 ARG A O 1
ATOM 4674 N N . HIS A 1 603 ? -23.078 21.727 5.253 1.00 92.75 603 HIS A N 1
ATOM 4675 C CA . HIS A 1 603 ? -23.464 21.142 6.535 1.00 92.75 603 HIS A CA 1
ATOM 4676 C C . HIS A 1 603 ? -22.547 21.587 7.680 1.00 92.75 603 HIS A C 1
ATOM 4678 O O . HIS A 1 603 ? -23.035 22.039 8.713 1.00 92.75 603 HIS A O 1
ATOM 4684 N N . LEU A 1 604 ? -21.228 21.522 7.479 1.00 92.44 604 LEU A N 1
ATOM 4685 C CA . LEU A 1 604 ? -20.246 21.964 8.467 1.00 92.44 604 LEU A CA 1
ATOM 4686 C C . LEU A 1 604 ? -20.394 23.459 8.773 1.00 92.44 604 LEU A C 1
ATOM 4688 O O . LEU A 1 604 ? -20.353 23.829 9.942 1.00 92.44 604 LEU A O 1
ATOM 4692 N N . ALA A 1 605 ? -20.631 24.300 7.759 1.00 91.38 605 ALA A N 1
ATOM 4693 C CA . ALA A 1 605 ? -20.891 25.729 7.951 1.00 91.38 605 ALA A CA 1
ATOM 4694 C C . ALA A 1 605 ? -22.119 25.977 8.845 1.00 91.38 605 ALA A C 1
ATOM 4696 O O . ALA A 1 605 ? -22.017 26.676 9.850 1.00 91.38 605 ALA A O 1
ATOM 4697 N N . THR A 1 606 ? -23.252 25.333 8.542 1.00 90.06 606 THR A N 1
ATOM 4698 C CA . THR A 1 606 ? -24.485 25.462 9.337 1.00 90.06 606 THR A CA 1
ATOM 4699 C C . THR A 1 606 ? -24.303 24.974 10.777 1.00 90.06 606 THR A C 1
ATOM 4701 O O . THR A 1 606 ? -24.799 25.599 11.718 1.00 90.06 606 THR A O 1
ATOM 4704 N N . CYS A 1 607 ? -23.580 23.870 10.979 1.00 88.94 607 CYS A N 1
ATOM 4705 C CA . CYS A 1 607 ? -23.297 23.353 12.317 1.00 88.94 607 CYS A CA 1
ATOM 4706 C C . CYS A 1 607 ? -22.377 24.291 13.118 1.00 88.94 607 CYS A C 1
ATOM 4708 O O . CYS A 1 607 ? -22.604 24.469 14.314 1.00 88.94 607 CYS A O 1
ATOM 4710 N N . MET A 1 608 ? -21.389 24.927 12.477 1.00 86.06 608 MET A N 1
ATOM 4711 C CA . MET A 1 608 ? -20.539 25.941 13.116 1.00 86.06 608 MET A CA 1
ATOM 4712 C C . MET A 1 608 ? -21.330 27.181 13.540 1.00 86.06 608 MET A C 1
ATOM 4714 O O . MET A 1 608 ? -21.172 27.642 14.668 1.00 86.06 608 MET A O 1
ATOM 4718 N N . GLU A 1 609 ? -22.190 27.704 12.663 1.00 84.69 609 GLU A N 1
ATOM 4719 C CA . GLU A 1 609 ? -23.063 28.846 12.971 1.00 84.69 609 GLU A CA 1
ATOM 4720 C C . GLU A 1 609 ? -23.963 28.528 14.175 1.00 84.69 609 GLU A C 1
ATOM 4722 O O . GLU A 1 609 ? -24.010 29.285 15.143 1.00 84.69 609 GLU A O 1
ATOM 4727 N N . SER A 1 610 ? -24.567 27.336 14.180 1.00 81.50 610 SER A N 1
ATOM 4728 C CA . SER A 1 610 ? -25.411 26.866 15.286 1.00 81.50 610 SER A CA 1
ATOM 4729 C C . SER A 1 610 ? -24.641 26.735 16.613 1.00 81.50 610 SER A C 1
ATOM 4731 O O . SER A 1 610 ? -25.180 27.038 17.676 1.00 81.50 610 SER A O 1
ATOM 4733 N N . GLN A 1 611 ? -23.378 26.287 16.585 1.00 74.88 611 GLN A N 1
ATOM 4734 C CA . GLN A 1 611 ? -22.527 26.221 17.783 1.00 74.88 611 GLN A CA 1
ATOM 4735 C C . GLN A 1 611 ? -22.142 27.615 18.300 1.00 74.88 611 GLN A C 1
ATOM 4737 O O . GLN A 1 611 ? -22.131 27.834 19.514 1.00 74.88 611 GLN A O 1
ATOM 4742 N N . ALA A 1 612 ? -21.860 28.565 17.405 1.00 69.75 612 ALA A N 1
ATOM 4743 C CA . ALA A 1 612 ? -21.536 29.940 17.776 1.00 69.75 612 ALA A CA 1
ATOM 4744 C C . ALA A 1 612 ? -22.729 30.644 18.445 1.00 69.75 612 ALA A C 1
ATOM 4746 O O . ALA A 1 612 ? -22.557 31.293 19.476 1.00 69.75 612 ALA A O 1
ATOM 4747 N N . GLU A 1 613 ? -23.946 30.445 17.933 1.00 65.31 613 GLU A N 1
ATOM 4748 C CA . GLU A 1 613 ? -25.171 30.989 18.531 1.00 65.31 613 GLU A CA 1
ATOM 4749 C C . GLU A 1 613 ? -25.419 30.434 19.944 1.00 65.31 613 GLU A C 1
ATOM 4751 O O . GLU A 1 613 ? -25.662 31.212 20.868 1.00 65.31 613 GLU A O 1
ATOM 4756 N N . LEU A 1 614 ? -25.254 29.120 20.161 1.00 61.06 614 LEU A N 1
ATOM 4757 C CA . LEU A 1 614 ? -25.379 28.513 21.499 1.00 61.06 614 LEU A CA 1
ATOM 4758 C C . LEU A 1 614 ? -24.324 29.025 22.494 1.00 61.06 614 LEU A C 1
ATOM 4760 O O . LEU A 1 614 ? -24.605 29.122 23.688 1.00 61.06 614 LEU A O 1
ATOM 4764 N N . SER A 1 615 ? -23.127 29.362 22.011 1.00 56.28 615 SER A N 1
ATOM 4765 C CA . SER A 1 615 ? -22.027 29.879 22.839 1.00 56.28 615 SER A CA 1
ATOM 4766 C C . SER A 1 615 ? -22.285 31.311 23.327 1.00 56.28 615 SER A C 1
ATOM 4768 O O . SER A 1 615 ? -21.845 31.688 24.410 1.00 56.28 615 SER A O 1
ATOM 4770 N N . THR A 1 616 ? -23.038 32.115 22.564 1.00 51.78 616 THR A N 1
ATOM 4771 C CA . THR A 1 616 ? -23.414 33.488 22.961 1.00 51.78 616 THR A CA 1
ATOM 4772 C C . THR A 1 616 ? -24.506 33.540 24.038 1.00 51.78 616 THR A C 1
ATOM 4774 O O . THR A 1 616 ? -24.645 34.547 24.735 1.00 51.78 616 THR A O 1
ATOM 4777 N N . THR A 1 617 ? -25.237 32.441 24.250 1.00 45.03 617 THR A N 1
ATOM 4778 C CA . THR A 1 617 ? -26.149 32.257 25.387 1.00 45.03 617 THR A CA 1
ATOM 4779 C C . THR A 1 617 ? -25.412 31.584 26.551 1.00 45.03 617 THR A C 1
ATOM 4781 O O . THR A 1 617 ? -25.492 30.373 26.720 1.00 45.03 617 THR A O 1
ATOM 4784 N N . GLY A 1 618 ? -24.668 32.393 27.313 1.00 45.53 618 GLY A N 1
ATOM 4785 C CA . GLY A 1 618 ? -23.810 32.054 28.463 1.00 45.53 618 GLY A CA 1
ATOM 4786 C C . GLY A 1 618 ? -23.887 30.636 29.053 1.00 45.53 618 GLY A C 1
ATOM 4787 O O . GLY A 1 618 ? -24.863 30.270 29.709 1.00 45.53 618 GLY A O 1
ATOM 4788 N N . GLN A 1 619 ? -22.788 29.890 28.918 1.00 43.31 619 GLN A N 1
ATOM 4789 C CA . GLN A 1 619 ? -22.417 28.792 29.814 1.00 43.31 619 GLN A CA 1
ATOM 4790 C C . GLN A 1 619 ? -21.100 29.157 30.516 1.00 43.31 619 GLN A C 1
ATOM 4792 O O . GLN A 1 619 ? -20.202 29.695 29.878 1.00 43.31 619 GLN A O 1
ATOM 4797 N N . ASP A 1 620 ? -21.024 28.906 31.828 1.00 48.28 620 ASP A N 1
ATOM 4798 C CA . ASP A 1 620 ? -19.886 29.218 32.709 1.00 48.28 620 ASP A CA 1
ATOM 4799 C C . ASP A 1 620 ? -18.556 28.635 32.188 1.00 48.28 620 ASP A C 1
ATOM 4801 O O . ASP A 1 620 ? -18.371 27.409 32.162 1.00 48.28 620 ASP A O 1
ATOM 4805 N N . ASP A 1 621 ? -17.599 29.519 31.878 1.00 52.78 621 ASP A N 1
ATOM 4806 C CA . ASP A 1 621 ? -16.193 29.193 31.572 1.00 52.78 621 ASP A CA 1
ATOM 4807 C C . ASP A 1 621 ? -15.507 28.396 32.707 1.00 52.78 621 ASP A C 1
ATOM 4809 O O . ASP A 1 621 ? -14.560 27.645 32.463 1.00 52.78 621 ASP A O 1
ATOM 4813 N N . ASP A 1 622 ? -16.028 28.470 33.938 1.00 57.78 622 ASP A N 1
ATOM 4814 C CA . ASP A 1 622 ? -15.533 27.737 35.115 1.00 57.78 622 ASP A CA 1
ATOM 4815 C C . ASP A 1 622 ? -15.741 26.209 35.035 1.00 57.78 622 ASP A C 1
ATOM 4817 O O . ASP A 1 622 ? -15.206 25.455 35.853 1.00 57.78 622 ASP A O 1
ATOM 4821 N N . SER A 1 623 ? -16.503 25.721 34.050 1.00 66.50 623 SER A N 1
ATOM 4822 C CA . SER A 1 623 ? -16.759 24.289 33.847 1.00 66.50 623 SER A CA 1
ATOM 4823 C C . SER A 1 623 ? -15.793 23.609 32.868 1.00 66.50 623 SER A C 1
ATOM 4825 O O . SER A 1 623 ? -15.822 22.380 32.736 1.00 66.50 623 SER A O 1
ATOM 4827 N N . LEU A 1 624 ? -14.920 24.365 32.191 1.00 79.69 624 LEU A N 1
ATOM 4828 C CA . LEU A 1 624 ? -13.978 23.832 31.207 1.00 79.69 624 LEU A CA 1
ATOM 4829 C C . LEU A 1 624 ? -12.783 23.131 31.865 1.00 79.69 624 LEU A C 1
ATOM 4831 O O . LEU A 1 624 ? -12.273 23.503 32.920 1.00 79.69 624 LEU A O 1
ATOM 4835 N N . CYS A 1 625 ? -12.305 22.071 31.222 1.00 82.00 625 CYS A N 1
ATOM 4836 C CA . CYS A 1 625 ? -11.130 21.340 31.660 1.00 82.00 625 CYS A CA 1
ATOM 4837 C C . CYS A 1 625 ? -9.886 22.211 31.518 1.00 82.00 625 CYS A C 1
ATOM 4839 O O . CYS A 1 625 ? -9.487 22.566 30.415 1.00 82.00 625 CYS A O 1
ATOM 4841 N N . THR A 1 626 ? -9.190 22.426 32.626 1.00 82.75 626 THR A N 1
ATOM 4842 C CA . THR A 1 626 ? -7.962 23.232 32.705 1.00 82.75 626 THR A CA 1
ATOM 4843 C C . THR A 1 626 ? -6.751 22.638 31.975 1.00 82.75 626 THR A C 1
ATOM 4845 O O . THR A 1 626 ? -5.699 23.265 31.925 1.00 82.75 626 THR A O 1
ATOM 4848 N N . ILE A 1 627 ? -6.868 21.429 31.417 1.00 82.38 627 ILE A N 1
ATOM 4849 C CA . ILE A 1 627 ? -5.797 20.772 30.652 1.00 82.38 627 ILE A CA 1
ATOM 4850 C C . ILE A 1 627 ? -5.918 21.101 29.162 1.00 82.38 627 ILE A C 1
ATOM 4852 O O . ILE A 1 627 ? -4.924 21.426 28.523 1.00 82.38 627 ILE A O 1
ATOM 4856 N N . CYS A 1 628 ? -7.126 21.001 28.602 1.00 77.50 628 CYS A N 1
ATOM 4857 C CA . CYS A 1 628 ? -7.354 21.227 27.172 1.00 77.50 628 CYS A CA 1
ATOM 4858 C C . CYS A 1 628 ? -8.057 22.549 26.860 1.00 77.50 628 CYS A C 1
ATOM 4860 O O . CYS A 1 628 ? -8.080 22.935 25.699 1.00 77.50 628 CYS A O 1
ATOM 4862 N N . TYR A 1 629 ? -8.665 23.201 27.858 1.00 73.12 629 TYR A N 1
ATOM 4863 C CA . TYR A 1 629 ? -9.515 24.393 27.727 1.00 73.12 629 TYR A CA 1
ATOM 4864 C C . TYR A 1 629 ? -10.637 24.273 26.675 1.00 73.12 629 TYR A C 1
ATOM 4866 O O . TYR A 1 629 ? -11.227 25.272 26.287 1.00 73.12 629 TYR A O 1
ATOM 4874 N N . ALA A 1 630 ? -10.939 23.054 26.217 1.00 63.28 630 ALA A N 1
ATOM 4875 C CA . ALA A 1 630 ? -11.822 22.795 25.078 1.00 63.28 630 ALA A CA 1
ATOM 4876 C C . ALA A 1 630 ? -13.058 21.962 25.448 1.00 63.28 630 ALA A C 1
ATOM 4878 O O . ALA A 1 630 ? -14.103 22.079 24.818 1.00 63.28 630 ALA A O 1
ATOM 4879 N N . TYR A 1 631 ? -12.953 21.115 26.474 1.00 72.38 631 TYR A N 1
ATOM 4880 C CA . TYR A 1 631 ? -14.020 20.204 26.892 1.00 72.38 631 TYR A CA 1
ATOM 4881 C C . TYR A 1 631 ? -14.370 20.414 28.365 1.00 72.38 631 TYR A C 1
ATOM 4883 O O . TYR A 1 631 ? -13.462 20.696 29.147 1.00 72.38 631 TYR A O 1
ATOM 4891 N N . PRO A 1 632 ? -15.629 20.215 28.789 1.00 80.06 632 PRO A N 1
ATOM 4892 C CA . PRO A 1 632 ? -16.020 20.352 30.188 1.00 80.06 632 PRO A CA 1
ATOM 4893 C C . PRO A 1 632 ? -15.324 19.326 31.095 1.00 80.06 632 PRO A C 1
ATOM 4895 O O . PRO A 1 632 ? -15.043 18.190 30.696 1.00 80.06 632 PRO A O 1
ATOM 4898 N N . SER A 1 633 ? -15.043 19.726 32.334 1.00 85.56 633 SER A N 1
ATOM 4899 C CA . SER A 1 633 ? -14.369 18.914 33.348 1.00 85.56 633 SER A CA 1
ATOM 4900 C C . SER A 1 633 ? -15.322 17.880 33.959 1.00 85.56 633 SER A C 1
ATOM 4902 O O . SER A 1 633 ? -15.869 18.067 35.043 1.00 85.56 633 SER A O 1
ATOM 4904 N N . THR A 1 634 ? -15.566 16.787 33.233 1.00 88.00 634 THR A N 1
ATOM 4905 C CA . THR A 1 634 ? -16.557 15.763 33.607 1.00 88.00 634 THR A CA 1
ATOM 4906 C C . THR A 1 634 ? -15.981 14.560 34.354 1.00 88.00 634 THR A C 1
ATOM 4908 O O . THR A 1 634 ? -16.727 13.838 35.007 1.00 88.00 634 THR A O 1
ATOM 4911 N N . ALA A 1 635 ? -14.674 14.313 34.304 1.00 88.38 635 ALA A N 1
ATOM 4912 C CA . ALA A 1 635 ? -14.037 13.143 34.903 1.00 88.38 635 ALA A CA 1
ATOM 4913 C C . ALA A 1 635 ? -13.332 13.496 36.220 1.00 88.38 635 ALA A C 1
ATOM 4915 O O . ALA A 1 635 ? -12.509 14.403 36.263 1.00 88.38 635 ALA A O 1
ATOM 4916 N N . THR A 1 636 ? -13.625 12.756 37.292 1.00 91.06 636 THR A N 1
ATOM 4917 C CA . THR A 1 636 ? -13.058 12.951 38.642 1.00 91.06 636 THR A CA 1
ATOM 4918 C C . THR A 1 636 ? -12.118 11.813 39.018 1.00 91.06 636 THR A C 1
ATOM 4920 O O . THR A 1 636 ? -12.470 10.643 38.849 1.00 91.06 636 THR A O 1
ATOM 4923 N N . PHE A 1 637 ? -10.950 12.138 39.571 1.00 93.25 637 PHE A N 1
ATOM 4924 C CA . PHE A 1 637 ? -9.933 11.163 39.969 1.00 93.25 637 PHE A CA 1
ATOM 4925 C C . PHE A 1 637 ? -10.019 10.844 41.459 1.00 93.25 637 PHE A C 1
ATOM 4927 O O . PHE A 1 637 ? -10.080 11.740 42.298 1.00 93.25 637 PHE A O 1
ATOM 4934 N N . HIS A 1 638 ? -9.925 9.567 41.812 1.00 88.44 638 HIS A N 1
ATOM 4935 C CA . HIS A 1 638 ? -9.918 9.101 43.198 1.00 88.44 638 HIS A CA 1
ATOM 4936 C C . HIS A 1 638 ? -8.535 8.539 43.563 1.00 88.44 638 HIS A C 1
ATOM 4938 O O . HIS A 1 638 ? -7.966 7.795 42.755 1.00 88.44 638 HIS A O 1
ATOM 4944 N N . PRO A 1 639 ? -7.985 8.866 44.755 1.00 83.50 639 PRO A N 1
ATOM 4945 C CA . PRO A 1 639 ? -8.644 9.534 45.892 1.00 83.50 639 PRO A CA 1
ATOM 4946 C C . PRO A 1 639 ? -8.538 11.074 45.924 1.00 83.50 639 PRO A C 1
ATOM 4948 O O . PRO A 1 639 ? -9.124 11.698 46.799 1.00 83.50 639 PRO A O 1
ATOM 4951 N N . CYS A 1 640 ? -7.787 11.706 45.017 1.00 91.06 640 CYS A N 1
ATOM 4952 C CA . CYS A 1 640 ? -7.429 13.127 45.143 1.00 91.06 640 CYS A CA 1
ATOM 4953 C C . CYS A 1 640 ? -8.525 14.144 44.771 1.00 91.06 640 CYS A C 1
ATOM 4955 O O . CYS A 1 640 ? -8.290 15.339 44.909 1.00 91.06 640 CYS A O 1
ATOM 4957 N N . ALA A 1 641 ? -9.673 13.700 44.256 1.00 88.56 641 ALA A N 1
ATOM 4958 C CA . ALA A 1 641 ? -10.834 14.507 43.860 1.00 88.56 641 ALA A CA 1
ATOM 4959 C C . ALA A 1 641 ? -10.601 15.597 42.789 1.00 88.56 641 ALA A C 1
ATOM 4961 O O . ALA A 1 641 ? -11.536 16.316 42.445 1.00 88.56 641 ALA A O 1
ATOM 4962 N N . HIS A 1 642 ? -9.401 15.705 42.214 1.00 91.56 642 HIS A N 1
ATOM 4963 C CA . HIS A 1 642 ? -9.161 16.544 41.039 1.00 91.56 642 HIS A CA 1
ATOM 4964 C C . HIS A 1 642 ? -9.998 16.091 39.837 1.00 91.56 642 HIS A C 1
ATOM 4966 O O . HIS A 1 642 ? -10.314 14.905 39.702 1.00 91.56 642 HIS A O 1
ATOM 4972 N N . SER A 1 643 ? -10.320 17.034 38.952 1.00 89.44 643 SER A N 1
ATOM 4973 C CA . SER A 1 643 ? -11.138 16.792 37.768 1.00 89.44 643 SER A CA 1
ATOM 4974 C C . SER A 1 643 ? -10.464 17.252 36.475 1.00 89.44 643 SER A C 1
ATOM 4976 O O . SER A 1 643 ? -9.614 18.142 36.464 1.00 89.44 643 SER A O 1
ATOM 4978 N N . SER A 1 644 ? -10.827 16.605 35.371 1.00 90.31 644 SER A N 1
ATOM 4979 C CA . SER A 1 644 ? -10.492 17.021 34.006 1.00 90.31 644 SER A CA 1
ATOM 4980 C C . SER A 1 644 ? -11.585 16.546 33.045 1.00 90.31 644 SER A C 1
ATOM 4982 O O . SER A 1 644 ? -12.522 15.870 33.464 1.00 90.31 644 SER A O 1
ATOM 4984 N N . CYS A 1 645 ? -11.486 16.840 31.750 1.00 88.56 645 CYS A N 1
ATOM 4985 C CA . CYS A 1 645 ? -12.362 16.199 30.777 1.00 88.56 645 CYS A CA 1
ATOM 4986 C C . CYS A 1 645 ? -12.002 14.715 30.612 1.00 88.56 645 CYS A C 1
ATOM 4988 O O . CYS A 1 645 ? -10.856 14.298 30.805 1.00 88.56 645 CYS A O 1
ATOM 4990 N N . ARG A 1 646 ? -12.992 13.918 30.203 1.00 85.31 646 ARG A N 1
ATOM 4991 C CA . ARG A 1 646 ? -12.831 12.487 29.915 1.00 85.31 646 ARG A CA 1
ATOM 4992 C C . ARG A 1 646 ? -11.682 12.202 28.937 1.00 85.31 646 ARG A C 1
ATOM 4994 O O . ARG A 1 646 ? -10.860 11.338 29.215 1.00 85.31 646 ARG A O 1
ATOM 5001 N N . ALA A 1 647 ? -11.577 12.964 27.848 1.00 79.88 647 ALA A N 1
ATOM 5002 C CA . ALA A 1 647 ? -10.550 12.753 26.826 1.00 79.88 647 ALA A CA 1
ATOM 5003 C C . ALA A 1 647 ? -9.116 12.881 27.378 1.00 79.88 647 ALA A C 1
ATOM 5005 O O . ALA A 1 647 ? -8.280 12.010 27.136 1.00 79.88 647 ALA A O 1
ATOM 5006 N N . CYS A 1 648 ? -8.836 13.925 28.169 1.00 84.19 648 CYS A N 1
ATOM 5007 C CA . CYS A 1 648 ? -7.502 14.152 28.730 1.00 84.19 648 CYS A CA 1
ATOM 5008 C C . CYS A 1 648 ? -7.079 13.029 29.679 1.00 84.19 648 CYS A C 1
ATOM 5010 O O . CYS A 1 648 ? -5.964 12.519 29.559 1.00 84.19 648 CYS A O 1
ATOM 5012 N N . VAL A 1 649 ? -7.951 12.622 30.610 1.00 87.62 649 VAL A N 1
ATOM 5013 C CA . VAL A 1 649 ? -7.606 11.563 31.571 1.00 87.62 649 VAL A CA 1
ATOM 5014 C C . VAL A 1 649 ? -7.451 10.202 30.904 1.00 87.62 649 VAL A C 1
ATOM 5016 O O . VAL A 1 649 ? -6.513 9.483 31.240 1.00 87.62 649 VAL A O 1
ATOM 5019 N N . THR A 1 650 ? -8.299 9.862 29.929 1.00 83.88 650 THR A N 1
ATOM 5020 C CA . THR A 1 650 ? -8.183 8.596 29.196 1.00 83.88 650 THR A CA 1
ATOM 5021 C C . THR A 1 650 ? -6.855 8.514 28.446 1.00 83.88 650 THR A C 1
ATOM 5023 O O . THR A 1 650 ? -6.164 7.506 28.557 1.00 83.88 650 THR A O 1
ATOM 5026 N N . GLN A 1 651 ? -6.439 9.591 27.771 1.00 81.31 651 GLN A N 1
ATOM 5027 C CA . GLN A 1 651 ? -5.150 9.642 27.074 1.00 81.31 651 GLN A CA 1
ATOM 5028 C C . GLN A 1 651 ? -3.954 9.542 28.033 1.00 81.31 651 GLN A C 1
ATOM 5030 O O . GLN A 1 651 ? -2.951 8.900 27.728 1.00 81.31 651 GLN A O 1
ATOM 5035 N N . HIS A 1 652 ? -4.034 10.184 29.199 1.00 85.50 652 HIS A N 1
ATOM 5036 C CA . HIS A 1 652 ? -2.954 10.162 30.188 1.00 85.50 652 HIS A CA 1
ATOM 5037 C C . HIS A 1 652 ? -2.762 8.786 30.817 1.00 85.50 652 HIS A C 1
ATOM 5039 O O . HIS A 1 652 ? -1.629 8.309 30.901 1.00 85.50 652 HIS A O 1
ATOM 5045 N N . LEU A 1 653 ? -3.866 8.118 31.165 1.00 86.75 653 LEU A N 1
ATOM 5046 C CA . LEU A 1 653 ? -3.864 6.780 31.758 1.00 86.75 653 LEU A CA 1
ATOM 5047 C C . LEU A 1 653 ? -3.266 5.697 30.851 1.00 86.75 653 LEU A C 1
ATOM 5049 O O . LEU A 1 653 ? -2.873 4.650 31.358 1.00 86.75 653 LEU A O 1
ATOM 5053 N N . MET A 1 654 ? -3.128 5.951 29.545 1.00 79.88 654 MET A N 1
ATOM 5054 C CA . MET A 1 654 ? -2.409 5.049 28.635 1.00 79.88 654 MET A CA 1
ATOM 5055 C C . MET A 1 654 ? -0.906 4.982 28.925 1.00 79.88 654 MET A C 1
ATOM 5057 O O . MET A 1 654 ? -0.278 3.958 28.680 1.00 79.88 654 MET A O 1
ATOM 5061 N N . ASN A 1 655 ? -0.327 6.070 29.440 1.00 76.25 655 ASN A N 1
ATOM 5062 C CA . ASN A 1 655 ? 1.117 6.191 29.644 1.00 76.25 655 ASN A CA 1
ATOM 5063 C C . ASN A 1 655 ? 1.498 6.287 31.121 1.00 76.25 655 ASN A C 1
ATOM 5065 O O . ASN A 1 655 ? 2.609 5.911 31.500 1.00 76.25 655 ASN A O 1
ATOM 5069 N N . ARG A 1 656 ? 0.619 6.858 31.950 1.00 81.56 656 ARG A N 1
ATOM 5070 C CA . ARG A 1 656 ? 0.901 7.159 33.351 1.00 81.56 656 ARG A CA 1
ATOM 5071 C C . ARG A 1 656 ? -0.342 7.049 34.222 1.00 81.56 656 ARG A C 1
ATOM 5073 O O . ARG A 1 656 ? -1.402 7.562 33.892 1.00 81.56 656 ARG A O 1
ATOM 5080 N N . SER A 1 657 ? -0.179 6.440 35.391 1.00 88.69 657 SER A N 1
ATOM 5081 C CA . SER A 1 657 ? -1.258 6.216 36.355 1.00 88.69 657 SER A CA 1
ATOM 5082 C C . SER A 1 657 ? -1.299 7.243 37.498 1.00 88.69 657 SER A C 1
ATOM 5084 O O . SER A 1 657 ? -1.918 6.977 38.525 1.00 88.69 657 SER A O 1
ATOM 5086 N N . ASP A 1 658 ? -0.618 8.388 37.389 1.00 91.44 658 ASP A N 1
ATOM 5087 C CA . ASP A 1 658 ? -0.578 9.453 38.402 1.00 91.44 658 ASP A CA 1
ATOM 5088 C C . ASP A 1 658 ? -1.467 10.653 38.038 1.00 91.44 658 ASP A C 1
ATOM 5090 O O . ASP A 1 658 ? -1.712 10.945 36.877 1.00 91.44 658 ASP A O 1
ATOM 5094 N N . CYS A 1 659 ? -1.985 11.371 39.032 1.00 90.25 659 CYS A N 1
ATOM 5095 C CA . CYS A 1 659 ? -2.806 12.562 38.810 1.00 90.25 659 CYS A CA 1
ATOM 5096 C C . CYS A 1 659 ? -1.988 13.722 38.221 1.00 90.25 659 CYS A C 1
ATOM 5098 O O . CYS A 1 659 ? -0.946 14.074 38.772 1.00 90.25 659 CYS A O 1
ATOM 5100 N N . PHE A 1 660 ? -2.512 14.392 37.186 1.00 86.75 660 PHE A N 1
ATOM 5101 C CA . PHE A 1 660 ? -1.895 15.571 36.552 1.00 86.75 660 PHE A CA 1
ATOM 5102 C C . PHE A 1 660 ? -1.471 16.661 37.540 1.00 86.75 660 PHE A C 1
ATOM 5104 O O . PHE A 1 660 ? -0.456 17.326 37.347 1.00 86.75 660 PHE A O 1
ATOM 5111 N N . PHE A 1 661 ? -2.275 16.854 38.585 1.00 88.75 661 PHE A N 1
ATOM 5112 C CA . PHE A 1 661 ? -2.176 18.007 39.471 1.00 88.75 661 PHE A CA 1
ATOM 5113 C C . PHE A 1 661 ? -1.331 17.705 40.708 1.00 88.75 661 PHE A C 1
ATOM 5115 O O . PHE A 1 661 ? -0.411 18.448 41.037 1.00 88.75 661 PHE A O 1
ATOM 5122 N N . CYS A 1 662 ? -1.615 16.593 41.388 1.00 88.94 662 CYS A N 1
ATOM 5123 C CA . CYS A 1 662 ? -0.980 16.258 42.664 1.00 88.94 662 CYS A CA 1
ATOM 5124 C C . CYS A 1 662 ? -0.049 15.045 42.606 1.00 88.94 662 CYS A C 1
ATOM 5126 O O . CYS A 1 662 ? 0.521 14.681 43.633 1.00 88.94 662 CYS A O 1
ATOM 5128 N N . LYS A 1 663 ? 0.093 14.401 41.438 1.00 87.75 663 LYS A N 1
ATOM 5129 C CA . LYS A 1 663 ? 0.927 13.204 41.213 1.00 87.75 663 LYS A CA 1
ATOM 5130 C C . LYS A 1 663 ? 0.584 11.995 42.091 1.00 87.75 663 LYS A C 1
ATOM 5132 O O . LYS A 1 663 ? 1.338 11.031 42.157 1.00 87.75 663 LYS A O 1
ATOM 5137 N N . THR A 1 664 ? -0.559 12.019 42.773 1.00 89.00 664 THR A N 1
ATOM 5138 C CA . THR A 1 664 ? -1.076 10.862 43.511 1.00 89.00 664 THR A CA 1
ATOM 5139 C C . THR A 1 664 ? -1.530 9.795 42.522 1.00 89.00 664 THR A C 1
ATOM 5141 O O . THR A 1 664 ? -2.213 10.125 41.555 1.00 89.00 664 THR A O 1
ATOM 5144 N N . THR A 1 665 ? -1.186 8.529 42.764 1.00 90.31 665 THR A N 1
ATOM 5145 C CA . THR A 1 665 ? -1.635 7.404 41.931 1.00 90.31 665 THR A CA 1
ATOM 5146 C C . THR A 1 665 ? -3.161 7.358 41.859 1.00 90.31 665 THR A C 1
ATOM 5148 O O . THR A 1 665 ? -3.841 7.293 42.886 1.00 90.31 665 THR A O 1
ATOM 5151 N N . ILE A 1 666 ? -3.693 7.398 40.641 1.00 90.69 666 ILE A N 1
ATOM 5152 C CA . ILE A 1 666 ? -5.122 7.327 40.352 1.00 90.69 666 ILE A CA 1
ATOM 5153 C C . ILE A 1 666 ? -5.563 5.874 40.520 1.00 90.69 666 ILE A C 1
ATOM 5155 O O . ILE A 1 666 ? -5.114 4.988 39.797 1.00 90.69 666 ILE A O 1
ATOM 5159 N N . GLN A 1 667 ? -6.465 5.628 41.466 1.00 88.94 667 GLN A N 1
ATOM 5160 C CA . GLN A 1 667 ? -7.032 4.296 41.701 1.00 88.94 667 GLN A CA 1
ATOM 5161 C C . GLN A 1 667 ? -8.323 4.081 40.914 1.00 88.94 667 GLN A C 1
ATOM 5163 O O . GLN A 1 667 ? -8.633 2.964 40.507 1.00 88.94 667 GLN A O 1
ATOM 5168 N N . ARG A 1 668 ? -9.096 5.151 40.710 1.00 89.62 668 ARG A N 1
ATOM 5169 C CA . ARG A 1 668 ? -10.375 5.103 40.004 1.00 89.62 668 ARG A CA 1
ATOM 5170 C C . ARG A 1 668 ? -10.682 6.448 39.362 1.00 89.62 668 ARG A C 1
ATOM 5172 O O . ARG A 1 668 ? -10.417 7.485 39.968 1.00 89.62 668 ARG A O 1
ATOM 5179 N N . VAL A 1 669 ? -11.296 6.433 38.184 1.00 90.38 669 VAL A N 1
ATOM 5180 C CA . VAL A 1 669 ? -11.836 7.628 37.523 1.00 90.38 669 VAL A CA 1
ATOM 5181 C C . VAL A 1 669 ? -13.328 7.451 37.290 1.00 90.38 669 VAL A C 1
ATOM 5183 O O . VAL A 1 669 ? -13.756 6.422 36.772 1.00 90.38 669 VAL A O 1
ATOM 5186 N N . THR A 1 670 ? -14.119 8.454 37.663 1.00 87.75 670 THR A N 1
ATOM 5187 C CA . THR A 1 670 ? -15.576 8.472 37.461 1.00 87.75 670 THR A CA 1
ATOM 5188 C C . THR A 1 670 ? -16.004 9.639 36.598 1.00 87.75 670 THR A C 1
ATOM 5190 O O . THR A 1 670 ? -15.583 10.766 36.854 1.00 87.75 670 THR A O 1
ATOM 5193 N N . ASP A 1 671 ? -16.881 9.381 35.638 1.00 85.62 671 ASP A N 1
ATOM 5194 C CA . ASP A 1 671 ? -17.554 10.411 34.852 1.00 85.62 671 ASP A CA 1
ATOM 5195 C C . ASP A 1 671 ? -18.782 10.929 35.612 1.00 85.62 671 ASP A C 1
ATOM 5197 O O . ASP A 1 671 ? -19.693 10.166 35.929 1.00 85.62 671 ASP A O 1
ATOM 5201 N N . GLN A 1 672 ? -18.812 12.227 35.905 1.00 77.19 672 GLN A N 1
ATOM 5202 C CA . GLN A 1 672 ? -19.902 12.891 36.616 1.00 77.19 672 GLN A CA 1
ATOM 5203 C C . GLN A 1 672 ? -21.193 12.961 35.790 1.00 77.19 672 GLN A C 1
ATOM 5205 O O . GLN A 1 672 ? -22.276 13.016 36.366 1.00 77.19 672 GLN A O 1
ATOM 5210 N N . THR A 1 673 ? -21.108 12.942 34.456 1.00 73.19 673 THR A N 1
ATOM 5211 C CA . THR A 1 673 ? -22.291 13.075 33.585 1.00 73.19 673 THR A CA 1
ATOM 5212 C C . THR A 1 673 ? -23.049 11.765 33.406 1.00 73.19 673 THR A C 1
ATOM 5214 O O . THR A 1 673 ? -24.275 11.761 33.324 1.00 73.19 673 THR A O 1
ATOM 5217 N N . SER A 1 674 ? -22.329 10.645 33.378 1.00 72.50 674 SER A N 1
ATOM 5218 C CA . SER A 1 674 ? -22.895 9.306 33.180 1.00 72.50 674 SER A CA 1
ATOM 5219 C C . SER A 1 674 ? -22.878 8.445 34.449 1.00 72.50 674 SER A C 1
ATOM 5221 O O . SER A 1 674 ? -23.437 7.351 34.454 1.00 72.50 674 SER A O 1
ATOM 5223 N N . ASN A 1 675 ? -22.249 8.930 35.527 1.00 70.56 675 ASN A N 1
ATOM 5224 C CA . ASN A 1 675 ? -21.993 8.209 36.779 1.00 70.56 675 ASN A CA 1
ATOM 5225 C C . ASN A 1 675 ? -21.319 6.838 36.561 1.00 70.56 675 ASN A C 1
ATOM 5227 O O . ASN A 1 675 ? -21.502 5.896 37.334 1.00 70.56 675 ASN A O 1
ATOM 5231 N N . THR A 1 676 ? -20.550 6.718 35.474 1.00 77.88 676 THR A N 1
ATOM 5232 C CA . THR A 1 676 ? -19.847 5.495 35.080 1.00 77.88 676 THR A CA 1
ATOM 5233 C C . THR A 1 676 ? -18.395 5.540 35.543 1.00 77.88 676 THR A C 1
ATOM 5235 O O . THR A 1 676 ? -17.788 6.605 35.690 1.00 77.88 676 THR A O 1
ATOM 5238 N N . THR A 1 677 ? -17.823 4.366 35.808 1.00 84.50 677 THR A N 1
ATOM 5239 C CA . THR A 1 677 ? -16.396 4.249 36.129 1.00 84.50 677 THR A CA 1
ATOM 5240 C C . THR A 1 677 ? -15.621 4.119 34.822 1.00 84.50 677 THR A C 1
ATOM 5242 O O . THR A 1 677 ? -15.779 3.130 34.115 1.00 84.50 677 THR A O 1
ATOM 5245 N N . LEU A 1 678 ? -14.812 5.131 34.498 1.00 80.94 678 LEU A N 1
ATOM 5246 C CA . LEU A 1 678 ? -13.991 5.189 33.283 1.00 80.94 678 LEU A CA 1
ATOM 5247 C C . LEU A 1 678 ? -12.705 4.365 33.413 1.00 80.94 678 LEU A C 1
ATOM 5249 O O . LEU A 1 678 ? -12.180 3.869 32.424 1.00 80.94 678 LEU A O 1
ATOM 5253 N N . TYR A 1 679 ? -12.187 4.245 34.635 1.00 84.25 679 TYR A N 1
ATOM 5254 C CA . TYR A 1 679 ? -10.966 3.507 34.940 1.00 84.25 679 TYR A CA 1
ATOM 5255 C C . TYR A 1 679 ? -11.011 3.005 36.380 1.00 84.25 679 TYR A C 1
ATOM 5257 O O . TYR A 1 679 ? -11.453 3.732 37.275 1.00 84.25 679 TYR A O 1
ATOM 5265 N N . GLN A 1 680 ? -10.516 1.793 36.611 1.00 86.19 680 GLN A N 1
ATOM 5266 C CA . GLN A 1 680 ? -10.309 1.227 37.937 1.00 86.19 680 GLN A CA 1
ATOM 5267 C C . GLN A 1 680 ? -9.026 0.396 37.925 1.00 86.19 680 GLN A C 1
ATOM 5269 O O . GLN A 1 680 ? -8.878 -0.492 37.091 1.00 86.19 680 GLN A O 1
ATOM 5274 N N . ALA A 1 681 ? -8.101 0.700 38.833 1.00 78.75 681 ALA A N 1
ATOM 5275 C CA . ALA A 1 681 ? -6.859 -0.046 38.973 1.00 78.75 681 ALA A CA 1
ATOM 5276 C C . ALA A 1 681 ? -7.151 -1.474 39.470 1.00 78.75 681 ALA A C 1
ATOM 5278 O O . ALA A 1 681 ? -7.937 -1.664 40.403 1.00 78.75 681 ALA A O 1
ATOM 5279 N N . GLU A 1 682 ? -6.520 -2.476 38.859 1.00 70.69 682 GLU A N 1
ATOM 5280 C CA . GLU A 1 682 ? -6.597 -3.860 39.328 1.00 70.69 682 GLU A CA 1
ATOM 5281 C C . GLU A 1 682 ? -5.875 -3.984 40.678 1.00 70.69 682 GLU A C 1
ATOM 5283 O O . GLU A 1 682 ? -4.706 -3.618 40.812 1.00 70.69 682 GLU A O 1
ATOM 5288 N N . ASN A 1 683 ? -6.575 -4.477 41.705 1.00 45.25 683 ASN A N 1
ATOM 5289 C CA . ASN A 1 683 ? -5.969 -4.734 43.009 1.00 45.25 683 ASN A CA 1
ATOM 5290 C C . ASN A 1 683 ? -4.867 -5.790 42.861 1.00 45.25 683 ASN A C 1
ATOM 5292 O O . ASN A 1 683 ? -5.152 -6.965 42.627 1.00 45.25 683 ASN A O 1
ATOM 5296 N N . SER A 1 684 ? -3.619 -5.389 43.093 1.00 40.22 684 SER A N 1
ATOM 5297 C CA . SER A 1 684 ? -2.462 -6.269 43.265 1.00 40.22 684 SER A CA 1
ATOM 5298 C C . SER A 1 684 ? -2.501 -6.993 44.620 1.00 40.22 684 SER A C 1
ATOM 5300 O O . SER A 1 684 ? -1.556 -6.913 45.395 1.00 40.22 684 SER A O 1
ATOM 5302 N N . ASP A 1 685 ? -3.607 -7.677 44.911 1.00 38.38 685 ASP A N 1
ATOM 5303 C CA . ASP A 1 685 ? -3.781 -8.557 46.069 1.00 38.38 685 ASP A CA 1
ATOM 5304 C C . ASP A 1 685 ? -4.423 -9.866 45.599 1.00 38.38 685 ASP A C 1
ATOM 5306 O O . ASP A 1 685 ? -5.581 -10.177 45.883 1.00 38.38 685 ASP A O 1
ATOM 5310 N N . LYS A 1 686 ? -3.661 -10.627 44.807 1.00 37.16 686 LYS A N 1
ATOM 5311 C CA . LYS A 1 686 ? -3.747 -12.088 44.676 1.00 37.16 686 LYS A CA 1
ATOM 5312 C C . LYS A 1 686 ? -2.503 -12.596 43.941 1.00 37.16 686 LYS A C 1
ATOM 5314 O O . LYS A 1 686 ? -2.076 -12.015 42.950 1.00 37.16 686 LYS A O 1
ATOM 5319 N N . THR A 1 687 ? -1.960 -13.706 44.443 1.00 33.78 687 THR A N 1
ATOM 5320 C CA . THR A 1 687 ? -0.816 -14.497 43.937 1.00 33.78 687 THR A CA 1
ATOM 5321 C C . THR A 1 687 ? 0.613 -13.997 44.215 1.00 33.78 687 THR A C 1
ATOM 5323 O O . THR A 1 687 ? 1.449 -13.894 43.329 1.00 33.78 687 THR A O 1
ATOM 5326 N N . THR A 1 688 ? 0.958 -13.875 45.500 1.00 34.94 688 THR A N 1
ATOM 5327 C CA . THR A 1 688 ? 2.265 -14.325 46.024 1.00 34.94 688 THR A CA 1
ATOM 5328 C C . THR A 1 688 ? 2.107 -15.693 46.696 1.00 34.94 688 THR A C 1
ATOM 5330 O O . THR A 1 688 ? 2.169 -15.830 47.912 1.00 34.94 688 THR A O 1
ATOM 5333 N N . ALA A 1 689 ? 1.866 -16.733 45.898 1.00 38.59 689 ALA A N 1
ATOM 5334 C CA . ALA A 1 689 ? 2.102 -18.124 46.283 1.00 38.59 689 ALA A CA 1
ATOM 5335 C C . ALA A 1 689 ? 2.169 -18.985 45.014 1.00 38.59 689 ALA A C 1
ATOM 5337 O O . ALA A 1 689 ? 1.258 -18.923 44.197 1.00 38.59 689 ALA A O 1
ATOM 5338 N N . ALA A 1 690 ? 3.226 -19.797 44.913 1.00 35.88 690 ALA A N 1
ATOM 5339 C CA . ALA A 1 690 ? 3.556 -20.747 43.842 1.00 35.88 690 ALA A CA 1
ATOM 5340 C C . ALA A 1 690 ? 4.194 -20.163 42.562 1.00 35.88 690 ALA A C 1
ATOM 5342 O O . ALA A 1 690 ? 3.547 -20.012 41.536 1.00 35.88 690 ALA A O 1
ATOM 5343 N N . HIS A 1 691 ? 5.507 -19.914 42.594 1.00 33.22 691 HIS A N 1
ATOM 5344 C CA . HIS A 1 691 ? 6.481 -20.901 42.104 1.00 33.22 691 HIS A CA 1
ATOM 5345 C C . HIS A 1 691 ? 7.921 -20.449 42.397 1.00 33.22 691 HIS A C 1
ATOM 5347 O O . HIS A 1 691 ? 8.361 -19.382 41.974 1.00 33.22 691 HIS A O 1
ATOM 5353 N N . LYS A 1 692 ? 8.620 -21.280 43.177 1.00 34.91 692 LYS A N 1
ATOM 5354 C CA . LYS A 1 692 ? 10.058 -21.510 43.024 1.00 34.91 692 LYS A CA 1
ATOM 5355 C C . LYS A 1 692 ? 10.271 -22.424 41.826 1.00 34.91 692 LYS A C 1
ATOM 5357 O O . LYS A 1 692 ? 9.349 -23.245 41.580 1.00 34.91 692 LYS A O 1
#

Foldseek 3Di:
DDDDDDDDDDDDDDPDPPPDDDDDDPDDPPPPDPPPPPDDPPDPDPPPPPPPPPDDPPPPPDPPVVVVVVVVVLVVVLVCCLVPVLVVLVVLLVLVVVLVVLVVVLVVLVVVLVVCVVVVHDVVVNVVSVVVSVVSVVSNVVSVVVNVVVCVVQDDPVNLVVLLVSLVVLLVVLVVCVVVPLSSLVPDLSSLLSNLSSLVSCVRPVPPPNVPDPCSLVSLLSSLLCLLQPLPPPSPPDPVSSVSSLVSNLVQLQDQSSVVSPLPHDPVSLLSSLVSLLAFPPPDDNLSSLLSLLLLCQCPFQLRQALADPLLPPDPDDDAPPPPPPSASGHGGRDHHPSSLVSNVCNCVDPDVSVQRSLVRLLVLLVVLVVLLVVLLVVVVVCVPDPDNDDDDLVSLLSSLVSVRSNLSSLSSLLSCCQSPVCCQQVVVDLCNVVSLLSLLLSLLVCLVQQLDCPHSLVVSVVVVDRSNSNRHSPSRVSSSLSNLLSLQVVVLPDPDPVSSSNLVSNLLRPSHDLQSLCSQAVGDPDDDDDDDDDDDDDDDDDDDDDDDDDDDDDDDDDDDDDDDDDDDDPPPPPPPRRHYPVVCCVRHPPVSVVSSVSSSVVSVVVNVVVVVVVVVDDDLVQAFPVPSRHGFFKAFPPVRDTGDPNVVVVCVVPDQADPPPRHGGQWMAGNVVRDTSDHDDPPPDDPDDDD

Sequence (692 aa):
LDSVTASATGPNSVVDVDMFNSQPSTSGAVLGSPLVTDEGVDDKVRCVNVTELGGDEKNLKGSNKDRNSLLYLLDGIILLYHIGAHKQLGKVAAQRDSMNDNVTHIQEIDKKIQFCKDQNLNGALLNELEGSRGVFINKVVEQARQQAWVLAALHSQHKHHHLIQLINIILTTLQEASKEGELFAFVPDFYVESLTEMCTALRLYFSTSLESLPGYQSLLTSVGEFLALHFCDSRIVYADSKDSLIQALAGFVCHQTTLTALENMPQESRLQMVRNLLQPYENRAWAQNNWILVRFWKGCGFGFRYTKSPHMTNKFGPKPAHSDNPNFTQATAPCPSMVFQQHVVEVLEGPGNIATPFLNSLLNQLNWAFSEFIGMLQEIQNASNRPERVFIDSRQLRICATCFDLALALLRVLEMIVNIDPQLFTNFARPDAELLLSRLCQLLCQVLNRVSGWSGCFGHVVSLEIPGLETIHHYPILTAVTGILMTLVKQDLQQSNPKNQVATRTLLNEPSFQLNSIYQLLGGQENSKTLDSATSGAATETDLEPSSISLASSSNNASANGQVGATPANATNTNFSIKFSLRNYPGEVLGSEIDQVEQIVRHLATCMESQAELSTTGQDDDSLCTICYAYPSTATFHPCAHSSCRACVTQHLMNRSDCFFCKTTIQRVTDQTSNTTLYQAENSDKTTAAHK

Nearest PDB structures (foldseek):
  5xah-assembly1_A  TM=2.618E-01  e=1.048E-01  Homo sapiens
  6qnx-assembly1_A  TM=1.931E-01  e=1.515E-01  Homo sapiens

Radius of gyration: 34.41 Å; Cα contacts (8 Å, |Δi|>4): 638; chains: 1; bounding box: 103×121×90 Å